Protein AF-T2MHY8-F1 (afdb_monomer_lite)

Secondary structure (DSSP, 8-state):
-----PPP-GGG-EE-----SSS-------EETTEEPEE-SEEEETTEEEETT---HHHHHHHHHHHHHHHHHHHHHHT---HHHHHHHIIIIIS----SSS------SHHHHHHHHHHHHTPPP-------------------------------S----THHHHHHHHHHHHHHPEEE--TTSS-EEE-S--EEEEETTT-----SSS---HHHHHHHHHHHHTT--BHHHHHHTT--TTHHHHSHHHHHHTT-TTSPTTB--S-HHHHHHHBT-----SSS--TT-SB-HHHHHHHHHHH-TT-TT-EEE---TTTGGGSSS--SEEEEEEEEETTEEEEEEEESS--TTTTHHHHHHHHHHHHHHHHHHTTPEEEEEEEE----

InterPro domains:
  IPR000398 Thymidylate synthase [PR00108] (204-225)
  IPR000398 Thymidylate synthase [PR00108] (297-316)
  IPR000398 Thymidylate synthase [PR00108] (323-338)
  IPR000398 Thymidylate synthase [PR00108] (341-367)
  IPR000398 Thymidylate synthase [TIGR03284] (165-378)
  IPR020940 Thymidylate synthase, active site [PS00091] (308-336)
  IPR023451 Thymidylate synthase/dCMP hydroxymethylase domain [PF00303] (165-380)
  IPR023451 Thymidylate synthase/dCMP hydroxymethylase domain [cd00351] (165-378)
  IPR036926 Thymidylate synthase/dCMP hydroxymethylase superfamily [G3DSA:3.30.572.10] (147-384)
  IPR036926 Thymidylate synthase/dCMP hydroxymethylase superfamily [SSF55831] (158-381)
  IPR045097 Thymidylate synthase/dCMP hydroxymethylase [PTHR11548] (97-378)

Structure (mmCIF, N/CA/C/O backbone):
data_AF-T2MHY8-F1
#
_entry.id   AF-T2MHY8-F1
#
loop_
_atom_site.group_PDB
_atom_site.id
_atom_site.type_symbol
_atom_site.label_atom_id
_atom_site.label_alt_id
_atom_site.label_comp_id
_atom_site.label_asym_id
_atom_site.label_entity_id
_atom_site.label_seq_id
_atom_site.pdbx_PDB_ins_code
_atom_site.Cartn_x
_atom_site.Cartn_y
_atom_site.Cartn_z
_atom_site.occupancy
_atom_site.B_iso_or_equiv
_atom_site.auth_seq_id
_atom_site.auth_comp_id
_atom_site.auth_asym_id
_atom_site.auth_atom_id
_atom_site.pdbx_PDB_model_num
ATOM 1 N N . MET A 1 1 ? 37.129 6.942 -10.228 1.00 38.03 1 MET A N 1
ATOM 2 C CA . MET A 1 1 ? 36.489 8.026 -9.447 1.00 38.03 1 MET A CA 1
ATOM 3 C C . MET A 1 1 ? 34.991 7.929 -9.674 1.00 38.03 1 MET A C 1
ATOM 5 O O . MET A 1 1 ? 34.604 7.666 -10.803 1.00 38.03 1 MET A O 1
ATOM 9 N N . CYS A 1 2 ? 34.170 8.056 -8.632 1.00 37.41 2 CYS A N 1
ATOM 10 C CA . CYS A 1 2 ? 32.734 7.773 -8.708 1.00 37.41 2 CYS A CA 1
ATOM 11 C C . CYS A 1 2 ? 31.939 9.079 -8.877 1.00 37.41 2 CYS A C 1
ATOM 13 O O . CYS A 1 2 ? 31.750 9.815 -7.913 1.00 37.41 2 CYS A O 1
ATOM 15 N N . THR A 1 3 ? 31.491 9.388 -10.095 1.00 47.94 3 THR A N 1
ATOM 16 C CA . THR A 1 3 ? 30.726 10.608 -10.411 1.00 47.94 3 THR A CA 1
ATOM 17 C C . THR A 1 3 ? 29.237 10.439 -10.092 1.00 47.94 3 THR A C 1
ATOM 19 O O . THR A 1 3 ? 28.401 10.388 -10.989 1.00 47.94 3 THR A O 1
ATOM 22 N N . TRP A 1 4 ? 28.897 10.375 -8.802 1.00 42.31 4 TRP A N 1
ATOM 23 C CA . TRP A 1 4 ? 27.511 10.361 -8.297 1.00 42.31 4 TRP A CA 1
ATOM 24 C C . TRP A 1 4 ? 26.883 11.769 -8.224 1.00 42.31 4 TRP A C 1
ATOM 26 O O . TRP A 1 4 ? 26.187 12.105 -7.268 1.00 42.31 4 TRP A O 1
ATOM 36 N N . GLN A 1 5 ? 27.124 12.618 -9.225 1.00 52.88 5 GLN A N 1
ATOM 37 C CA . GLN A 1 5 ? 26.426 13.899 -9.349 1.00 52.88 5 GLN A CA 1
ATOM 38 C C . GLN A 1 5 ? 25.318 13.786 -10.394 1.00 52.88 5 GLN A C 1
ATOM 40 O O . GLN A 1 5 ? 25.579 13.675 -11.591 1.00 52.88 5 GLN A O 1
ATOM 45 N N . LEU A 1 6 ? 24.070 13.856 -9.922 1.00 57.38 6 LEU A N 1
ATOM 46 C CA . LEU A 1 6 ? 22.927 14.208 -10.761 1.00 57.38 6 LEU A CA 1
ATOM 47 C C . LEU A 1 6 ? 23.246 15.525 -11.476 1.00 57.38 6 LEU A C 1
ATOM 49 O O . LEU A 1 6 ? 23.595 16.511 -10.824 1.00 57.38 6 LEU A O 1
ATOM 53 N N . GLN A 1 7 ? 23.138 15.540 -12.806 1.00 65.06 7 GLN A N 1
ATOM 54 C CA . GLN A 1 7 ? 23.324 16.772 -13.565 1.00 65.06 7 GLN A CA 1
ATOM 55 C C . 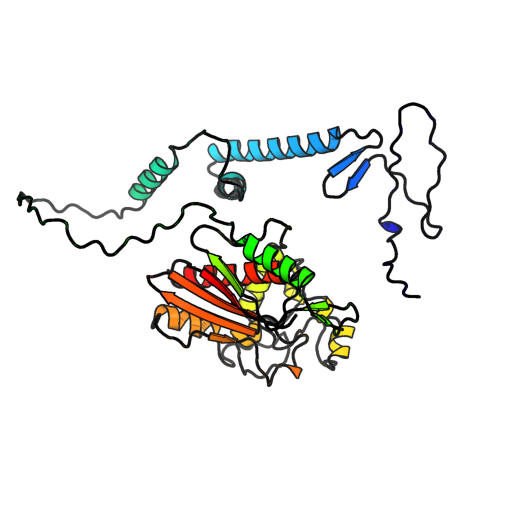GLN A 1 7 ? 22.279 17.801 -13.125 1.00 65.06 7 GLN A C 1
ATOM 57 O O . GLN A 1 7 ? 21.080 17.518 -13.088 1.00 65.06 7 GLN A O 1
ATOM 62 N N . ILE A 1 8 ? 22.752 18.998 -12.777 1.00 73.81 8 ILE A N 1
ATOM 63 C CA . ILE A 1 8 ? 21.885 20.120 -12.430 1.00 73.81 8 ILE A CA 1
ATOM 64 C C . ILE A 1 8 ? 21.088 20.494 -13.681 1.00 73.81 8 ILE A C 1
ATOM 66 O O . ILE A 1 8 ? 21.672 20.817 -14.714 1.00 73.81 8 ILE A O 1
ATOM 70 N N . ALA A 1 9 ? 19.762 20.464 -13.563 1.00 80.75 9 ALA A N 1
ATOM 71 C CA . ALA A 1 9 ? 18.835 20.945 -14.579 1.00 80.75 9 ALA A CA 1
ATOM 72 C C . ALA A 1 9 ? 19.018 22.462 -14.767 1.00 80.75 9 ALA A C 1
ATOM 74 O O . ALA A 1 9 ? 18.498 23.270 -13.985 1.00 80.75 9 ALA A O 1
ATOM 75 N N . THR A 1 10 ? 19.808 22.853 -15.768 1.00 79.25 10 THR A N 1
ATOM 76 C CA . THR A 1 10 ? 20.125 24.258 -16.065 1.00 79.25 10 THR A CA 1
ATOM 77 C C . THR A 1 10 ? 18.861 25.040 -16.408 1.00 79.25 10 THR A C 1
ATOM 79 O O . THR A 1 10 ? 18.702 26.171 -15.961 1.00 79.25 10 THR A O 1
ATOM 82 N N . GLU A 1 11 ? 17.898 24.399 -17.073 1.00 78.25 11 GLU A N 1
ATOM 83 C CA . GLU A 1 11 ? 16.603 24.959 -17.462 1.00 78.25 11 GLU A CA 1
ATOM 84 C C . GLU A 1 11 ? 15.636 25.199 -16.287 1.00 78.25 11 GLU A C 1
ATOM 86 O O . GLU A 1 11 ? 14.609 25.858 -16.448 1.00 78.25 11 GLU A O 1
ATOM 91 N N . LYS A 1 12 ? 15.957 24.675 -15.097 1.00 78.50 12 LYS A N 1
ATOM 92 C CA . LYS A 1 12 ? 15.195 24.867 -13.845 1.00 78.50 12 LYS A CA 1
ATOM 93 C C . LYS A 1 12 ? 15.953 25.706 -12.815 1.00 78.50 12 LYS A C 1
ATOM 95 O O . LYS A 1 12 ? 15.463 25.893 -11.702 1.00 78.50 12 LYS A O 1
ATOM 100 N N . SER A 1 13 ? 17.143 26.184 -13.174 1.00 82.94 13 SER A N 1
ATOM 101 C CA . SER A 1 13 ? 18.033 26.943 -12.302 1.00 82.94 13 SER A CA 1
ATOM 102 C C . SER A 1 13 ? 17.900 28.440 -12.588 1.00 82.94 13 SER A C 1
ATOM 104 O O . SER A 1 13 ? 17.941 28.871 -13.736 1.00 82.94 13 SER A O 1
ATOM 106 N N . PHE A 1 14 ? 17.754 29.244 -11.536 1.00 84.25 14 PHE A N 1
ATOM 107 C CA . PHE A 1 14 ? 17.559 30.695 -11.623 1.00 84.25 14 PHE A CA 1
ATOM 108 C C . PHE A 1 14 ? 18.486 31.407 -10.643 1.00 84.25 14 PHE A C 1
ATOM 110 O O . PHE A 1 14 ? 18.805 30.858 -9.587 1.00 84.25 14 PHE A O 1
ATOM 117 N N . VAL A 1 15 ? 18.871 32.647 -10.948 1.00 83.56 15 VAL A N 1
ATOM 118 C CA . VAL A 1 15 ? 19.685 33.467 -10.039 1.00 83.56 15 VAL A CA 1
ATOM 119 C C . VAL A 1 15 ? 18.867 34.621 -9.482 1.00 83.56 15 VAL A C 1
ATOM 121 O O . VAL A 1 15 ? 18.395 35.483 -10.218 1.00 83.56 15 VAL A O 1
ATOM 124 N N . CYS A 1 16 ? 18.753 34.658 -8.156 1.00 82.00 16 CYS A N 1
ATOM 125 C CA . CYS A 1 16 ? 18.256 35.804 -7.405 1.00 82.00 16 CYS A CA 1
ATOM 126 C C . CYS A 1 16 ? 19.449 36.482 -6.719 1.00 82.00 16 CYS A C 1
ATOM 128 O O . CYS A 1 16 ? 20.033 35.931 -5.784 1.00 82.00 16 CYS A O 1
ATOM 130 N N . THR A 1 17 ? 19.850 37.665 -7.189 1.00 76.00 17 THR A N 1
ATOM 131 C CA . THR A 1 17 ? 20.932 38.428 -6.548 1.00 76.00 17 THR A CA 1
ATOM 132 C C . THR A 1 17 ? 20.399 39.140 -5.312 1.00 76.00 17 THR A C 1
ATOM 134 O O . THR A 1 17 ? 19.674 40.124 -5.433 1.00 76.00 17 THR A O 1
ATOM 137 N N . ILE A 1 18 ? 20.792 38.676 -4.126 1.00 73.69 18 ILE A N 1
ATOM 138 C CA . ILE A 1 18 ? 20.538 39.390 -2.872 1.00 73.69 18 ILE A CA 1
ATOM 139 C C . ILE A 1 18 ? 21.502 40.578 -2.803 1.00 73.69 18 ILE A C 1
ATOM 141 O O . ILE A 1 18 ? 22.713 40.389 -2.680 1.00 73.69 18 ILE A O 1
ATOM 145 N N . ALA A 1 19 ? 20.976 41.796 -2.913 1.00 65.69 19 ALA A N 1
ATOM 146 C CA . ALA A 1 19 ? 21.776 43.017 -2.902 1.00 65.69 19 ALA A CA 1
ATOM 147 C C . ALA A 1 19 ? 21.599 43.778 -1.583 1.00 65.69 19 ALA A C 1
ATOM 149 O O . ALA A 1 19 ? 20.479 44.073 -1.168 1.00 65.69 19 ALA A O 1
ATOM 150 N N . ASN A 1 20 ? 22.715 44.159 -0.959 1.00 55.16 20 ASN A N 1
ATOM 151 C CA . ASN A 1 20 ? 22.710 45.246 0.018 1.00 55.16 20 ASN A CA 1
ATOM 152 C C . ASN A 1 20 ? 22.664 46.587 -0.747 1.00 55.16 20 ASN A C 1
ATOM 154 O O . ASN A 1 20 ? 23.122 46.645 -1.887 1.00 55.16 20 ASN A O 1
ATOM 158 N N . GLN A 1 21 ? 22.099 47.652 -0.168 1.00 53.06 21 GLN A N 1
ATOM 159 C CA . GLN A 1 21 ? 21.617 48.843 -0.909 1.00 53.06 21 GLN A CA 1
ATOM 160 C C . GLN A 1 21 ? 22.680 49.721 -1.619 1.00 53.06 21 GLN A C 1
ATOM 162 O O . GLN A 1 21 ? 22.350 50.799 -2.111 1.00 53.06 21 GLN A O 1
ATOM 167 N N . SER A 1 22 ? 23.936 49.288 -1.716 1.00 52.84 22 SER A N 1
ATOM 168 C CA . SER A 1 22 ? 25.058 50.076 -2.233 1.00 52.84 22 SER A CA 1
ATOM 169 C C . SER A 1 22 ? 25.969 49.292 -3.190 1.00 52.84 22 SER A C 1
ATOM 171 O O . SER A 1 22 ? 27.110 48.999 -2.849 1.00 52.84 22 SER A O 1
ATOM 173 N N . GLN A 1 23 ? 25.489 48.996 -4.408 1.00 53.47 23 GLN A N 1
ATOM 174 C CA . GLN A 1 23 ? 26.285 48.937 -5.657 1.00 53.47 23 GLN A CA 1
ATOM 175 C C . GLN A 1 23 ? 25.408 48.556 -6.868 1.00 53.47 23 GLN A C 1
ATOM 177 O O . GLN A 1 23 ? 24.467 47.773 -6.747 1.00 53.47 23 GLN A O 1
ATOM 182 N N . ASN A 1 24 ? 25.740 49.074 -8.058 1.00 55.41 24 ASN A N 1
ATOM 183 C CA . ASN A 1 24 ? 25.097 48.691 -9.323 1.00 55.41 24 ASN A CA 1
ATOM 184 C C . ASN A 1 24 ? 25.554 47.285 -9.761 1.00 55.41 24 ASN A C 1
ATOM 186 O O . ASN A 1 24 ? 26.471 47.138 -10.565 1.00 55.41 24 ASN A O 1
ATOM 190 N N . ILE A 1 25 ? 24.909 46.238 -9.240 1.00 56.16 25 ILE A N 1
ATOM 191 C CA . ILE A 1 25 ? 25.162 44.836 -9.623 1.00 56.16 25 ILE A CA 1
ATOM 192 C C . ILE A 1 25 ? 24.278 44.458 -10.829 1.00 56.16 25 ILE A C 1
ATOM 194 O O . ILE A 1 25 ? 23.460 43.546 -10.763 1.00 56.16 25 ILE A O 1
ATOM 198 N N . THR A 1 26 ? 24.414 45.183 -11.941 1.00 53.66 26 THR A N 1
ATOM 199 C CA . THR A 1 26 ? 23.661 44.944 -13.193 1.00 53.66 26 THR A CA 1
ATOM 200 C C . THR A 1 26 ? 24.439 44.139 -14.241 1.00 53.66 26 THR A C 1
ATOM 202 O O . THR A 1 26 ? 23.938 43.940 -15.342 1.00 53.66 26 THR A O 1
ATOM 205 N N . GLN A 1 27 ? 25.654 43.673 -13.923 1.00 56.50 27 GLN A N 1
ATOM 206 C CA . GLN A 1 27 ? 26.608 43.142 -14.914 1.00 56.50 27 GLN A CA 1
ATOM 207 C C . GLN A 1 27 ? 27.228 41.770 -14.587 1.00 56.50 27 GLN A C 1
ATOM 209 O O . GLN A 1 27 ? 28.164 41.346 -15.260 1.00 56.50 27 GLN A O 1
ATOM 214 N N . ARG A 1 28 ? 26.736 41.050 -13.568 1.00 68.88 28 ARG A N 1
ATOM 215 C CA . ARG A 1 28 ? 27.206 39.682 -13.283 1.00 68.88 28 ARG A CA 1
ATOM 216 C C . ARG A 1 28 ? 26.353 38.654 -14.020 1.00 68.88 28 ARG A C 1
ATOM 218 O O . ARG A 1 28 ? 25.247 38.350 -13.586 1.00 68.88 28 ARG A O 1
ATOM 225 N N . VAL A 1 29 ? 26.908 38.117 -15.102 1.00 77.88 29 VAL A N 1
ATOM 226 C CA . VAL A 1 29 ? 26.401 36.925 -15.793 1.00 77.88 29 VAL A CA 1
ATOM 227 C C . VAL A 1 29 ? 26.787 35.687 -14.979 1.00 77.88 29 VAL A C 1
ATOM 229 O O . VAL A 1 29 ? 27.934 35.557 -14.549 1.00 77.88 29 VAL A O 1
ATOM 232 N N . TYR A 1 30 ? 25.833 34.784 -14.759 1.00 82.56 30 TYR A N 1
ATOM 233 C CA . TYR A 1 30 ? 26.031 33.535 -14.023 1.00 82.56 30 TYR A CA 1
ATOM 234 C C . TYR A 1 30 ? 25.727 32.356 -14.944 1.00 82.56 30 TYR A C 1
ATOM 236 O O . TYR A 1 30 ? 24.675 32.335 -15.580 1.00 82.56 30 TYR A O 1
ATOM 244 N N . THR A 1 31 ? 26.621 31.368 -15.003 1.00 85.00 31 THR A N 1
ATOM 245 C CA . THR A 1 31 ? 26.482 30.207 -15.890 1.00 85.00 31 THR A CA 1
ATOM 246 C C . THR A 1 31 ? 26.617 28.880 -15.143 1.00 85.00 31 THR A C 1
ATOM 248 O O . THR A 1 31 ? 27.369 28.763 -14.177 1.00 85.00 31 THR A O 1
ATOM 251 N N . ILE A 1 32 ? 25.903 27.855 -15.616 1.00 84.81 32 ILE A N 1
ATOM 252 C CA . ILE A 1 32 ? 26.116 26.443 -15.260 1.00 84.81 32 ILE A CA 1
ATOM 253 C C . ILE A 1 32 ? 26.248 25.667 -16.571 1.00 84.81 32 ILE A C 1
ATOM 255 O O . ILE A 1 32 ? 25.403 25.802 -17.451 1.00 84.81 32 ILE A O 1
ATOM 259 N N . ASN A 1 33 ? 27.304 24.862 -16.721 1.00 82.44 33 ASN A N 1
ATOM 260 C CA . ASN A 1 33 ? 27.590 24.098 -17.946 1.00 82.44 33 ASN A CA 1
ATOM 261 C C . ASN A 1 33 ? 27.556 24.965 -19.228 1.00 82.44 33 ASN A C 1
ATOM 263 O O . ASN A 1 33 ? 27.009 24.553 -20.244 1.00 82.44 33 ASN A O 1
ATOM 267 N N . ASN A 1 34 ? 28.101 26.187 -19.163 1.00 82.62 34 ASN A N 1
ATOM 268 C CA . ASN A 1 34 ? 28.052 27.220 -20.213 1.00 82.62 34 ASN A CA 1
ATOM 269 C C . ASN A 1 34 ? 26.647 27.735 -20.604 1.00 82.62 34 ASN A C 1
ATOM 271 O O . ASN A 1 34 ? 26.547 28.571 -21.498 1.00 82.62 34 ASN A O 1
ATOM 275 N N . HIS A 1 35 ? 25.577 27.327 -19.916 1.00 84.50 35 HIS A N 1
ATOM 276 C CA . HIS A 1 35 ? 24.256 27.946 -20.041 1.00 84.50 35 HIS A CA 1
ATOM 277 C C . HIS A 1 35 ? 24.124 29.122 -19.071 1.00 84.50 35 HIS A C 1
ATOM 279 O O . HIS A 1 35 ? 24.366 28.964 -17.874 1.00 84.50 35 HIS A O 1
ATOM 285 N N . GLU A 1 36 ? 23.725 30.289 -19.578 1.00 85.94 36 GLU A N 1
ATOM 286 C CA . GLU A 1 36 ? 23.400 31.463 -18.764 1.00 85.94 36 GLU A CA 1
ATOM 287 C C . GLU A 1 36 ? 22.100 31.245 -17.980 1.00 85.94 36 GLU A C 1
ATOM 289 O O . GLU A 1 36 ? 21.091 30.794 -18.524 1.00 85.94 36 GLU A O 1
ATOM 294 N N . LEU A 1 37 ? 22.135 31.551 -16.683 1.00 85.69 37 LEU A N 1
ATOM 295 C CA . LEU A 1 37 ? 20.987 31.426 -15.793 1.00 85.69 37 LEU A CA 1
ATOM 296 C C . LEU A 1 37 ? 20.138 32.695 -15.828 1.00 85.69 37 LEU A C 1
ATOM 298 O O . LEU A 1 37 ? 20.642 33.800 -15.624 1.00 85.69 37 LEU A O 1
ATOM 302 N N . ALA A 1 38 ? 18.827 32.531 -16.000 1.00 83.75 38 ALA A N 1
ATOM 303 C CA . ALA A 1 38 ? 17.901 33.655 -16.000 1.00 83.75 38 ALA A CA 1
ATOM 304 C C . ALA A 1 38 ? 17.877 34.371 -14.634 1.00 83.75 38 ALA A C 1
ATOM 306 O O . ALA A 1 38 ? 17.765 33.743 -13.572 1.00 83.75 38 ALA A O 1
ATOM 307 N N . HIS A 1 39 ? 17.951 35.704 -14.674 1.00 82.62 39 HIS A N 1
ATOM 308 C CA . HIS A 1 39 ? 17.861 36.555 -13.488 1.00 82.62 39 HIS A CA 1
ATOM 309 C C . HIS A 1 39 ? 16.408 36.708 -13.033 1.00 82.62 39 HIS A C 1
ATOM 311 O O . HIS A 1 39 ? 15.522 36.989 -13.843 1.00 82.62 39 HIS A O 1
ATOM 317 N N . VAL A 1 40 ? 16.154 36.544 -11.734 1.00 85.12 40 VAL A N 1
ATOM 318 C CA . VAL A 1 40 ? 14.817 36.671 -11.144 1.00 85.12 40 VAL A CA 1
ATOM 319 C C . VAL A 1 40 ? 14.819 37.631 -9.955 1.00 85.12 40 VAL A C 1
ATOM 321 O O . VAL A 1 40 ? 15.674 37.577 -9.075 1.00 85.12 40 VAL A O 1
ATOM 324 N N . ASN A 1 41 ? 13.809 38.504 -9.894 1.00 79.75 41 ASN A N 1
ATOM 325 C CA . ASN A 1 41 ? 13.633 39.444 -8.776 1.00 79.75 41 ASN A CA 1
ATOM 326 C C . ASN A 1 41 ? 13.038 38.786 -7.516 1.00 79.75 41 ASN A C 1
ATOM 328 O O . ASN A 1 41 ? 13.128 39.355 -6.425 1.00 79.75 41 ASN A O 1
ATOM 332 N N . CYS A 1 42 ? 12.426 37.609 -7.666 1.00 83.44 42 CYS A N 1
ATOM 333 C CA . CYS A 1 42 ? 12.007 36.751 -6.566 1.00 83.44 42 CYS A CA 1
ATOM 334 C C . CYS A 1 42 ? 12.176 35.278 -6.950 1.00 83.44 42 CYS A C 1
ATOM 336 O O . CYS A 1 42 ? 12.018 34.918 -8.116 1.00 83.44 42 CYS A O 1
ATOM 338 N N . ILE A 1 43 ? 12.459 34.433 -5.965 1.00 85.38 43 ILE A N 1
ATOM 339 C CA . ILE A 1 43 ? 12.510 32.978 -6.116 1.00 85.38 43 ILE A CA 1
ATOM 340 C C . ILE A 1 43 ? 11.596 32.328 -5.077 1.00 85.38 43 ILE A C 1
ATOM 342 O O . ILE A 1 43 ? 11.336 32.898 -4.012 1.00 85.38 43 ILE A O 1
ATOM 346 N N . ARG A 1 44 ? 11.073 31.140 -5.389 1.00 82.62 44 ARG A N 1
ATOM 347 C CA . ARG A 1 44 ? 10.346 30.318 -4.423 1.00 82.62 44 ARG A CA 1
ATOM 348 C C . ARG A 1 44 ? 11.142 29.056 -4.134 1.00 82.62 44 ARG A C 1
ATOM 350 O O . ARG A 1 44 ? 11.270 28.221 -5.020 1.00 82.62 44 ARG A O 1
ATOM 357 N N . ASP A 1 45 ? 11.590 28.908 -2.895 1.00 74.56 45 ASP A N 1
ATOM 358 C CA . ASP A 1 45 ? 12.338 27.741 -2.432 1.00 74.56 45 ASP A CA 1
ATOM 359 C C . ASP A 1 45 ? 11.759 27.208 -1.114 1.00 74.56 45 ASP A C 1
ATOM 361 O O . ASP A 1 45 ? 11.229 27.971 -0.305 1.00 74.56 45 ASP A O 1
ATOM 365 N N . LEU A 1 46 ? 11.747 25.881 -0.957 1.00 76.56 46 LEU A N 1
ATOM 366 C CA . LEU A 1 46 ? 11.148 25.127 0.161 1.00 76.56 46 LEU A CA 1
ATOM 367 C C . LEU A 1 46 ? 9.739 25.599 0.600 1.00 76.56 46 LEU A C 1
ATOM 369 O O . LEU A 1 46 ? 9.288 25.364 1.718 1.00 76.56 46 LEU A O 1
ATOM 373 N N . GLY A 1 47 ? 8.999 26.238 -0.312 1.00 76.88 47 GLY A N 1
ATOM 374 C CA . GLY A 1 47 ? 7.661 26.788 -0.088 1.00 76.88 47 GLY A CA 1
ATOM 375 C C . GLY A 1 47 ? 7.606 28.291 0.212 1.00 76.88 47 GLY A C 1
ATOM 376 O O . GLY A 1 47 ? 6.539 28.876 -0.014 1.00 76.88 47 GLY A O 1
ATOM 377 N N . VAL A 1 48 ? 8.721 28.909 0.615 1.00 79.75 48 VAL A N 1
ATOM 378 C CA . VAL A 1 48 ? 8.880 30.341 0.929 1.00 79.75 48 VAL A CA 1
ATOM 379 C C . VAL A 1 48 ? 9.156 31.143 -0.344 1.00 79.75 48 VAL A C 1
ATOM 381 O O . VAL A 1 48 ? 9.843 30.664 -1.240 1.00 79.75 48 VAL A O 1
ATOM 384 N N . THR A 1 49 ? 8.614 32.359 -0.450 1.00 84.06 49 THR A N 1
ATOM 385 C CA . THR A 1 49 ? 8.941 33.297 -1.541 1.00 84.06 49 THR A CA 1
ATOM 386 C C . THR A 1 49 ? 9.873 34.376 -1.007 1.00 84.06 49 THR A C 1
ATOM 388 O O . THR A 1 49 ? 9.530 35.048 -0.035 1.00 84.06 49 THR A O 1
ATOM 391 N N . ILE A 1 50 ? 11.032 34.533 -1.642 1.00 82.50 50 ILE A N 1
ATOM 392 C CA . ILE A 1 50 ? 12.112 35.433 -1.229 1.00 82.50 50 ILE A CA 1
ATOM 393 C C . ILE A 1 50 ? 12.356 36.430 -2.364 1.00 82.50 50 ILE A C 1
ATOM 395 O O . ILE A 1 50 ? 12.559 36.012 -3.506 1.00 82.50 50 ILE A O 1
ATOM 399 N N . ASP A 1 51 ? 12.324 37.732 -2.070 1.00 84.94 51 ASP A N 1
ATOM 400 C CA . ASP A 1 51 ? 12.712 38.781 -3.023 1.00 84.94 51 ASP A CA 1
ATOM 401 C C . ASP A 1 51 ? 14.209 39.134 -2.910 1.00 84.94 51 ASP A C 1
ATOM 403 O O . ASP A 1 51 ? 14.884 38.798 -1.934 1.00 84.94 51 ASP A O 1
ATOM 407 N N . ARG A 1 52 ? 14.732 39.852 -3.909 1.00 81.12 52 ARG A N 1
ATOM 408 C CA . ARG A 1 52 ? 16.133 40.315 -3.964 1.00 81.12 52 ARG A CA 1
ATOM 409 C C . ARG A 1 52 ? 16.598 41.196 -2.787 1.00 81.12 52 ARG A C 1
ATOM 411 O O . ARG A 1 52 ? 17.790 41.454 -2.656 1.00 81.12 52 ARG A O 1
ATOM 418 N N . ASN A 1 53 ? 15.670 41.693 -1.966 1.00 81.06 53 ASN A N 1
ATOM 419 C CA . ASN A 1 53 ? 15.923 42.539 -0.798 1.00 81.06 53 ASN A CA 1
ATOM 420 C C . ASN A 1 53 ? 15.719 41.773 0.528 1.00 81.06 53 ASN A C 1
ATOM 422 O O . ASN A 1 53 ? 15.664 42.407 1.581 1.00 81.06 53 ASN A O 1
ATOM 426 N N . LEU A 1 54 ? 15.523 40.446 0.479 1.00 78.94 54 LEU A N 1
ATOM 427 C CA . LEU A 1 54 ? 15.109 39.599 1.608 1.00 78.94 54 LEU A CA 1
ATOM 428 C C . LEU A 1 54 ? 13.798 40.048 2.286 1.00 78.94 54 LEU A C 1
ATOM 430 O O . LEU A 1 54 ? 13.561 39.772 3.462 1.00 78.94 54 LEU A O 1
ATOM 434 N N . LYS A 1 55 ? 12.907 40.722 1.549 1.00 80.19 55 LYS A N 1
ATOM 435 C CA . LYS A 1 55 ? 11.577 41.098 2.037 1.00 80.19 55 LYS A CA 1
ATOM 436 C C . LYS A 1 55 ? 10.588 39.974 1.763 1.00 80.19 55 LYS A C 1
ATOM 438 O O . LYS A 1 55 ? 10.345 39.578 0.626 1.00 80.19 55 LYS A O 1
ATOM 443 N N . PHE A 1 56 ? 9.921 39.530 2.822 1.00 82.50 56 PHE A N 1
ATOM 444 C CA . PHE A 1 56 ? 8.905 38.478 2.758 1.00 82.50 56 PHE A CA 1
ATOM 445 C C . PHE A 1 56 ? 7.497 39.008 2.453 1.00 82.50 56 PHE A C 1
ATOM 447 O O . PHE A 1 56 ? 6.543 38.239 2.470 1.00 82.50 56 PHE A O 1
ATOM 454 N N . ASN A 1 57 ? 7.340 40.301 2.143 1.00 81.69 57 ASN A N 1
ATOM 455 C CA . ASN A 1 57 ? 6.039 40.960 1.963 1.00 81.69 57 ASN A CA 1
ATOM 456 C C . ASN A 1 57 ? 5.124 40.226 0.970 1.00 81.69 57 ASN A C 1
ATOM 458 O O . ASN A 1 57 ? 3.949 40.031 1.253 1.00 81.69 57 ASN A O 1
ATOM 462 N N . GLN A 1 58 ? 5.653 39.754 -0.164 1.00 79.62 58 GLN A N 1
ATOM 463 C CA . GLN A 1 58 ? 4.869 38.982 -1.136 1.00 79.62 58 GLN A CA 1
ATOM 464 C C . GLN A 1 58 ? 4.422 37.623 -0.569 1.00 79.62 58 GLN A C 1
ATOM 466 O O . GLN A 1 58 ? 3.282 37.210 -0.778 1.00 79.62 58 GLN A O 1
ATOM 471 N N . HIS A 1 59 ? 5.292 36.941 0.180 1.00 84.50 59 HIS A N 1
ATOM 472 C CA . HIS A 1 59 ? 4.982 35.671 0.835 1.00 84.50 59 HIS A CA 1
ATOM 473 C C . HIS A 1 59 ? 3.925 35.843 1.936 1.00 84.50 59 HIS A C 1
ATOM 475 O O . HIS A 1 59 ? 2.927 35.125 1.959 1.00 84.50 59 HIS A O 1
ATOM 481 N N . ILE A 1 60 ? 4.111 36.849 2.794 1.00 82.50 60 ILE A N 1
ATOM 482 C CA . ILE A 1 60 ? 3.197 37.229 3.875 1.00 82.50 60 ILE A CA 1
ATOM 483 C C . ILE A 1 60 ? 1.836 37.626 3.295 1.00 82.50 60 ILE A C 1
ATOM 485 O O . ILE A 1 60 ? 0.824 37.072 3.713 1.00 82.50 60 ILE A O 1
ATOM 489 N N . ASN A 1 61 ? 1.792 38.477 2.266 1.00 83.06 61 ASN A N 1
ATOM 490 C CA . ASN A 1 61 ? 0.547 38.857 1.594 1.00 83.06 61 ASN A CA 1
ATOM 491 C C . ASN A 1 61 ? -0.169 37.646 0.976 1.00 83.06 61 ASN A C 1
ATOM 493 O O . ASN A 1 61 ? -1.388 37.549 1.074 1.00 83.06 61 ASN A O 1
ATOM 497 N N . LEU A 1 62 ? 0.558 36.683 0.396 1.00 80.25 62 LEU A N 1
ATOM 498 C CA . LEU A 1 62 ? -0.030 35.435 -0.108 1.00 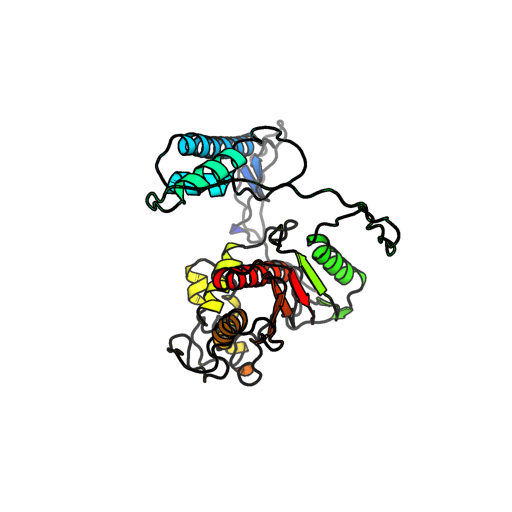80.25 62 LEU A CA 1
ATOM 499 C C . LEU A 1 62 ? -0.585 34.541 1.013 1.00 80.25 62 LEU A C 1
ATOM 501 O O . LEU A 1 62 ? -1.609 33.885 0.805 1.00 80.25 62 LEU A O 1
ATOM 505 N N . ILE A 1 63 ? 0.061 34.495 2.182 1.00 76.56 63 ILE A N 1
ATOM 506 C CA . ILE A 1 63 ? -0.447 33.784 3.367 1.00 76.56 63 ILE A CA 1
ATOM 507 C C . ILE A 1 63 ? -1.702 34.480 3.900 1.00 76.56 63 ILE A C 1
ATOM 509 O O . ILE A 1 63 ? -2.736 33.827 4.030 1.00 76.56 63 ILE A O 1
ATOM 513 N N . ILE A 1 64 ? -1.642 35.794 4.136 1.00 76.25 64 ILE A N 1
ATOM 514 C CA . ILE A 1 64 ? -2.757 36.607 4.639 1.00 76.25 64 ILE A CA 1
ATOM 515 C C . ILE A 1 64 ? -3.948 36.520 3.683 1.00 76.25 64 ILE A C 1
ATOM 517 O O . ILE A 1 64 ? -5.046 36.191 4.118 1.00 76.25 64 ILE A O 1
ATOM 521 N N . HIS A 1 65 ? -3.747 36.698 2.375 1.00 77.88 65 HIS A N 1
ATOM 522 C CA . HIS A 1 65 ? -4.822 36.592 1.388 1.00 77.88 65 HIS A CA 1
ATOM 523 C C . HIS A 1 65 ? -5.475 35.203 1.397 1.00 77.88 65 HIS A C 1
ATOM 525 O O . HIS A 1 65 ? -6.700 35.092 1.329 1.00 77.88 65 HIS A O 1
ATOM 531 N N . LYS A 1 66 ? -4.689 34.121 1.515 1.00 74.19 66 LYS A N 1
ATOM 532 C CA . LYS A 1 66 ? -5.230 32.757 1.656 1.00 74.19 66 LYS A CA 1
ATOM 533 C C . LYS A 1 66 ? -5.993 32.581 2.967 1.00 74.19 66 LYS A C 1
ATOM 535 O O . LYS A 1 66 ? -7.060 31.974 2.946 1.00 74.19 66 LYS A O 1
ATOM 540 N N . ALA A 1 67 ? -5.485 33.111 4.078 1.00 65.50 67 ALA A N 1
ATOM 541 C CA . ALA A 1 67 ? -6.156 33.069 5.373 1.00 65.50 67 ALA A CA 1
ATOM 542 C C . ALA A 1 67 ? -7.491 33.831 5.334 1.00 65.50 67 ALA A C 1
ATOM 544 O O . ALA A 1 67 ? -8.517 33.253 5.674 1.00 65.50 67 ALA A O 1
ATOM 545 N N . MET A 1 68 ? -7.507 35.065 4.817 1.00 65.19 68 MET A N 1
ATOM 546 C CA . MET A 1 68 ? -8.715 35.879 4.637 1.00 65.19 68 MET A CA 1
ATOM 547 C C . MET A 1 68 ? -9.721 35.219 3.689 1.00 65.19 68 MET A C 1
ATOM 549 O O . MET A 1 68 ? -10.900 35.140 4.017 1.00 65.19 68 MET A O 1
ATOM 553 N N . SER A 1 69 ? -9.268 34.681 2.550 1.00 71.00 69 SER A N 1
ATOM 554 C CA . SER A 1 69 ? -10.140 33.976 1.595 1.00 71.00 69 SER A CA 1
ATOM 555 C C . SER A 1 69 ? -10.819 32.766 2.236 1.00 71.00 69 SER A C 1
ATOM 557 O O . SER A 1 69 ? -12.011 32.539 2.040 1.00 71.00 69 SER A O 1
ATOM 559 N N . ARG A 1 70 ? -10.071 31.983 3.024 1.00 68.19 70 ARG A N 1
ATOM 560 C CA . ARG A 1 70 ? -10.624 30.831 3.738 1.00 68.19 70 ARG A CA 1
ATOM 561 C C . ARG A 1 70 ? -11.539 31.269 4.889 1.00 68.19 70 ARG A C 1
ATOM 563 O O . ARG A 1 70 ? -12.629 30.724 4.997 1.00 68.19 70 ARG A O 1
ATOM 570 N N . ALA A 1 71 ? -11.169 32.289 5.669 1.00 62.59 71 ALA A N 1
ATOM 571 C CA . ALA A 1 71 ? -11.992 32.842 6.749 1.00 62.59 71 ALA A CA 1
ATOM 572 C C . ALA A 1 71 ? -13.335 33.387 6.233 1.00 62.59 71 ALA A C 1
ATOM 574 O O . ALA A 1 71 ? -14.387 33.104 6.804 1.00 62.59 71 ALA A O 1
ATOM 575 N N . PHE A 1 72 ? -13.320 34.084 5.093 1.00 71.31 72 PHE A N 1
ATOM 576 C CA . PHE A 1 72 ? -14.525 34.516 4.389 1.00 71.31 72 PHE A CA 1
ATOM 577 C C . PHE A 1 72 ? -15.406 33.329 3.966 1.00 71.31 72 PHE A C 1
ATOM 579 O O . PHE A 1 72 ? -16.625 33.386 4.121 1.00 71.31 72 PHE A O 1
ATOM 586 N N . LEU A 1 73 ? -14.811 32.225 3.494 1.00 61.62 73 LEU A N 1
ATOM 587 C CA . LEU A 1 73 ? -15.552 30.995 3.195 1.00 61.62 73 LEU A CA 1
ATOM 588 C C . LEU A 1 73 ? -16.168 30.352 4.453 1.00 61.62 73 LEU A C 1
ATOM 590 O O . LEU A 1 73 ? -17.289 29.857 4.346 1.00 61.62 73 LEU A O 1
ATOM 594 N N . ILE A 1 74 ? -15.524 30.417 5.633 1.00 64.12 74 ILE A N 1
ATOM 595 C CA . ILE A 1 74 ? -16.164 30.013 6.906 1.00 64.12 74 ILE A CA 1
ATOM 596 C C . ILE A 1 74 ? -17.407 30.864 7.155 1.00 64.12 74 ILE A C 1
ATOM 598 O O . ILE A 1 74 ? -18.504 30.333 7.310 1.00 64.12 74 ILE A O 1
ATOM 602 N N . LEU A 1 75 ? -17.236 32.188 7.194 1.00 62.12 75 LEU A N 1
ATOM 603 C CA . LEU A 1 75 ? -18.294 33.119 7.582 1.00 62.12 75 LEU A CA 1
ATOM 604 C C . LEU A 1 75 ? -19.482 33.011 6.622 1.00 62.12 75 LEU A C 1
ATOM 606 O O . LEU A 1 75 ? -20.630 32.952 7.054 1.00 62.12 75 LEU A O 1
ATOM 610 N N . LYS A 1 76 ? -19.205 32.856 5.322 1.00 60.97 76 LYS A N 1
ATOM 611 C CA . LYS A 1 76 ? -20.228 32.581 4.312 1.00 60.97 76 LYS A CA 1
ATOM 612 C C . LYS A 1 76 ? -20.908 31.223 4.522 1.00 60.97 76 LYS A C 1
ATOM 614 O O . LYS A 1 76 ? -22.098 31.118 4.251 1.00 60.97 76 LYS A O 1
ATOM 619 N N . SER A 1 77 ? -20.204 30.198 5.007 1.00 65.50 77 SER A N 1
ATOM 620 C CA . SER A 1 77 ? -20.803 28.882 5.276 1.00 65.50 77 SER A CA 1
ATOM 621 C C . SER A 1 77 ? -21.798 28.885 6.441 1.00 65.50 77 SER A C 1
ATOM 623 O O . SER A 1 77 ? -22.827 28.228 6.328 1.00 65.50 77 SER A O 1
ATOM 625 N N . PHE A 1 78 ? -21.566 29.673 7.500 1.00 62.16 78 PHE A N 1
ATOM 626 C CA . PHE A 1 78 ? -22.499 29.776 8.634 1.00 62.16 78 PHE A CA 1
ATOM 627 C C . PHE A 1 78 ? -23.840 30.433 8.269 1.00 62.16 78 PHE A C 1
ATOM 629 O O . PHE A 1 78 ? -24.853 30.148 8.902 1.00 62.16 78 PHE A O 1
ATOM 636 N N . SER A 1 79 ? -23.859 31.263 7.224 1.00 66.12 79 SER A N 1
ATOM 637 C CA . SER A 1 79 ? -25.069 31.914 6.701 1.00 66.12 79 SER A CA 1
ATOM 638 C C . SER A 1 79 ? -25.656 31.221 5.462 1.00 66.12 79 SER A C 1
ATOM 640 O O . SER A 1 79 ? -26.675 31.668 4.935 1.00 66.12 79 SER A O 1
ATOM 642 N N . SER A 1 80 ? -25.022 30.159 4.954 1.00 63.97 80 SER A N 1
ATOM 643 C CA . SER A 1 80 ? -25.405 29.513 3.695 1.00 63.97 80 SER A CA 1
ATOM 644 C C . SER A 1 80 ? -26.219 28.241 3.915 1.00 63.97 80 SER A C 1
ATOM 646 O O . SER A 1 80 ? -25.890 27.409 4.752 1.00 63.97 80 SER A O 1
ATOM 648 N N . ARG A 1 81 ? -27.250 28.046 3.083 1.00 68.38 81 ARG A N 1
ATOM 649 C CA . ARG A 1 81 ? -27.986 26.772 2.966 1.00 68.38 81 ARG A CA 1
ATOM 650 C C . ARG A 1 81 ? -27.372 25.818 1.927 1.00 68.38 81 ARG A C 1
ATOM 652 O O . ARG A 1 81 ? -27.889 24.723 1.721 1.00 68.38 81 ARG A O 1
ATOM 659 N N . ASP A 1 82 ? -26.288 26.221 1.261 1.00 71.25 82 ASP A N 1
ATOM 660 C CA . ASP A 1 82 ? -25.564 25.394 0.291 1.00 71.25 82 ASP A CA 1
ATOM 661 C C . ASP A 1 82 ? -24.760 24.293 1.004 1.00 71.25 82 ASP A C 1
ATOM 663 O O . ASP A 1 82 ? -23.722 24.548 1.626 1.00 71.25 82 ASP A O 1
ATOM 667 N N . ARG A 1 83 ? -25.227 23.046 0.857 1.00 62.34 83 ARG A N 1
ATOM 668 C CA . ARG A 1 83 ? -24.568 21.840 1.381 1.00 62.34 83 ARG A CA 1
ATOM 669 C C . ARG A 1 83 ? -23.111 21.710 0.930 1.00 62.34 83 ARG A C 1
ATOM 671 O O . ARG A 1 83 ? -22.289 21.265 1.724 1.00 62.34 83 ARG A O 1
ATOM 678 N N . LEU A 1 84 ? -22.762 22.095 -0.299 1.00 60.22 84 LEU A N 1
ATOM 679 C CA . LEU A 1 84 ? -21.393 21.966 -0.805 1.00 60.22 84 LEU A CA 1
ATOM 680 C C . LEU A 1 84 ? -20.456 22.984 -0.142 1.00 60.22 84 LEU A C 1
ATOM 682 O O . LEU A 1 84 ? -19.299 22.667 0.141 1.00 60.22 84 LEU A O 1
ATOM 686 N N . LEU A 1 85 ? -20.956 24.190 0.144 1.00 61.31 85 LEU A N 1
ATOM 687 C CA . LEU A 1 85 ? -20.215 25.206 0.890 1.00 61.31 85 LEU A CA 1
ATOM 688 C C . LEU A 1 85 ? -20.032 24.795 2.360 1.00 61.31 85 LEU A C 1
ATOM 690 O O . LEU A 1 85 ? -18.932 24.931 2.892 1.00 61.31 85 LEU A O 1
ATOM 694 N N . MET A 1 86 ? -21.072 24.229 2.986 1.00 59.09 86 MET A N 1
ATOM 695 C CA . MET A 1 86 ? -20.997 23.680 4.346 1.00 59.09 86 MET A CA 1
ATOM 696 C C . MET A 1 86 ? -20.005 22.514 4.456 1.00 59.09 86 MET A C 1
ATOM 698 O O . MET A 1 86 ? -19.181 22.510 5.365 1.00 59.09 86 MET A O 1
ATOM 702 N N . VAL A 1 87 ? -20.025 21.556 3.520 1.00 60.47 87 VAL A N 1
ATOM 703 C CA . VAL A 1 87 ? -19.067 20.433 3.498 1.00 60.47 87 VAL A CA 1
ATOM 704 C C . VAL A 1 87 ? -17.636 20.940 3.307 1.00 60.47 87 VAL A C 1
ATOM 706 O O . VAL A 1 87 ? -16.738 20.524 4.034 1.00 60.47 87 VAL A O 1
ATOM 709 N N . LYS A 1 88 ? -17.410 21.898 2.396 1.00 56.75 88 LYS A N 1
ATOM 710 C CA . LYS A 1 88 ? -16.084 22.516 2.221 1.00 56.75 88 LYS A CA 1
ATOM 711 C C . LYS A 1 88 ? -15.610 23.239 3.482 1.00 56.75 88 LYS A C 1
ATOM 713 O O . LYS A 1 88 ? -14.433 23.129 3.814 1.00 56.75 88 LYS A O 1
ATOM 718 N N . ALA A 1 89 ? -16.490 23.939 4.196 1.00 57.50 89 ALA A N 1
ATOM 719 C CA . ALA A 1 89 ? -16.139 24.575 5.463 1.00 57.50 89 ALA A CA 1
ATOM 720 C C . ALA A 1 89 ? -15.825 23.545 6.559 1.00 57.50 89 ALA A C 1
ATOM 722 O O . ALA A 1 89 ? -14.776 23.647 7.193 1.00 57.50 89 ALA A O 1
ATOM 723 N N . TYR A 1 90 ? -16.656 22.508 6.710 1.00 56.78 90 TYR A N 1
ATOM 724 C CA . TYR A 1 90 ? -16.421 21.397 7.637 1.00 56.78 90 TYR A CA 1
ATOM 725 C C . TYR A 1 90 ? -15.044 20.758 7.398 1.00 56.78 90 TYR A C 1
ATOM 727 O O . TYR A 1 90 ? -14.214 20.741 8.304 1.00 56.78 90 TYR A O 1
ATOM 735 N N . CYS A 1 91 ? -14.740 20.358 6.159 1.00 51.59 91 CYS A N 1
ATOM 736 C CA . CYS A 1 91 ? -13.455 19.757 5.786 1.00 51.59 91 CYS A CA 1
ATOM 737 C C . CYS A 1 91 ? -12.246 20.712 5.844 1.00 51.59 91 CYS A C 1
ATOM 739 O O . CYS A 1 91 ? -11.118 20.239 5.768 1.00 51.59 91 CYS A O 1
ATOM 741 N N . THR A 1 92 ? -12.446 22.033 5.927 1.00 51.84 92 THR A N 1
ATOM 742 C CA . THR A 1 92 ? -11.338 23.011 5.995 1.00 51.84 92 THR A CA 1
ATOM 743 C C . THR A 1 92 ? -11.074 23.507 7.421 1.00 51.84 92 THR A C 1
ATOM 745 O O . THR A 1 92 ? -9.974 23.989 7.683 1.00 51.84 92 THR A O 1
ATOM 748 N N . TYR A 1 93 ? -12.061 23.418 8.324 1.00 50.97 93 TYR A N 1
ATOM 749 C CA . TYR A 1 93 ? -12.029 24.104 9.625 1.00 50.97 93 TYR A CA 1
ATOM 750 C C . TYR A 1 93 ? -12.539 23.317 10.829 1.00 50.97 93 TYR A C 1
ATOM 752 O O . TYR A 1 93 ? -12.103 23.597 11.937 1.00 50.97 93 TYR A O 1
ATOM 760 N N . ILE A 1 94 ? -13.456 22.367 10.641 1.00 52.41 94 ILE A N 1
ATOM 761 C CA . ILE A 1 94 ? -13.875 21.456 11.720 1.00 52.41 94 ILE A CA 1
ATOM 762 C C . ILE A 1 94 ? -13.013 20.189 11.671 1.00 52.41 94 ILE A C 1
ATOM 764 O O . ILE A 1 94 ? -12.655 19.637 12.705 1.00 52.41 94 ILE A O 1
ATOM 768 N N . TYR A 1 95 ? -12.608 19.781 10.467 1.00 40.78 95 TYR A N 1
ATOM 769 C CA . TYR A 1 95 ? -11.633 18.727 10.224 1.00 40.78 95 TYR A CA 1
ATOM 770 C C . TYR A 1 95 ? -10.245 19.316 9.921 1.00 40.78 95 TYR A C 1
ATOM 772 O O . TYR A 1 95 ? -9.719 19.190 8.816 1.00 40.78 95 TYR A O 1
ATOM 780 N N . THR A 1 96 ? -9.647 20.002 10.897 1.00 40.59 96 THR A N 1
ATOM 781 C CA . THR A 1 96 ? -8.215 20.331 10.850 1.00 40.59 96 THR A CA 1
ATOM 782 C C . THR A 1 96 ? -7.416 19.297 11.628 1.00 40.59 96 THR A C 1
ATOM 784 O O . THR A 1 96 ? -7.421 19.302 12.857 1.00 40.59 96 THR A O 1
ATOM 787 N N . GLU A 1 97 ? -6.647 18.472 10.917 1.00 50.62 97 GLU A N 1
ATOM 788 C CA . GLU A 1 97 ? -5.431 17.886 11.482 1.00 50.62 97 GLU A CA 1
ATOM 789 C C . GLU A 1 97 ? -4.518 19.027 11.969 1.00 50.62 97 GLU A C 1
ATOM 791 O O . GLU A 1 97 ? -3.888 19.695 11.142 1.00 50.62 97 GLU A O 1
ATOM 796 N N . LYS A 1 98 ? -4.490 19.275 13.289 1.00 40.12 98 LYS A N 1
ATOM 797 C CA . LYS A 1 98 ? -3.325 19.702 14.097 1.00 40.12 98 LYS A CA 1
ATOM 798 C C . LYS A 1 98 ? -3.720 20.042 15.544 1.00 40.12 98 LYS A C 1
ATOM 800 O O . LYS A 1 98 ? -4.535 20.929 15.752 1.00 40.12 98 LYS A O 1
ATOM 805 N N . ASN A 1 99 ? -3.036 19.386 16.486 1.00 36.00 99 ASN A N 1
ATOM 806 C CA . ASN A 1 99 ? -2.860 19.711 17.911 1.00 36.00 99 ASN A CA 1
ATOM 807 C C . ASN A 1 99 ? -4.116 19.946 18.787 1.00 36.00 99 ASN A C 1
ATOM 809 O O . ASN A 1 99 ? -4.695 21.030 18.779 1.00 36.00 99 ASN A O 1
ATOM 813 N N . PRO A 1 100 ? -4.397 19.037 19.734 1.00 37.94 100 PRO A N 1
ATOM 814 C CA . PRO A 1 100 ? -4.126 19.301 21.146 1.00 37.94 100 PRO A CA 1
ATOM 815 C C . PRO A 1 100 ? -2.602 19.159 21.368 1.00 37.94 100 PRO A C 1
ATOM 817 O O . PRO A 1 100 ? -2.024 18.141 21.015 1.00 37.94 100 PRO A O 1
ATOM 820 N N . GLU A 1 101 ? -1.841 20.139 21.837 1.00 41.19 101 GLU A N 1
ATOM 821 C CA . GLU A 1 101 ? -2.133 21.108 22.891 1.00 41.19 101 GLU A CA 1
ATOM 822 C C . GLU A 1 101 ? -1.741 22.550 22.493 1.00 41.19 101 GLU A C 1
ATOM 824 O O . GLU A 1 101 ? -1.159 22.784 21.434 1.00 41.19 101 GLU A O 1
ATOM 829 N N . GLU A 1 102 ? -2.083 23.497 23.375 1.00 43.00 102 GLU A N 1
ATOM 830 C CA . GLU A 1 102 ? -1.899 24.959 23.289 1.00 43.00 102 GLU A CA 1
ATOM 831 C C . GLU A 1 102 ? -2.840 25.754 22.348 1.00 43.00 102 GLU A C 1
ATOM 833 O O . GLU A 1 102 ? -2.579 25.981 21.170 1.00 43.00 102 GLU A O 1
ATOM 838 N N . GLY A 1 103 ? -3.879 26.357 22.950 1.00 38.38 103 GLY A N 1
ATOM 839 C CA . GLY A 1 103 ? -4.122 27.785 22.691 1.00 38.38 103 GLY A CA 1
ATOM 840 C C . GLY A 1 103 ? -5.303 28.237 21.820 1.00 38.38 103 GLY A C 1
ATOM 841 O O . GLY A 1 103 ? -5.135 29.191 21.064 1.00 38.38 103 GLY A O 1
ATOM 842 N N . CYS A 1 104 ? -6.521 27.694 21.974 1.00 30.59 104 CYS A N 1
ATOM 843 C CA . CYS A 1 104 ? -7.732 28.482 21.659 1.00 30.59 104 CYS A CA 1
ATOM 844 C C . CYS A 1 104 ? -8.973 28.086 22.478 1.00 30.59 104 CYS A C 1
ATOM 846 O O . CYS A 1 104 ? -9.780 27.245 22.089 1.00 30.59 104 CYS A O 1
ATOM 848 N N . SER A 1 105 ? -9.160 28.758 23.612 1.00 37.84 105 SER A N 1
ATOM 849 C CA . SER A 1 105 ? -10.325 28.651 24.495 1.00 37.84 105 SER A CA 1
ATOM 850 C C . SER A 1 105 ? -11.531 29.462 23.989 1.00 37.84 105 SER A C 1
ATOM 852 O O . SER A 1 105 ? -12.029 30.350 24.678 1.00 37.84 105 SER A O 1
ATOM 854 N N . VAL A 1 106 ? -12.040 29.153 22.789 1.00 34.56 106 VAL A N 1
ATOM 855 C CA . VAL A 1 106 ? -13.280 29.763 22.270 1.00 34.56 106 VAL A CA 1
ATOM 856 C C . VAL A 1 106 ? -14.199 28.693 21.664 1.00 34.56 106 VAL A C 1
ATOM 858 O O . VAL A 1 106 ? -13.792 27.924 20.802 1.00 34.56 106 VAL A O 1
ATOM 861 N N . ILE A 1 107 ? -15.469 28.690 22.091 1.00 35.66 107 ILE A N 1
ATOM 862 C CA . ILE A 1 107 ? -16.577 27.822 21.623 1.00 35.66 107 ILE A CA 1
ATOM 863 C C . ILE A 1 107 ? -16.536 26.334 22.063 1.00 35.66 107 ILE A C 1
ATOM 865 O O . ILE A 1 107 ? -16.851 25.429 21.293 1.00 35.66 107 ILE A O 1
ATOM 869 N N . ASN A 1 108 ? -16.293 26.061 23.351 1.00 40.09 108 ASN A N 1
ATOM 870 C CA . ASN A 1 108 ? -16.561 24.739 23.949 1.00 40.09 108 ASN A CA 1
ATOM 871 C C . ASN A 1 108 ? -17.990 24.631 24.537 1.00 40.09 108 ASN A C 1
ATOM 873 O O . ASN A 1 108 ? -18.154 24.516 25.746 1.00 40.09 108 ASN A O 1
ATOM 877 N N . ASN A 1 109 ? -19.033 24.744 23.700 1.00 33.66 109 ASN A N 1
ATOM 878 C CA . ASN A 1 109 ? -20.427 24.477 24.128 1.00 33.66 109 ASN A CA 1
ATOM 879 C C . ASN A 1 109 ? -21.405 24.083 22.997 1.00 33.66 109 ASN A C 1
ATOM 881 O O . ASN A 1 109 ? -22.486 23.560 23.263 1.00 33.66 109 ASN A O 1
ATOM 885 N N . THR A 1 110 ? -21.062 24.284 21.720 1.00 37.66 110 THR A N 1
ATOM 886 C CA . THR A 1 110 ? -22.000 24.029 20.606 1.00 37.66 110 THR A CA 1
ATOM 887 C C . THR A 1 110 ? -22.168 22.539 20.275 1.00 37.66 110 THR A C 1
ATOM 889 O O . THR A 1 110 ? -23.226 22.136 19.796 1.00 37.66 110 THR A O 1
ATOM 892 N N . VAL A 1 111 ? -21.166 21.699 20.566 1.00 36.72 111 VAL A N 1
ATOM 893 C CA . VAL A 1 111 ? -21.186 20.254 20.251 1.00 36.72 111 VAL A CA 1
ATOM 894 C C . VAL A 1 111 ? -22.307 19.522 21.003 1.00 36.72 111 VAL A C 1
ATOM 896 O O . VAL A 1 111 ? -23.035 18.735 20.400 1.00 36.72 111 VAL A O 1
ATOM 899 N N . VAL A 1 112 ? -22.522 19.842 22.284 1.00 37.41 112 VAL A N 1
ATOM 900 C CA . VAL A 1 112 ? -23.593 19.243 23.105 1.00 37.41 112 VAL A CA 1
ATOM 901 C C . VAL A 1 112 ? -24.984 19.631 22.578 1.00 37.41 112 VAL A C 1
ATOM 903 O O . VAL A 1 112 ? -25.875 18.787 22.481 1.00 37.41 112 VAL A O 1
ATOM 906 N N . VAL A 1 113 ? -25.158 20.887 22.149 1.00 37.28 113 VAL A N 1
ATOM 907 C CA . VAL A 1 113 ? -26.429 21.397 21.599 1.00 37.28 113 VAL A CA 1
ATOM 908 C C . VAL A 1 113 ? -26.752 20.781 20.231 1.00 37.28 113 VAL A C 1
ATOM 910 O O . VAL A 1 113 ? -27.918 20.505 19.942 1.00 37.28 113 VAL A O 1
ATOM 913 N N . ILE A 1 114 ? -25.743 20.529 19.391 1.00 36.91 114 ILE A N 1
ATOM 914 C CA . ILE A 1 114 ? -25.934 19.873 18.087 1.00 36.91 114 ILE A CA 1
ATOM 915 C C . ILE A 1 114 ? -26.311 18.399 18.269 1.00 36.91 114 ILE A C 1
ATOM 917 O O . ILE A 1 114 ? -27.268 17.952 17.640 1.00 36.91 114 ILE A O 1
ATOM 921 N N . ILE A 1 115 ? -25.637 17.658 19.156 1.00 38.50 115 ILE A N 1
ATOM 922 C CA . ILE A 1 115 ? -25.960 16.244 19.418 1.00 38.50 115 ILE A CA 1
ATOM 923 C C . ILE A 1 115 ? -27.381 16.109 19.991 1.00 38.50 115 ILE A C 1
ATOM 925 O O . ILE A 1 115 ? -28.152 15.271 19.519 1.00 38.50 115 ILE A O 1
ATOM 929 N N . SER A 1 116 ? -27.776 16.989 20.920 1.00 40.56 116 SER A N 1
ATOM 930 C CA . SER A 1 116 ? -29.156 17.072 21.424 1.00 40.56 116 SER A CA 1
ATOM 931 C C . SER A 1 116 ? -30.168 17.293 20.289 1.00 40.56 116 SER A C 1
ATOM 933 O O . SER A 1 116 ? -31.069 16.476 20.107 1.00 40.56 116 SER A O 1
ATOM 935 N N . ARG A 1 117 ? -29.980 18.322 19.451 1.00 37.47 117 ARG A N 1
ATOM 936 C CA . ARG A 1 117 ? -30.921 18.632 18.359 1.00 37.47 117 ARG A CA 1
ATOM 937 C C . ARG A 1 117 ? -30.968 17.573 17.257 1.00 37.47 117 ARG A C 1
ATOM 939 O O . ARG A 1 117 ? -32.034 17.346 16.695 1.00 37.47 117 ARG A O 1
ATOM 946 N N . MET A 1 118 ? -29.858 16.901 16.946 1.00 35.53 118 MET A N 1
ATOM 947 C CA . MET A 1 118 ? -29.866 15.790 15.984 1.00 35.53 118 MET A CA 1
ATOM 948 C C . MET A 1 118 ? -30.584 14.554 16.541 1.00 35.53 118 MET A C 1
ATOM 950 O O . MET A 1 118 ? -31.232 13.840 15.779 1.00 35.53 118 MET A O 1
ATOM 954 N N . SER A 1 119 ? -30.551 14.344 17.860 1.00 41.12 119 SER A N 1
ATOM 955 C CA . SER A 1 119 ? -31.265 13.243 18.522 1.00 41.12 119 SER A CA 1
ATOM 956 C C . SER A 1 119 ? -32.787 13.422 18.485 1.00 41.12 119 SER A C 1
ATOM 958 O O . SER A 1 119 ? -33.516 12.439 18.383 1.00 41.12 119 SER A O 1
ATOM 960 N N . ASP A 1 120 ? -33.282 14.663 18.502 1.00 41.34 120 ASP A N 1
ATOM 961 C CA . ASP A 1 120 ? -34.716 14.954 18.363 1.00 41.34 120 ASP A CA 1
ATOM 962 C C . ASP A 1 120 ? -35.213 14.907 16.908 1.00 41.34 120 ASP A C 1
ATOM 964 O O . ASP A 1 120 ? -36.371 14.574 16.667 1.00 41.34 120 ASP A O 1
ATOM 968 N N . ILE A 1 121 ? -34.339 15.162 15.927 1.00 40.03 121 ILE A N 1
ATOM 969 C CA . ILE A 1 121 ? -34.663 15.064 14.489 1.00 40.03 121 ILE A CA 1
ATOM 970 C C . ILE A 1 121 ? -34.754 13.601 14.011 1.00 40.03 121 ILE A C 1
ATOM 972 O O . ILE A 1 121 ? -35.424 13.320 13.019 1.00 40.03 121 ILE A O 1
ATOM 976 N N . LEU A 1 122 ? -34.096 12.664 14.705 1.00 35.44 122 LEU A N 1
ATOM 977 C CA . LEU A 1 122 ? -33.976 11.257 14.296 1.00 35.44 122 LEU A CA 1
ATOM 978 C C . LEU A 1 122 ? -34.941 10.294 15.016 1.00 35.44 122 LEU A C 1
ATOM 980 O O . LEU A 1 122 ? -34.890 9.088 14.772 1.00 35.44 122 LEU A O 1
ATOM 984 N N . LYS A 1 123 ? -35.845 10.791 15.870 1.00 36.09 123 LYS A N 1
ATOM 985 C CA . LYS A 1 123 ? -36.903 9.962 16.473 1.00 36.09 123 LYS A CA 1
ATOM 986 C C . LYS A 1 123 ? -38.001 9.665 15.437 1.00 36.09 123 LYS A C 1
ATOM 988 O O . LYS A 1 123 ? -38.589 10.608 14.902 1.00 36.09 123 LYS A O 1
ATOM 993 N N . PRO A 1 124 ? -38.339 8.391 15.160 1.00 36.38 124 PRO A N 1
ATOM 994 C CA . PRO A 1 124 ? -39.499 8.074 14.336 1.00 36.38 124 PRO A CA 1
ATOM 995 C C . PRO A 1 124 ? -40.785 8.490 15.060 1.00 36.38 124 PRO A C 1
ATOM 997 O O . PRO A 1 124 ? -40.949 8.222 16.251 1.00 36.38 124 PRO A O 1
ATOM 1000 N N . LYS A 1 125 ? -41.731 9.104 14.338 1.00 40.91 125 LYS A N 1
ATOM 1001 C CA . LYS A 1 125 ? -43.093 9.296 14.852 1.00 40.91 125 LYS A CA 1
ATOM 1002 C C . LYS A 1 125 ? -43.751 7.928 15.049 1.00 40.91 125 LYS A C 1
ATOM 1004 O O . LYS A 1 125 ? -43.936 7.201 14.074 1.00 40.91 125 LYS A O 1
ATOM 1009 N N . LYS A 1 126 ? -44.158 7.622 16.280 1.00 38.00 126 LYS A N 1
ATOM 1010 C CA . LYS A 1 126 ? -45.207 6.641 16.575 1.00 38.00 126 LYS A CA 1
ATOM 1011 C C . LYS A 1 126 ? -46.188 7.209 17.593 1.00 38.00 126 LYS A C 1
ATOM 1013 O O . LYS A 1 126 ? -45.854 8.119 18.346 1.00 38.00 126 LYS A O 1
ATOM 1018 N N . GLU A 1 127 ? -47.410 6.712 17.486 1.00 33.09 127 GLU A N 1
ATOM 1019 C CA . GLU A 1 127 ? -48.625 7.285 18.057 1.00 33.09 127 GLU A CA 1
ATOM 1020 C C . GLU A 1 127 ? -48.846 6.899 19.525 1.00 33.09 127 GLU A C 1
ATOM 1022 O O . GLU A 1 127 ? -48.148 6.052 20.086 1.00 33.09 127 GLU A O 1
ATOM 1027 N N . ASN A 1 128 ? -49.833 7.557 20.131 1.00 32.25 128 ASN A N 1
ATOM 1028 C CA . ASN A 1 128 ? -50.221 7.417 21.530 1.00 32.25 128 ASN A CA 1
ATOM 1029 C C . ASN A 1 128 ? -50.617 5.977 21.895 1.00 32.25 128 ASN A C 1
ATOM 1031 O O . ASN A 1 128 ? -51.503 5.405 21.263 1.00 32.25 128 ASN A O 1
ATOM 1035 N N . ILE A 1 129 ? -50.076 5.473 23.006 1.00 32.31 129 ILE A N 1
ATOM 1036 C CA . ILE A 1 129 ? -50.773 4.543 23.906 1.00 32.31 129 ILE A CA 1
ATOM 1037 C C . ILE A 1 129 ? -50.539 5.062 25.333 1.00 32.31 129 ILE A C 1
ATOM 1039 O O . ILE A 1 129 ? -49.412 5.404 25.690 1.00 32.31 129 ILE A O 1
ATOM 1043 N N . GLU A 1 130 ? -51.614 5.199 26.107 1.00 29.72 130 GLU A N 1
ATOM 1044 C CA . GLU A 1 130 ? -51.630 5.819 27.440 1.00 29.72 130 GLU A CA 1
ATOM 1045 C C . GLU A 1 130 ? -51.416 4.809 28.586 1.00 29.72 130 GLU A C 1
ATOM 1047 O O . GLU A 1 130 ? -51.771 3.643 28.428 1.00 29.72 130 GLU A O 1
ATOM 1052 N N . ASN A 1 131 ? -51.015 5.323 29.768 1.00 28.69 131 ASN A N 1
ATOM 1053 C CA . ASN A 1 131 ? -51.190 4.729 31.117 1.00 28.69 131 ASN A CA 1
ATOM 1054 C C . ASN A 1 131 ? -50.418 3.397 31.385 1.00 28.69 131 ASN A C 1
ATOM 1056 O O . ASN A 1 131 ? -50.105 2.665 30.460 1.00 28.69 131 ASN A O 1
ATOM 1060 N N . ASN A 1 132 ? -50.080 2.914 32.593 1.00 27.67 132 ASN A N 1
ATOM 1061 C CA . ASN A 1 132 ? -49.899 3.406 33.980 1.00 27.67 132 ASN A CA 1
ATOM 1062 C C . ASN A 1 132 ? -49.219 2.245 34.779 1.00 27.67 132 ASN A C 1
ATOM 1064 O O . ASN A 1 132 ? -49.292 1.107 34.323 1.00 27.67 132 ASN A O 1
ATOM 1068 N N . SER A 1 133 ? -48.595 2.371 35.961 1.00 26.52 133 SER A N 1
ATOM 1069 C CA . SER A 1 133 ? -48.110 3.498 36.791 1.00 26.52 133 SER A CA 1
ATOM 1070 C C . SER A 1 133 ? -47.313 2.935 38.001 1.00 26.52 133 SER A C 1
ATOM 1072 O O . SER A 1 133 ? -47.533 1.781 38.353 1.00 26.52 133 SER A O 1
ATOM 1074 N N . ASN A 1 134 ? -46.530 3.780 38.691 1.00 27.16 134 ASN A N 1
ATOM 1075 C CA . ASN A 1 134 ? -45.988 3.615 40.063 1.00 27.16 134 ASN A CA 1
ATOM 1076 C C . ASN A 1 134 ? -44.831 2.617 40.346 1.00 27.16 134 ASN A C 1
ATOM 1078 O O . ASN A 1 134 ? -44.876 1.446 39.991 1.00 27.16 134 ASN A O 1
ATOM 1082 N N . ASP A 1 135 ? -43.830 3.168 41.049 1.00 28.00 135 ASP A N 1
ATOM 1083 C CA . ASP A 1 135 ? -43.155 2.697 42.276 1.00 28.00 135 ASP A CA 1
ATOM 1084 C C . ASP A 1 135 ? -42.580 1.266 42.381 1.00 28.00 135 ASP A C 1
ATOM 1086 O O . ASP A 1 135 ? -43.296 0.275 42.316 1.00 28.00 135 ASP A O 1
ATOM 1090 N N . ASP A 1 136 ? -41.280 1.163 42.709 1.00 29.47 136 ASP A N 1
ATOM 1091 C CA . ASP A 1 136 ? -40.903 0.988 44.127 1.00 29.47 136 ASP A CA 1
ATOM 1092 C C . ASP A 1 136 ? -39.397 1.200 44.418 1.00 29.47 136 ASP A C 1
ATOM 1094 O O . ASP A 1 136 ? -38.521 0.990 43.573 1.00 29.47 136 ASP A O 1
ATOM 1098 N N . GLU A 1 137 ? -39.082 1.611 45.651 1.00 28.00 137 GLU A N 1
ATOM 1099 C CA . GLU A 1 137 ? -37.712 1.657 46.187 1.00 28.00 137 GLU A CA 1
ATOM 1100 C C . GLU A 1 137 ? -37.169 0.247 46.487 1.00 28.00 137 GLU A C 1
ATOM 1102 O O . GLU A 1 137 ? -37.909 -0.588 46.993 1.00 28.00 137 GLU A O 1
ATOM 1107 N N . ILE A 1 138 ? -35.845 0.016 46.402 1.00 30.73 138 ILE A N 1
ATOM 1108 C CA . ILE A 1 138 ? -35.156 -0.901 47.341 1.00 30.73 138 ILE A CA 1
ATOM 1109 C C . ILE A 1 138 ? -33.678 -0.514 47.584 1.00 30.73 138 ILE A C 1
ATOM 1111 O O . ILE A 1 138 ? -32.776 -0.694 46.773 1.00 30.73 138 ILE A O 1
ATOM 1115 N N . LYS A 1 139 ? -33.476 0.046 48.781 1.00 29.08 139 LYS A N 1
ATOM 1116 C CA . LYS A 1 139 ? -32.402 -0.174 49.774 1.00 29.08 139 LYS A CA 1
ATOM 1117 C C . LYS A 1 139 ? -30.954 -0.443 49.316 1.00 29.08 139 LYS A C 1
ATOM 1119 O O . LYS A 1 139 ? -30.591 -1.494 48.803 1.00 29.08 139 LYS A O 1
ATOM 1124 N N . LYS A 1 140 ? -30.086 0.465 49.781 1.00 28.45 140 LYS A N 1
ATOM 1125 C CA . LYS A 1 140 ? -28.635 0.293 49.980 1.00 28.45 140 LYS A CA 1
ATOM 1126 C C . LYS A 1 140 ? -28.302 -0.992 50.756 1.00 28.45 140 LYS A C 1
ATOM 1128 O O . LYS A 1 140 ? -28.797 -1.168 51.869 1.00 28.45 140 LYS A O 1
ATOM 1133 N N . THR A 1 141 ? -27.310 -1.747 50.285 1.00 26.53 141 THR A N 1
ATOM 1134 C CA . THR A 1 141 ? -26.600 -2.759 51.088 1.00 26.53 141 THR A CA 1
ATOM 1135 C C . THR A 1 141 ? -25.101 -2.473 51.063 1.00 26.53 141 THR A C 1
ATOM 1137 O O . THR A 1 141 ? -24.510 -2.311 49.997 1.00 26.53 141 THR A O 1
ATOM 1140 N N . LYS A 1 142 ? -24.472 -2.392 52.240 1.00 27.11 142 LYS A N 1
ATOM 1141 C CA . LYS A 1 142 ? -23.009 -2.302 52.363 1.00 27.11 142 LYS A CA 1
ATOM 1142 C C . LYS A 1 142 ? -22.407 -3.686 52.112 1.00 27.11 142 LYS A C 1
ATOM 1144 O O . LYS A 1 142 ? -22.816 -4.636 52.771 1.00 27.11 142 LYS A O 1
ATOM 1149 N N . ILE A 1 143 ? -21.398 -3.781 51.250 1.00 28.67 143 ILE A N 1
ATOM 1150 C CA . ILE A 1 143 ? -20.480 -4.927 51.201 1.00 28.67 143 ILE A CA 1
ATOM 1151 C C . ILE A 1 143 ? -19.062 -4.376 51.351 1.00 28.67 143 ILE A C 1
ATOM 1153 O O . ILE A 1 143 ? -18.708 -3.382 50.719 1.00 28.67 143 ILE A O 1
ATOM 1157 N N . ASN A 1 144 ? -18.292 -4.981 52.256 1.00 26.34 144 ASN A N 1
ATOM 1158 C CA . ASN A 1 144 ? -16.986 -4.479 52.671 1.00 26.34 144 ASN A CA 1
ATOM 1159 C C . ASN A 1 144 ? -15.931 -4.609 51.568 1.00 26.34 144 ASN A C 1
ATOM 1161 O O . ASN A 1 144 ? -15.827 -5.634 50.893 1.00 26.34 144 ASN A O 1
ATOM 1165 N N . GLU A 1 145 ? -15.083 -3.590 51.463 1.00 34.78 145 GLU A N 1
ATOM 1166 C CA . GLU A 1 145 ? -13.835 -3.665 50.714 1.00 34.78 145 GLU A CA 1
ATOM 1167 C C . GLU A 1 145 ? -12.854 -4.604 51.433 1.00 34.78 145 GLU A C 1
ATOM 1169 O O . GLU A 1 145 ? -12.504 -4.352 52.581 1.00 34.78 145 GLU A O 1
ATOM 1174 N N . ASN A 1 146 ? -12.389 -5.662 50.759 1.00 30.88 146 ASN A N 1
ATOM 1175 C CA . ASN A 1 146 ? -11.038 -6.221 50.922 1.00 30.88 146 ASN A CA 1
ATOM 1176 C C . ASN A 1 146 ? -10.783 -7.295 49.854 1.00 30.88 146 ASN A C 1
ATOM 1178 O O . ASN A 1 146 ? -11.133 -8.460 50.009 1.00 30.88 146 ASN A O 1
ATOM 1182 N N . GLY A 1 147 ? -10.194 -6.875 48.732 1.00 31.77 147 GLY A N 1
ATOM 1183 C CA . GLY A 1 147 ? -9.980 -7.747 47.572 1.00 31.77 147 GLY A CA 1
ATOM 1184 C C . GLY A 1 147 ? -9.372 -7.046 46.357 1.00 31.77 147 GLY A C 1
ATOM 1185 O O . GLY A 1 147 ? -9.642 -7.435 45.224 1.00 31.77 147 GLY A O 1
ATOM 1186 N N . ARG A 1 148 ? -8.577 -5.983 46.552 1.00 29.95 148 ARG A N 1
ATOM 1187 C CA . ARG A 1 148 ? -7.843 -5.356 45.444 1.00 29.95 148 ARG A CA 1
ATOM 1188 C C . ARG A 1 148 ? -6.528 -6.092 45.209 1.00 29.95 148 ARG A C 1
ATOM 1190 O O . ARG A 1 148 ? -5.529 -5.819 45.868 1.00 29.95 148 ARG A O 1
ATOM 1197 N N . SER A 1 149 ? -6.532 -6.955 44.194 1.00 29.83 149 SER A N 1
ATOM 1198 C CA . SER A 1 149 ? -5.330 -7.305 43.431 1.00 29.83 149 SER A CA 1
ATOM 1199 C C . SER A 1 149 ? -4.509 -6.039 43.138 1.00 29.83 149 SER A C 1
ATOM 1201 O O . SER A 1 149 ? -5.116 -5.002 42.833 1.00 29.83 149 SER A O 1
ATOM 1203 N N . PRO A 1 150 ? -3.167 -6.081 43.212 1.00 29.00 150 PRO A N 1
ATOM 1204 C CA . PRO A 1 150 ? -2.348 -4.880 43.138 1.00 29.00 150 PRO A CA 1
ATOM 1205 C C . PRO A 1 150 ? -2.597 -4.151 41.819 1.00 29.00 150 PRO A C 1
ATOM 1207 O O . PRO A 1 150 ? -2.262 -4.646 40.742 1.00 29.00 150 PRO A O 1
ATOM 1210 N N . LYS A 1 151 ? -3.181 -2.948 41.908 1.00 32.19 151 LYS A N 1
ATOM 1211 C CA . LYS A 1 151 ? -3.220 -2.021 40.779 1.00 32.19 151 LYS A CA 1
ATOM 1212 C C . LYS A 1 151 ? -1.769 -1.772 40.378 1.00 32.19 151 LYS A C 1
ATOM 1214 O O . LYS A 1 151 ? -1.045 -1.112 41.123 1.00 32.19 151 LYS A O 1
ATOM 1219 N N . ARG A 1 152 ? -1.349 -2.271 39.209 1.00 30.50 152 ARG A N 1
ATOM 1220 C CA . ARG A 1 152 ? -0.151 -1.742 38.550 1.00 30.50 152 ARG A CA 1
ATOM 1221 C C . ARG A 1 152 ? -0.334 -0.230 38.493 1.00 30.50 152 ARG A C 1
ATOM 1223 O O . ARG A 1 152 ? -1.300 0.240 37.892 1.00 30.50 152 ARG A O 1
ATOM 1230 N N . LYS A 1 153 ? 0.570 0.514 39.134 1.00 27.97 153 LYS A N 1
ATOM 1231 C CA . LYS A 1 153 ? 0.771 1.916 38.786 1.00 27.97 153 LYS A CA 1
ATOM 1232 C C . LYS A 1 153 ? 1.162 1.906 37.312 1.00 27.97 153 LYS A C 1
ATOM 1234 O O . LYS A 1 153 ? 2.233 1.420 36.967 1.00 27.97 153 LYS A O 1
ATOM 1239 N N . VAL A 1 154 ? 0.244 2.334 36.456 1.00 31.69 154 VAL A N 1
ATOM 1240 C CA . VAL A 1 154 ? 0.618 2.812 35.132 1.00 31.69 154 VAL A CA 1
ATOM 1241 C C . VAL A 1 154 ? 1.262 4.159 35.413 1.00 31.69 154 VAL A C 1
ATOM 1243 O O . VAL A 1 154 ? 0.571 5.064 35.882 1.00 31.69 154 VAL A O 1
ATOM 1246 N N . ASP A 1 155 ? 2.578 4.254 35.238 1.00 29.03 155 ASP A N 1
ATOM 1247 C CA . ASP A 1 155 ? 3.230 5.558 35.225 1.00 29.03 155 ASP A CA 1
ATOM 1248 C C . ASP A 1 155 ? 2.607 6.368 34.089 1.00 29.03 155 ASP A C 1
ATOM 1250 O O . ASP A 1 155 ? 2.576 5.933 32.939 1.00 29.03 155 ASP A O 1
ATOM 1254 N N . LEU A 1 156 ? 2.054 7.530 34.436 1.00 34.31 156 LEU A N 1
ATOM 1255 C CA . LEU A 1 156 ? 1.448 8.475 33.494 1.00 34.31 156 LEU A CA 1
ATOM 1256 C C . LEU A 1 156 ? 2.488 9.466 32.943 1.00 34.31 156 LEU A C 1
ATOM 1258 O O . LEU A 1 156 ? 2.143 10.553 32.491 1.00 34.31 156 LEU A O 1
ATOM 1262 N N . THR A 1 157 ? 3.763 9.089 32.997 1.00 36.84 157 THR A N 1
ATOM 1263 C CA . THR A 1 157 ? 4.877 9.797 32.368 1.00 36.84 157 THR A CA 1
ATOM 1264 C C . THR A 1 157 ? 5.194 9.124 31.036 1.00 36.84 157 THR A C 1
ATOM 1266 O O . THR A 1 157 ? 5.428 7.918 31.000 1.00 36.84 157 THR A O 1
ATOM 1269 N N . ASP A 1 158 ? 5.223 9.920 29.970 1.00 40.00 158 ASP A N 1
ATOM 1270 C CA . ASP A 1 158 ? 5.559 9.551 28.591 1.00 40.00 158 ASP A CA 1
ATOM 1271 C C . ASP A 1 158 ? 4.549 8.676 27.816 1.00 40.00 158 ASP A C 1
ATOM 1273 O O . ASP A 1 158 ? 4.814 7.533 27.431 1.00 40.00 158 ASP A O 1
ATOM 1277 N N . SER A 1 159 ? 3.426 9.283 27.417 1.00 51.69 159 SER A N 1
ATOM 1278 C CA . SER A 1 159 ? 2.720 8.849 26.201 1.00 51.69 159 SER A CA 1
ATOM 1279 C C . SER A 1 159 ? 3.513 9.295 24.959 1.00 51.69 159 SER A C 1
ATOM 1281 O O . SER A 1 159 ? 3.224 10.321 24.346 1.00 51.69 159 SER A O 1
ATOM 1283 N N . TYR A 1 160 ? 4.566 8.550 24.601 1.00 73.00 160 TYR A N 1
ATOM 1284 C CA . TYR A 1 160 ? 5.305 8.795 23.358 1.00 73.00 160 TYR A CA 1
ATOM 1285 C C . TYR A 1 160 ? 4.371 8.657 22.146 1.00 73.00 160 TYR A C 1
ATOM 1287 O O . TYR A 1 160 ? 3.802 7.593 21.912 1.00 73.00 160 TYR A O 1
ATOM 1295 N N . HIS A 1 161 ? 4.263 9.722 21.348 1.00 86.94 161 HIS A N 1
ATOM 1296 C CA . HIS A 1 161 ? 3.496 9.747 20.100 1.00 86.94 161 HIS A CA 1
ATOM 1297 C C . HIS A 1 161 ? 3.904 8.596 19.156 1.00 86.94 161 HIS A C 1
ATOM 1299 O O . HIS A 1 161 ? 5.094 8.389 18.915 1.00 86.94 161 HIS A O 1
ATOM 1305 N N . ASP A 1 162 ? 2.937 7.877 18.572 1.00 88.12 162 ASP A N 1
ATOM 1306 C CA . ASP A 1 162 ? 3.183 6.627 17.827 1.00 88.12 162 ASP A CA 1
ATOM 1307 C C . ASP A 1 162 ? 4.207 6.757 16.675 1.00 88.12 162 ASP A C 1
ATOM 1309 O O . ASP A 1 162 ? 4.916 5.801 16.357 1.00 88.12 162 ASP A O 1
ATOM 1313 N N . GLU A 1 163 ? 4.362 7.945 16.077 1.00 90.00 163 GLU A N 1
ATOM 1314 C CA . GLU A 1 163 ? 5.388 8.212 15.051 1.00 90.00 163 GLU A CA 1
ATOM 1315 C C . GLU A 1 163 ? 6.832 7.983 15.545 1.00 90.00 163 GLU A C 1
ATOM 1317 O O . GLU A 1 163 ? 7.703 7.633 14.743 1.00 90.00 163 GLU A O 1
ATOM 1322 N N . TYR A 1 164 ? 7.100 8.059 16.856 1.00 92.25 164 TYR A N 1
ATOM 1323 C CA . TYR A 1 164 ? 8.402 7.678 17.415 1.00 92.25 164 TYR A CA 1
ATOM 1324 C C . TYR A 1 164 ? 8.771 6.221 17.117 1.00 92.25 164 TYR A C 1
ATOM 1326 O O . TYR A 1 164 ? 9.956 5.912 17.027 1.00 92.25 164 TYR A O 1
ATOM 1334 N N . GLN A 1 165 ? 7.807 5.323 16.892 1.00 92.19 165 GLN A N 1
ATOM 1335 C CA . GLN A 1 165 ? 8.099 3.942 16.497 1.00 92.19 165 GLN A CA 1
ATOM 1336 C C . GLN A 1 165 ? 8.779 3.874 15.120 1.00 92.19 165 GLN A C 1
ATOM 1338 O O . GLN A 1 165 ? 9.718 3.100 14.933 1.00 92.19 165 GLN A O 1
ATOM 1343 N N . TYR A 1 166 ? 8.365 4.731 14.180 1.00 92.00 166 TYR A N 1
ATOM 1344 C CA . TYR A 1 166 ? 9.018 4.885 12.880 1.00 92.00 166 TYR A CA 1
ATOM 1345 C C . TYR A 1 166 ? 10.396 5.545 13.026 1.00 92.00 166 TYR A C 1
ATOM 1347 O O . TYR A 1 166 ? 11.388 5.005 12.533 1.00 92.00 166 TYR A O 1
ATOM 1355 N N . LEU A 1 167 ? 10.484 6.662 13.757 1.00 93.88 167 LEU A N 1
ATOM 1356 C CA . LEU A 1 167 ? 11.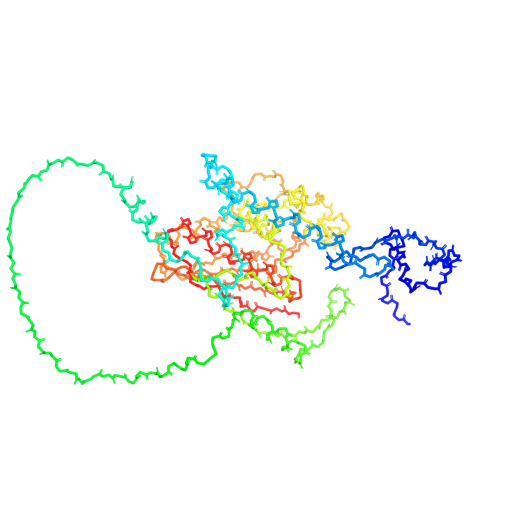737 7.409 13.931 1.00 93.88 167 LEU A CA 1
ATOM 1357 C C . LEU A 1 167 ? 12.816 6.579 14.642 1.00 93.88 167 LEU A C 1
ATOM 1359 O O . LEU A 1 167 ? 13.961 6.544 14.196 1.00 93.88 167 LEU A O 1
ATOM 1363 N N . ASN A 1 168 ? 12.449 5.848 15.697 1.00 93.81 168 ASN A N 1
ATOM 1364 C CA . ASN A 1 168 ? 13.360 4.967 16.427 1.00 93.81 168 ASN A CA 1
ATOM 1365 C C . ASN A 1 168 ? 13.806 3.768 15.578 1.00 93.81 168 ASN A C 1
ATOM 1367 O O . ASN A 1 168 ? 14.947 3.323 15.701 1.00 93.81 168 ASN A O 1
ATOM 1371 N N . LEU A 1 169 ? 12.948 3.257 14.685 1.00 91.88 169 LEU A N 1
ATOM 1372 C CA . LEU A 1 169 ? 13.324 2.186 13.761 1.00 91.88 169 LEU A CA 1
ATOM 1373 C C . LEU A 1 169 ? 14.302 2.683 12.684 1.00 91.88 169 LEU A C 1
ATOM 1375 O O . LEU A 1 169 ? 15.291 2.003 12.417 1.00 91.88 169 LEU A O 1
ATOM 1379 N N . VAL A 1 170 ? 14.082 3.883 12.129 1.00 92.94 170 VAL A N 1
ATOM 1380 C CA . VAL A 1 170 ? 15.028 4.553 11.215 1.00 92.94 170 VAL A CA 1
ATOM 1381 C C . VAL A 1 170 ? 16.366 4.814 11.910 1.00 92.94 170 VAL A C 1
ATOM 1383 O O . VAL A 1 170 ? 17.409 4.441 11.379 1.00 92.94 170 VAL A O 1
ATOM 1386 N N . LYS A 1 171 ? 16.347 5.377 13.125 1.00 93.81 171 LYS A N 1
ATOM 1387 C CA . LYS A 1 171 ? 17.549 5.615 13.935 1.00 93.81 171 LYS A CA 1
ATOM 1388 C C . LYS A 1 171 ? 18.345 4.323 14.151 1.00 93.81 171 LYS A C 1
ATOM 1390 O O . LYS A 1 171 ? 19.528 4.274 13.834 1.00 93.81 171 LYS A O 1
ATOM 1395 N N . ARG A 1 172 ? 17.680 3.246 14.583 1.00 93.44 172 ARG A N 1
ATOM 1396 C CA . ARG A 1 172 ? 18.298 1.925 14.778 1.00 93.44 172 ARG A CA 1
ATOM 1397 C C . ARG A 1 172 ? 18.899 1.348 13.488 1.00 93.44 172 ARG A C 1
ATOM 1399 O O . ARG A 1 172 ? 19.946 0.715 13.548 1.00 93.44 172 ARG A O 1
ATOM 1406 N N . ILE A 1 173 ? 18.275 1.553 12.326 1.00 91.31 173 ILE A N 1
ATOM 1407 C CA . ILE A 1 173 ? 18.852 1.144 11.030 1.00 91.31 173 ILE A CA 1
ATOM 1408 C C . ILE A 1 173 ? 20.156 1.891 10.741 1.00 91.31 173 ILE A C 1
ATOM 1410 O O . ILE A 1 173 ? 21.111 1.278 10.275 1.00 91.31 173 ILE A O 1
ATOM 1414 N N . ILE A 1 174 ? 20.206 3.191 11.028 1.00 93.25 174 ILE A N 1
ATOM 1415 C CA . ILE A 1 174 ? 21.398 4.017 10.803 1.00 93.25 174 ILE A CA 1
ATOM 1416 C C . ILE A 1 174 ? 22.521 3.637 11.782 1.00 93.25 174 ILE A C 1
ATOM 1418 O O . ILE A 1 174 ? 23.671 3.524 11.373 1.00 93.25 174 ILE A O 1
ATOM 1422 N N . GLU A 1 175 ? 22.193 3.411 13.056 1.00 94.69 175 GLU A N 1
ATOM 1423 C CA . GLU A 1 175 ? 23.173 3.133 14.118 1.00 94.69 175 GLU A CA 1
ATOM 1424 C C . GLU A 1 175 ? 23.688 1.685 14.130 1.00 94.69 175 GLU A C 1
ATOM 1426 O O . GLU A 1 175 ? 24.845 1.453 14.474 1.00 94.69 175 GLU A O 1
ATOM 1431 N N . THR A 1 176 ? 22.845 0.700 13.792 1.00 93.62 176 THR A N 1
ATOM 1432 C CA . THR A 1 176 ? 23.168 -0.734 13.949 1.00 93.62 176 THR A CA 1
ATOM 1433 C C . THR A 1 176 ? 22.901 -1.575 12.698 1.00 93.62 176 THR A C 1
ATOM 1435 O O . THR A 1 176 ? 22.893 -2.804 12.778 1.00 93.62 176 THR A O 1
ATOM 1438 N N . GLY A 1 177 ? 22.587 -0.955 11.559 1.00 92.44 177 GLY A N 1
ATOM 1439 C CA . GLY A 1 177 ? 22.272 -1.666 10.323 1.00 92.44 177 GLY A CA 1
ATOM 1440 C C . GLY A 1 177 ? 23.504 -2.249 9.634 1.00 92.44 177 GLY A C 1
ATOM 1441 O O . GLY A 1 177 ? 24.554 -1.619 9.542 1.00 92.44 177 GLY A O 1
ATOM 1442 N N . TYR A 1 178 ? 23.357 -3.449 9.081 1.00 90.50 178 TYR A N 1
ATOM 1443 C CA . TYR A 1 178 ? 24.352 -4.057 8.209 1.00 90.50 178 TYR A CA 1
ATOM 1444 C C . TYR A 1 178 ? 24.332 -3.367 6.845 1.00 90.50 178 TYR A C 1
ATOM 1446 O O . TYR A 1 178 ? 23.290 -3.334 6.182 1.00 90.50 178 TYR A O 1
ATOM 1454 N N . SER A 1 179 ? 25.487 -2.860 6.415 1.00 91.44 179 SER A N 1
ATOM 1455 C CA . SER A 1 179 ? 25.691 -2.385 5.045 1.00 91.44 179 SER A CA 1
ATOM 1456 C C . SER A 1 179 ? 25.688 -3.561 4.070 1.00 91.44 179 SER A C 1
ATOM 1458 O O . SER A 1 179 ? 26.381 -4.558 4.287 1.00 91.44 179 SER A O 1
ATOM 1460 N N . LYS A 1 180 ? 24.885 -3.460 3.009 1.00 84.69 180 LYS A N 1
ATOM 1461 C CA . LYS A 1 180 ? 24.732 -4.486 1.973 1.00 84.69 180 LYS A CA 1
ATOM 1462 C C . LYS A 1 180 ? 24.653 -3.835 0.597 1.00 84.69 180 LYS A C 1
ATOM 1464 O O . LYS A 1 180 ? 24.082 -2.758 0.442 1.00 84.69 180 LYS A O 1
ATOM 1469 N N . ALA A 1 181 ? 25.184 -4.520 -0.412 1.00 81.62 181 ALA A N 1
ATOM 1470 C CA . ALA A 1 181 ? 24.866 -4.208 -1.800 1.00 81.62 181 ALA A CA 1
ATOM 1471 C C . ALA A 1 181 ? 23.410 -4.602 -2.104 1.00 81.62 181 ALA A C 1
ATOM 1473 O O . ALA A 1 181 ? 22.906 -5.598 -1.579 1.00 81.62 181 ALA A O 1
ATOM 1474 N N . ASP A 1 182 ? 22.754 -3.837 -2.972 1.00 73.62 182 ASP A N 1
ATOM 1475 C CA . ASP A 1 182 ? 21.373 -4.055 -3.403 1.00 73.62 182 ASP A CA 1
ATOM 1476 C C . ASP A 1 182 ? 21.264 -4.173 -4.931 1.00 73.62 182 ASP A C 1
ATOM 1478 O O . ASP A 1 182 ? 22.211 -3.925 -5.678 1.00 73.62 182 ASP A O 1
ATOM 1482 N N . ARG A 1 183 ? 20.070 -4.540 -5.411 1.00 71.44 183 ARG A N 1
ATOM 1483 C CA . ARG A 1 183 ? 19.761 -4.682 -6.847 1.00 71.44 183 ARG A CA 1
ATOM 1484 C C . ARG A 1 183 ? 19.790 -3.367 -7.643 1.00 71.44 183 ARG A C 1
ATOM 1486 O O . ARG A 1 183 ? 19.601 -3.401 -8.857 1.00 71.44 183 ARG A O 1
ATOM 1493 N N . THR A 1 184 ? 19.903 -2.223 -6.970 1.00 69.94 184 THR A N 1
ATOM 1494 C CA . THR A 1 184 ? 19.924 -0.882 -7.575 1.00 69.94 184 THR A CA 1
ATOM 1495 C C . THR A 1 184 ? 21.337 -0.311 -7.689 1.00 69.94 184 THR A C 1
ATOM 1497 O O . THR A 1 184 ? 21.534 0.649 -8.426 1.00 69.94 184 THR A O 1
ATOM 1500 N N . GLY A 1 185 ? 22.323 -0.918 -7.019 1.00 73.56 185 GLY A N 1
ATOM 1501 C CA . GLY A 1 185 ? 23.708 -0.446 -6.988 1.00 73.56 185 GLY A CA 1
ATOM 1502 C C . GLY A 1 185 ? 23.930 0.767 -6.079 1.00 73.56 185 GLY A C 1
ATOM 1503 O O . GLY A 1 185 ? 24.995 1.374 -6.138 1.00 73.56 185 GLY A O 1
ATOM 1504 N N . THR A 1 186 ? 22.942 1.132 -5.256 1.00 80.75 186 THR A N 1
ATOM 1505 C CA . THR A 1 186 ? 23.008 2.293 -4.353 1.00 80.75 186 THR A CA 1
ATOM 1506 C C . THR A 1 186 ? 23.681 1.934 -3.029 1.00 80.75 186 THR A C 1
ATOM 1508 O O . THR A 1 186 ? 24.449 2.728 -2.492 1.00 80.75 186 THR A O 1
ATOM 1511 N N . GLY A 1 187 ? 23.446 0.715 -2.542 1.00 82.56 187 GLY A N 1
ATOM 1512 C CA . GLY A 1 187 ? 23.860 0.283 -1.215 1.00 82.56 187 GLY A CA 1
ATOM 1513 C C . GLY A 1 187 ? 22.795 0.623 -0.175 1.00 82.56 187 GLY A C 1
ATOM 1514 O O . GLY A 1 187 ? 22.158 1.674 -0.219 1.00 82.56 187 GLY A O 1
ATOM 1515 N N . THR A 1 188 ? 22.604 -0.286 0.777 1.00 87.00 188 THR A N 1
ATOM 1516 C CA . THR A 1 188 ? 21.503 -0.241 1.741 1.00 87.00 188 THR A CA 1
ATOM 1517 C C . THR A 1 188 ? 22.012 -0.560 3.149 1.00 87.00 188 THR A C 1
ATOM 1519 O O . THR A 1 188 ? 22.758 -1.521 3.343 1.00 87.00 188 THR A O 1
ATOM 1522 N N . LEU A 1 189 ? 21.584 0.223 4.149 1.00 89.94 189 LEU A N 1
ATOM 1523 C CA . LEU A 1 189 ? 21.703 -0.136 5.567 1.00 89.94 189 LEU A CA 1
ATOM 1524 C C . LEU A 1 189 ? 20.469 -0.935 5.982 1.00 89.94 189 LEU A C 1
ATOM 1526 O O . LEU A 1 189 ? 19.339 -0.488 5.792 1.00 89.94 189 LEU A O 1
ATOM 1530 N N . SER A 1 190 ? 20.687 -2.120 6.546 1.00 89.69 190 SER A N 1
ATOM 1531 C CA . SER A 1 190 ? 19.635 -3.120 6.729 1.00 89.69 190 SER A CA 1
ATOM 1532 C C . SER A 1 190 ? 19.624 -3.747 8.120 1.00 89.69 190 SER A C 1
ATOM 1534 O O . SER A 1 190 ? 20.655 -3.973 8.746 1.00 89.69 190 SER A O 1
ATOM 1536 N N . ILE A 1 191 ? 18.436 -4.113 8.588 1.00 91.50 191 ILE A N 1
ATOM 1537 C CA . ILE A 1 191 ? 18.248 -5.041 9.709 1.00 91.50 191 ILE A CA 1
ATOM 1538 C C . ILE A 1 191 ? 17.220 -6.096 9.302 1.00 91.50 191 ILE A C 1
ATOM 1540 O O . ILE A 1 191 ? 16.452 -5.905 8.361 1.00 91.50 191 ILE A O 1
ATOM 1544 N N . PHE A 1 192 ? 17.168 -7.201 10.043 1.00 90.31 192 PHE A N 1
ATOM 1545 C CA . PHE A 1 192 ? 16.167 -8.250 9.872 1.00 90.31 192 PHE A CA 1
ATOM 1546 C C . PHE A 1 192 ? 15.396 -8.433 11.185 1.00 90.31 192 PHE A C 1
ATOM 1548 O O . PHE A 1 192 ? 15.886 -9.044 12.130 1.00 90.31 192 PHE A O 1
ATOM 1555 N N . GLY A 1 193 ? 14.191 -7.864 11.278 1.00 84.88 193 GLY A N 1
ATOM 1556 C CA . GLY A 1 193 ? 13.375 -7.895 12.496 1.00 84.88 193 GLY A CA 1
ATOM 1557 C C . GLY A 1 193 ? 13.048 -6.534 13.100 1.00 84.88 193 GLY A C 1
ATOM 1558 O O . GLY A 1 193 ? 13.856 -5.928 13.800 1.00 84.88 193 GLY A O 1
ATOM 1559 N N . GLY A 1 194 ? 11.811 -6.102 12.885 1.00 87.69 194 GLY A N 1
ATOM 1560 C CA . GLY A 1 194 ? 11.284 -4.793 13.242 1.00 87.69 194 GLY A CA 1
ATOM 1561 C C . GLY A 1 194 ? 9.764 -4.820 13.121 1.00 87.69 194 GLY A C 1
ATOM 1562 O O . GLY A 1 194 ? 9.199 -5.589 12.335 1.00 87.69 194 GLY A O 1
ATOM 1563 N N . GLN A 1 195 ? 9.120 -4.047 13.986 1.00 90.00 195 GLN A N 1
ATOM 1564 C CA . GLN A 1 195 ? 7.680 -4.036 14.186 1.00 90.00 195 GLN A CA 1
ATOM 1565 C C . GLN A 1 195 ? 7.264 -2.635 14.632 1.00 90.00 195 GLN A C 1
ATOM 1567 O O . GLN A 1 195 ? 7.977 -2.009 15.412 1.00 90.00 195 GLN A O 1
ATOM 1572 N N . MET A 1 196 ? 6.105 -2.181 14.163 1.00 91.75 196 MET A N 1
ATOM 1573 C CA . MET A 1 196 ? 5.434 -0.961 14.621 1.00 91.75 196 MET A CA 1
ATOM 1574 C C . MET A 1 196 ? 3.951 -1.275 14.856 1.00 91.75 196 MET A C 1
ATOM 1576 O O . MET A 1 196 ? 3.399 -2.175 14.215 1.00 91.75 196 MET A O 1
ATOM 1580 N N . ARG A 1 197 ? 3.312 -0.572 15.790 1.00 93.12 197 ARG A N 1
ATOM 1581 C CA . ARG A 1 197 ? 1.909 -0.754 16.185 1.00 93.12 197 ARG A CA 1
ATOM 1582 C C . ARG A 1 197 ? 1.255 0.607 16.355 1.00 93.12 197 ARG A C 1
ATOM 1584 O O . ARG A 1 197 ? 1.568 1.285 17.320 1.00 93.12 197 ARG A O 1
ATOM 1591 N N . PHE A 1 198 ? 0.352 0.983 15.461 1.00 89.44 198 PHE A N 1
ATOM 1592 C CA . PHE A 1 198 ? -0.326 2.277 15.530 1.00 89.44 198 PHE A CA 1
ATOM 1593 C C . PHE A 1 198 ? -1.749 2.091 16.066 1.00 89.44 198 PHE A C 1
ATOM 1595 O O . PHE A 1 198 ? -2.483 1.218 15.585 1.00 89.44 198 PHE A O 1
ATOM 1602 N N . ASN A 1 199 ? -2.132 2.882 17.068 1.00 88.62 199 ASN A N 1
ATOM 1603 C CA . ASN A 1 199 ? -3.486 2.892 17.620 1.00 88.62 199 ASN A CA 1
ATOM 1604 C C . ASN A 1 199 ? -4.419 3.670 16.682 1.00 88.62 199 ASN A C 1
ATOM 1606 O O . ASN A 1 199 ? -4.207 4.851 16.438 1.00 88.62 199 ASN A O 1
ATOM 1610 N N . LEU A 1 200 ? -5.463 3.015 16.169 1.00 87.44 200 LEU A N 1
ATOM 1611 C CA . LEU A 1 200 ? -6.400 3.616 15.211 1.00 87.44 200 LEU A CA 1
ATOM 1612 C C . LEU A 1 200 ? -7.660 4.201 15.876 1.00 87.44 200 LEU A C 1
ATOM 1614 O O . LEU A 1 200 ? -8.506 4.782 15.195 1.00 87.44 200 LEU A O 1
ATOM 1618 N N . ARG A 1 201 ? -7.830 4.034 17.196 1.00 84.50 201 ARG A N 1
ATOM 1619 C CA . ARG A 1 201 ? -9.048 4.477 17.904 1.00 84.50 201 ARG A CA 1
ATOM 1620 C C . ARG A 1 201 ? -9.209 5.993 17.959 1.00 84.50 201 ARG A C 1
ATOM 1622 O O . ARG A 1 201 ? -10.333 6.482 17.931 1.00 84.50 201 ARG A O 1
ATOM 1629 N N . GLU A 1 202 ? -8.095 6.709 18.077 1.00 79.25 202 GLU A N 1
ATOM 1630 C CA . GLU A 1 202 ? -8.061 8.143 18.405 1.00 79.25 202 GLU A CA 1
ATOM 1631 C C . GLU A 1 202 ? -7.432 8.994 17.295 1.00 79.25 202 GLU A C 1
ATOM 1633 O O . GLU A 1 202 ? -7.715 10.187 17.197 1.00 79.25 202 GLU A O 1
ATOM 1638 N N . SER A 1 203 ? -6.605 8.397 16.433 1.00 82.69 203 SER A N 1
ATOM 1639 C CA . SER A 1 203 ? -5.903 9.090 15.355 1.00 82.69 203 SER A CA 1
ATOM 1640 C C . SER A 1 203 ? -5.677 8.179 14.146 1.00 82.69 203 SER A C 1
ATOM 1642 O O . SER A 1 203 ? -5.841 6.960 14.214 1.00 82.69 203 SER A O 1
ATOM 1644 N N . PHE A 1 204 ? -5.298 8.787 13.022 1.00 89.25 204 PHE A N 1
ATOM 1645 C CA . PHE A 1 204 ? -4.869 8.086 11.817 1.00 89.25 204 PHE A CA 1
ATOM 1646 C C . PHE A 1 204 ? -3.344 8.254 11.665 1.00 89.25 204 PHE A C 1
ATOM 1648 O O . PHE A 1 204 ? -2.872 9.392 11.701 1.00 89.25 204 PHE A O 1
ATOM 1655 N N . PRO A 1 205 ? -2.550 7.184 11.459 1.00 89.12 205 PRO A N 1
ATOM 1656 C CA . PRO A 1 205 ? -1.086 7.255 11.442 1.00 89.12 205 PRO A CA 1
ATOM 1657 C C . PRO A 1 205 ? -0.529 7.751 10.094 1.00 89.12 205 PRO A C 1
ATOM 1659 O O . PRO A 1 205 ? 0.226 7.063 9.403 1.00 89.12 205 PRO A O 1
ATOM 1662 N N . LEU A 1 206 ? -0.903 8.972 9.709 1.00 91.25 206 LEU A N 1
ATOM 1663 C CA . LEU A 1 206 ? -0.270 9.711 8.623 1.00 91.25 206 LEU A CA 1
ATOM 1664 C C . LEU A 1 206 ? 0.949 10.438 9.201 1.00 91.25 206 LEU A C 1
ATOM 1666 O O . LEU A 1 206 ? 0.796 11.374 9.979 1.00 91.25 206 LEU A O 1
ATOM 1670 N N . LEU A 1 207 ? 2.157 9.990 8.846 1.00 85.81 207 LEU A N 1
ATOM 1671 C CA . LEU A 1 207 ? 3.383 10.552 9.423 1.00 85.81 207 LEU A CA 1
ATOM 1672 C C . LEU A 1 207 ? 3.483 12.066 9.175 1.00 85.81 207 LEU A C 1
ATOM 1674 O O . LEU A 1 207 ? 3.177 12.551 8.083 1.00 85.81 207 LEU A O 1
ATOM 1678 N N . THR A 1 208 ? 3.936 12.794 10.193 1.00 88.38 208 THR A N 1
ATOM 1679 C CA . THR A 1 208 ? 3.947 14.261 10.241 1.00 88.38 208 THR A CA 1
ATOM 1680 C C . THR A 1 208 ? 5.335 14.858 10.008 1.00 88.38 208 THR A C 1
ATOM 1682 O O . THR A 1 208 ? 5.443 15.964 9.474 1.00 88.38 208 THR A O 1
ATOM 1685 N N . THR A 1 209 ? 6.405 14.114 10.318 1.00 86.69 209 THR A N 1
ATOM 1686 C CA . THR A 1 209 ? 7.807 14.541 10.126 1.00 86.69 209 THR A CA 1
ATOM 1687 C C . THR A 1 209 ? 8.210 14.702 8.659 1.00 86.69 209 THR A C 1
ATOM 1689 O O . THR A 1 209 ? 9.143 15.443 8.350 1.00 86.69 209 THR A O 1
ATOM 1692 N N . LYS A 1 210 ? 7.473 14.082 7.728 1.00 84.12 210 LYS A N 1
ATOM 1693 C CA . LYS A 1 210 ? 7.472 14.446 6.304 1.00 84.12 210 LYS A CA 1
ATOM 1694 C C . LYS A 1 210 ? 6.051 14.392 5.756 1.00 84.12 210 LYS A C 1
ATOM 1696 O O . LYS A 1 210 ? 5.254 13.555 6.164 1.00 84.12 210 LYS A O 1
ATOM 1701 N N . ARG A 1 211 ? 5.754 15.186 4.727 1.00 88.31 211 ARG A N 1
ATOM 1702 C CA . ARG A 1 211 ? 4.468 15.090 4.023 1.00 88.31 211 ARG A CA 1
ATOM 1703 C C . ARG A 1 211 ? 4.358 13.771 3.242 1.00 88.31 211 ARG A C 1
ATOM 1705 O O . ARG A 1 211 ? 5.124 13.539 2.308 1.00 88.31 211 ARG A O 1
ATOM 1712 N N . VAL A 1 212 ? 3.360 12.951 3.565 1.00 86.50 212 VAL A N 1
ATOM 1713 C CA . VAL A 1 212 ? 2.994 11.741 2.803 1.00 86.50 212 VAL A CA 1
ATOM 1714 C C . VAL A 1 212 ? 2.081 12.100 1.616 1.00 86.50 212 VAL A C 1
ATOM 1716 O O . VAL A 1 212 ? 1.256 13.015 1.694 1.00 86.50 212 VAL A O 1
ATOM 1719 N N . PHE A 1 213 ? 2.215 11.394 0.487 1.00 92.69 213 PHE A N 1
ATOM 1720 C CA . PHE A 1 213 ? 1.411 11.628 -0.722 1.00 92.69 213 PHE A CA 1
ATOM 1721 C C . PHE A 1 213 ? 0.018 10.978 -0.623 1.00 92.69 213 PHE A C 1
ATOM 1723 O O . PHE A 1 213 ? -0.282 10.000 -1.302 1.00 92.69 213 PHE A O 1
ATOM 1730 N N . TRP A 1 214 ? -0.847 11.549 0.221 1.00 93.62 214 TRP A N 1
ATOM 1731 C CA . TRP A 1 214 ? -2.174 11.003 0.546 1.00 93.62 214 TRP A CA 1
ATOM 1732 C C . TRP A 1 214 ? -3.055 10.665 -0.669 1.00 93.62 214 TRP A C 1
ATOM 1734 O O . TRP A 1 214 ? -3.679 9.609 -0.695 1.00 93.62 214 TRP A O 1
ATOM 1744 N N . LYS A 1 215 ? -3.064 11.505 -1.717 1.00 92.88 215 LYS A N 1
ATOM 1745 C CA . LYS A 1 215 ? -3.815 11.199 -2.949 1.00 92.88 215 LYS A CA 1
ATOM 1746 C C . LYS A 1 215 ? -3.351 9.883 -3.587 1.00 92.88 215 LYS A C 1
ATOM 1748 O O . LYS A 1 215 ? -4.189 9.112 -4.033 1.00 92.88 215 LYS A O 1
ATOM 1753 N N . GLY A 1 216 ? -2.043 9.623 -3.609 1.00 93.06 216 GLY A N 1
ATOM 1754 C CA . GLY A 1 216 ? -1.509 8.352 -4.093 1.00 93.06 216 GLY A CA 1
ATOM 1755 C C . GLY A 1 216 ? -1.991 7.174 -3.251 1.00 93.06 216 GLY A C 1
ATOM 1756 O O . GLY A 1 216 ? -2.443 6.191 -3.821 1.00 93.06 216 GLY A O 1
ATOM 1757 N N . VAL A 1 217 ? -1.960 7.307 -1.918 1.00 91.81 217 VAL A N 1
ATOM 1758 C CA . VAL A 1 217 ? -2.403 6.262 -0.972 1.00 91.81 217 VAL A CA 1
ATOM 1759 C C . VAL A 1 217 ? -3.850 5.845 -1.241 1.00 91.81 217 VAL A C 1
ATOM 1761 O O . VAL A 1 217 ? -4.139 4.658 -1.356 1.00 91.81 217 VAL A O 1
ATOM 1764 N N . VAL A 1 218 ? -4.756 6.820 -1.363 1.00 93.88 218 VAL A N 1
ATOM 1765 C CA . VAL A 1 218 ? -6.186 6.557 -1.578 1.00 93.88 218 VAL A CA 1
ATOM 1766 C C . VAL A 1 218 ? -6.439 5.939 -2.954 1.00 93.88 218 VAL A C 1
ATOM 1768 O O . VAL A 1 218 ? -7.133 4.931 -3.052 1.00 93.88 218 VAL A O 1
ATOM 1771 N N . GLU A 1 219 ? -5.884 6.520 -4.019 1.00 97.06 219 GLU A N 1
ATOM 1772 C CA . GLU A 1 219 ? -6.154 6.065 -5.390 1.00 97.06 219 GLU A CA 1
ATOM 1773 C C . GLU A 1 219 ? -5.545 4.686 -5.678 1.00 97.06 219 GLU A C 1
ATOM 1775 O O . GLU A 1 219 ? -6.193 3.871 -6.333 1.00 97.06 219 GLU A O 1
ATOM 1780 N N . GLU A 1 220 ? -4.344 4.397 -5.162 1.00 98.31 220 GLU A N 1
ATOM 1781 C CA . GLU A 1 220 ? -3.728 3.070 -5.277 1.00 98.31 220 GLU A CA 1
ATOM 1782 C C . GLU A 1 220 ? -4.536 2.017 -4.513 1.00 98.31 220 GLU A C 1
ATOM 1784 O O . GLU A 1 220 ? -4.829 0.958 -5.062 1.00 98.31 220 GLU A O 1
ATOM 1789 N N . LEU A 1 221 ? -4.961 2.309 -3.277 1.00 97.94 221 LEU A N 1
ATOM 1790 C CA . LEU A 1 221 ? -5.740 1.351 -2.497 1.00 97.94 221 LEU A CA 1
ATOM 1791 C C . LEU A 1 221 ? -7.086 1.031 -3.163 1.00 97.94 221 LEU A C 1
ATOM 1793 O O . LEU A 1 221 ? -7.490 -0.129 -3.196 1.00 97.94 221 LEU A O 1
ATOM 1797 N N . LEU A 1 222 ? -7.771 2.034 -3.720 1.00 97.31 222 LEU A N 1
ATOM 1798 C CA . LEU A 1 222 ? -9.018 1.819 -4.460 1.00 97.31 222 LEU A CA 1
ATOM 1799 C C . LEU A 1 222 ? -8.799 0.994 -5.739 1.00 97.31 222 LEU A C 1
ATOM 1801 O O . LEU A 1 222 ? -9.641 0.164 -6.074 1.00 97.31 222 LEU A O 1
ATOM 1805 N N . TRP A 1 223 ? -7.666 1.178 -6.418 1.00 98.44 223 TRP A N 1
ATOM 1806 C CA . TRP A 1 223 ? -7.262 0.404 -7.597 1.00 98.44 223 TRP A CA 1
ATOM 1807 C C . TRP A 1 223 ? -6.876 -1.050 -7.254 1.00 98.44 223 TRP A C 1
ATOM 1809 O O . TRP A 1 223 ? -7.268 -1.973 -7.969 1.00 98.44 223 TRP A O 1
ATOM 1819 N N . PHE A 1 224 ? -6.230 -1.292 -6.104 1.00 98.56 224 PHE A N 1
ATOM 1820 C CA . PHE A 1 224 ? -6.055 -2.647 -5.566 1.00 98.56 224 PHE A CA 1
ATOM 1821 C C . PHE A 1 224 ? -7.400 -3.297 -5.212 1.00 98.56 224 PHE A C 1
ATOM 1823 O O . PHE A 1 224 ? -7.652 -4.439 -5.591 1.00 98.56 224 PHE A O 1
ATOM 1830 N N . ILE A 1 225 ? -8.292 -2.576 -4.522 1.00 98.12 225 ILE A N 1
ATOM 1831 C CA . ILE A 1 225 ? -9.631 -3.077 -4.171 1.00 98.12 225 ILE A CA 1
ATOM 1832 C C . ILE A 1 225 ? -10.434 -3.422 -5.433 1.00 98.12 225 ILE A C 1
ATOM 1834 O O . ILE A 1 225 ? -11.145 -4.427 -5.435 1.00 98.12 225 ILE A O 1
ATOM 1838 N N . SER A 1 226 ? -10.304 -2.652 -6.519 1.00 97.88 226 SER A N 1
ATOM 1839 C CA . SER A 1 226 ? -10.992 -2.931 -7.785 1.00 97.88 226 SER A CA 1
ATOM 1840 C C . SER A 1 226 ? -10.404 -4.100 -8.586 1.00 97.88 226 SER A C 1
ATOM 1842 O O . SER A 1 226 ? -10.921 -4.389 -9.658 1.00 97.88 226 SER A O 1
ATOM 1844 N N . GLY A 1 227 ? -9.330 -4.746 -8.119 1.00 98.06 227 GLY A N 1
ATOM 1845 C CA . GLY A 1 227 ? -8.693 -5.867 -8.818 1.00 98.06 227 GLY A CA 1
ATOM 1846 C C . GLY A 1 227 ? -7.862 -5.487 -10.049 1.00 98.06 227 GLY A C 1
ATOM 1847 O O . GLY A 1 227 ? -7.443 -6.373 -10.787 1.00 98.06 227 GLY A O 1
ATOM 1848 N N . SER A 1 228 ? -7.625 -4.193 -10.294 1.00 98.06 228 SER A N 1
ATOM 1849 C CA . SER A 1 228 ? -7.021 -3.728 -11.548 1.00 98.06 228 SER A CA 1
ATOM 1850 C C . SER A 1 228 ? -5.496 -3.883 -11.565 1.00 98.06 228 SER A C 1
ATOM 1852 O O . SER A 1 228 ? -4.830 -3.819 -10.531 1.00 98.06 228 SER A O 1
ATOM 1854 N N . THR A 1 229 ? -4.953 -4.070 -12.769 1.00 98.38 229 THR A N 1
ATOM 1855 C CA . THR A 1 229 ? -3.519 -4.239 -13.054 1.00 98.38 229 THR A CA 1
ATOM 1856 C C . THR A 1 229 ? -2.990 -3.239 -14.088 1.00 98.38 229 THR A C 1
ATOM 1858 O O . THR A 1 229 ? -1.804 -3.270 -14.421 1.00 98.38 229 THR A O 1
ATOM 1861 N N . ASP A 1 230 ? -3.839 -2.317 -14.562 1.00 98.25 230 ASP A N 1
ATOM 1862 C CA . ASP A 1 230 ? -3.445 -1.243 -15.476 1.00 98.25 230 ASP A CA 1
ATOM 1863 C C . ASP A 1 230 ? -2.914 -0.027 -14.708 1.00 98.25 230 ASP A C 1
ATOM 1865 O O . ASP A 1 230 ? -3.676 0.748 -14.119 1.00 98.25 230 ASP A O 1
ATOM 1869 N N . GLY A 1 231 ? -1.597 0.180 -14.753 1.00 97.12 231 GLY A N 1
ATOM 1870 C CA . GLY A 1 231 ? -0.950 1.354 -14.165 1.00 97.12 231 GLY A CA 1
ATOM 1871 C C . GLY A 1 231 ? -1.374 2.678 -14.816 1.00 97.12 231 GLY A C 1
ATOM 1872 O O . GLY A 1 231 ? -1.282 3.732 -14.178 1.00 97.12 231 GLY A O 1
ATOM 1873 N N . ASN A 1 232 ? -1.895 2.654 -16.051 1.00 96.94 232 ASN A N 1
ATOM 1874 C CA . ASN A 1 232 ? -2.315 3.870 -16.750 1.00 96.94 232 ASN A CA 1
ATOM 1875 C C . ASN A 1 232 ? -3.528 4.540 -16.079 1.00 96.94 232 ASN A C 1
ATOM 1877 O O . ASN A 1 232 ? -3.627 5.767 -16.103 1.00 96.94 232 ASN A O 1
ATOM 1881 N N . ILE A 1 233 ? -4.399 3.780 -15.404 1.00 97.50 233 ILE A N 1
ATOM 1882 C CA . ILE A 1 233 ? -5.543 4.318 -14.645 1.00 97.50 233 ILE A CA 1
ATOM 1883 C C . ILE A 1 233 ? -5.065 5.237 -13.508 1.00 97.50 233 ILE A C 1
ATOM 1885 O O . ILE A 1 233 ? -5.622 6.316 -13.289 1.00 97.50 233 ILE A O 1
ATOM 1889 N N . LEU A 1 234 ? -3.999 4.850 -12.801 1.00 95.75 234 LEU A N 1
ATOM 1890 C CA . LEU A 1 234 ? -3.374 5.693 -11.777 1.00 95.75 234 LEU A CA 1
ATOM 1891 C C . LEU A 1 234 ? -2.666 6.898 -12.411 1.00 95.75 234 LEU A C 1
ATOM 1893 O O . LEU A 1 234 ? -2.821 8.029 -11.934 1.00 95.75 234 LEU A O 1
ATOM 1897 N N . ALA A 1 235 ? -1.960 6.686 -13.526 1.00 94.56 235 ALA A N 1
ATOM 1898 C CA . ALA A 1 235 ? -1.256 7.752 -14.230 1.00 94.56 235 ALA A CA 1
ATOM 1899 C C . ALA A 1 235 ? -2.208 8.859 -14.728 1.00 94.56 235 ALA A C 1
ATOM 1901 O O . ALA A 1 235 ? -1.932 10.040 -14.503 1.00 94.56 235 ALA A O 1
ATOM 1902 N N . GLN A 1 236 ? -3.364 8.502 -15.301 1.00 95.94 236 GLN A N 1
ATOM 1903 C CA . GLN A 1 236 ? -4.419 9.437 -15.728 1.00 95.94 236 GLN A CA 1
ATOM 1904 C C . GLN A 1 236 ? -4.967 10.276 -14.563 1.00 95.94 236 GLN A C 1
ATOM 1906 O O . GLN A 1 236 ? -5.269 11.459 -14.722 1.00 95.94 236 GLN A O 1
ATOM 1911 N N . LYS A 1 237 ? -5.029 9.702 -13.356 1.00 94.00 237 LYS A N 1
ATOM 1912 C CA . LYS A 1 237 ? -5.401 10.422 -12.129 1.00 94.00 237 LYS A CA 1
ATOM 1913 C C . LYS A 1 237 ? -4.262 11.271 -11.549 1.00 94.00 237 LYS A C 1
ATOM 1915 O O . LYS A 1 237 ? -4.457 11.922 -10.520 1.00 94.00 237 LYS A O 1
ATOM 1920 N N . GLY A 1 238 ? -3.081 11.304 -12.168 1.00 95.25 238 GLY A N 1
ATOM 1921 C CA . GLY A 1 238 ? -1.906 12.025 -11.671 1.00 95.25 238 GLY A CA 1
ATOM 1922 C C . GLY A 1 238 ? -1.158 11.299 -10.547 1.00 95.25 238 GLY A C 1
ATOM 1923 O O . GLY A 1 238 ? -0.467 11.943 -9.760 1.00 95.25 238 GLY A O 1
ATOM 1924 N N . VAL A 1 239 ? -1.295 9.973 -10.448 1.00 94.94 239 VAL A N 1
ATOM 1925 C CA . VAL A 1 239 ? -0.591 9.115 -9.481 1.00 94.94 239 VAL A CA 1
ATOM 1926 C C . VAL A 1 239 ? 0.423 8.265 -10.245 1.00 94.94 239 VAL A C 1
ATOM 1928 O O . VAL A 1 239 ? 0.083 7.257 -10.845 1.00 94.94 239 VAL A O 1
ATOM 1931 N N . GLN A 1 240 ? 1.682 8.708 -10.258 1.00 95.12 240 GLN A N 1
ATOM 1932 C CA . GLN A 1 240 ? 2.728 8.179 -11.152 1.00 95.12 240 GLN A CA 1
ATOM 1933 C C . GLN A 1 240 ? 3.593 7.065 -10.519 1.00 95.12 240 GLN A C 1
ATOM 1935 O O . GLN A 1 240 ? 4.675 6.758 -11.015 1.00 95.12 240 GLN A O 1
ATOM 1940 N N . ILE A 1 241 ? 3.171 6.501 -9.380 1.00 93.00 241 ILE A N 1
ATOM 1941 C CA . ILE A 1 241 ? 4.017 5.644 -8.522 1.00 93.00 241 ILE A CA 1
ATOM 1942 C C . ILE A 1 241 ? 4.392 4.296 -9.163 1.00 93.00 241 ILE A C 1
ATOM 1944 O O . ILE A 1 241 ? 5.420 3.732 -8.808 1.00 93.00 241 ILE A O 1
ATOM 1948 N N . TRP A 1 242 ? 3.600 3.827 -10.134 1.00 95.81 242 TRP A N 1
ATOM 1949 C CA . TRP A 1 242 ? 3.827 2.581 -10.876 1.00 95.81 242 TRP A CA 1
ATOM 1950 C C . TRP A 1 242 ? 4.494 2.776 -12.247 1.00 95.81 242 TRP A C 1
ATOM 1952 O O . TRP A 1 242 ? 4.880 1.794 -12.879 1.00 95.81 242 TRP A O 1
ATOM 1962 N N . ASN A 1 243 ? 4.662 4.020 -12.719 1.00 93.69 243 ASN A N 1
ATOM 1963 C CA . ASN A 1 243 ? 5.097 4.300 -14.093 1.00 93.69 243 ASN A CA 1
ATOM 1964 C C . ASN A 1 243 ? 6.427 3.629 -14.449 1.00 93.69 243 ASN A C 1
ATOM 1966 O O . ASN A 1 243 ? 6.540 3.022 -15.508 1.00 93.69 243 ASN A O 1
ATOM 1970 N N . SER A 1 244 ? 7.423 3.716 -13.563 1.00 94.12 244 SER A N 1
ATOM 1971 C CA . SER A 1 244 ? 8.762 3.154 -13.784 1.00 94.12 244 SER A CA 1
ATOM 1972 C C . SER A 1 244 ? 8.779 1.626 -13.856 1.00 94.12 244 SER A C 1
ATOM 1974 O O . SER A 1 244 ? 9.727 1.065 -14.394 1.00 94.12 244 SER A O 1
ATOM 1976 N N . ASN A 1 245 ? 7.745 0.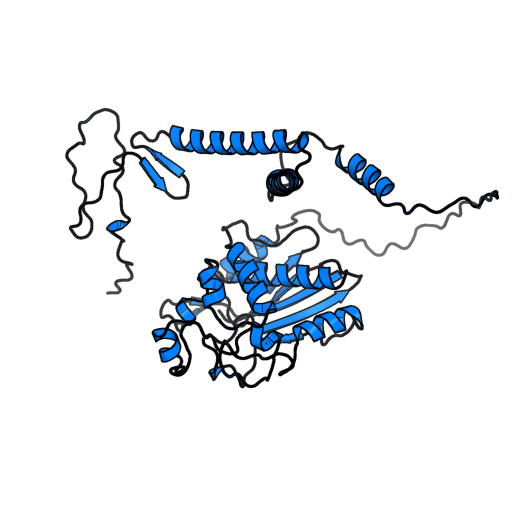954 -13.340 1.00 95.25 245 ASN A N 1
ATOM 1977 C CA . ASN A 1 245 ? 7.570 -0.494 -13.443 1.00 95.25 245 ASN A CA 1
ATOM 1978 C C . ASN A 1 245 ? 6.719 -0.911 -14.654 1.00 95.25 245 ASN A C 1
ATOM 1980 O O . ASN A 1 245 ? 6.734 -2.080 -15.024 1.00 95.25 245 ASN A O 1
ATOM 1984 N N . GLY A 1 246 ? 5.991 0.028 -15.264 1.00 95.31 246 GLY A N 1
ATOM 1985 C CA . GLY A 1 246 ? 5.140 -0.210 -16.430 1.00 95.31 246 GLY A CA 1
ATOM 1986 C C . GLY A 1 246 ? 5.764 0.169 -17.777 1.00 95.31 246 GLY A C 1
ATOM 1987 O O . GLY A 1 246 ? 5.098 -0.006 -18.796 1.00 95.31 246 GLY A O 1
ATOM 1988 N N . THR A 1 247 ? 6.988 0.713 -17.820 1.00 97.56 247 THR A N 1
ATOM 1989 C CA . THR A 1 247 ? 7.628 1.105 -19.092 1.00 97.56 247 THR A CA 1
ATOM 1990 C C . THR A 1 247 ? 8.062 -0.111 -19.912 1.00 97.56 247 THR A C 1
ATOM 1992 O O . THR A 1 247 ? 8.304 -1.191 -19.367 1.00 97.56 247 THR A O 1
ATOM 1995 N N . ARG A 1 248 ? 8.209 0.072 -21.231 1.00 98.00 248 ARG A N 1
ATOM 1996 C CA . ARG A 1 248 ? 8.671 -0.974 -22.157 1.00 98.00 248 ARG A CA 1
ATOM 1997 C C . ARG A 1 248 ? 10.017 -1.553 -21.712 1.00 98.00 248 ARG A C 1
ATOM 1999 O O . ARG A 1 248 ? 10.147 -2.764 -21.580 1.00 98.00 248 ARG A O 1
ATOM 2006 N N . GLU A 1 249 ? 10.968 -0.685 -21.376 1.00 97.44 249 GLU A N 1
ATOM 2007 C CA . GLU A 1 249 ? 12.327 -1.047 -20.960 1.00 97.44 249 GLU A CA 1
ATOM 2008 C C . GLU A 1 249 ? 12.333 -1.859 -19.659 1.00 97.44 249 GLU A C 1
ATOM 2010 O O . GLU A 1 249 ? 13.118 -2.797 -19.510 1.00 97.44 249 GLU A O 1
ATOM 2015 N N . PHE A 1 250 ? 11.459 -1.515 -18.706 1.00 96.31 250 PHE A N 1
ATOM 2016 C CA . PHE A 1 250 ? 11.355 -2.243 -17.445 1.00 96.31 250 PHE A CA 1
ATOM 2017 C C . PHE A 1 250 ? 10.699 -3.615 -17.639 1.00 96.31 250 PHE A C 1
ATOM 2019 O O . PHE A 1 250 ? 11.215 -4.616 -17.141 1.00 96.31 250 PHE A O 1
ATOM 2026 N N . LEU A 1 251 ? 9.605 -3.681 -18.404 1.00 97.69 251 LEU A N 1
ATOM 2027 C CA . LEU A 1 251 ? 8.933 -4.938 -18.735 1.00 97.69 251 LEU A CA 1
ATOM 2028 C C . LEU A 1 251 ? 9.864 -5.878 -19.517 1.00 97.69 251 LEU A C 1
ATOM 2030 O O . LEU A 1 251 ? 9.942 -7.063 -19.199 1.00 97.69 251 LEU A O 1
ATOM 2034 N N . ASP A 1 252 ? 10.643 -5.358 -20.468 1.00 96.81 252 ASP A N 1
ATOM 2035 C CA . ASP A 1 252 ? 11.637 -6.143 -21.210 1.00 96.81 252 ASP A CA 1
ATOM 2036 C C . ASP A 1 252 ? 12.762 -6.662 -20.315 1.00 96.81 252 ASP A C 1
ATOM 2038 O O . ASP A 1 252 ? 13.142 -7.826 -20.423 1.00 96.81 252 ASP A O 1
ATOM 2042 N N . LYS A 1 253 ? 13.237 -5.852 -19.363 1.00 96.00 253 LYS A N 1
ATOM 2043 C CA . LYS A 1 253 ? 14.207 -6.287 -18.346 1.00 96.00 253 LYS A CA 1
ATOM 2044 C C . LYS A 1 253 ? 13.669 -7.407 -17.441 1.00 96.00 253 LYS A C 1
ATOM 2046 O O . LYS A 1 253 ? 14.456 -8.179 -16.896 1.00 96.00 253 LYS A O 1
ATOM 2051 N N . CYS A 1 254 ? 12.350 -7.511 -17.291 1.00 95.06 254 CYS A N 1
ATOM 2052 C CA . CYS A 1 254 ? 11.668 -8.599 -16.589 1.00 95.06 254 CYS A CA 1
ATOM 2053 C C . CYS A 1 254 ? 11.309 -9.797 -17.496 1.00 95.06 254 CYS A C 1
ATOM 2055 O O . CYS A 1 254 ? 10.648 -10.719 -17.026 1.00 95.06 254 CYS A O 1
ATOM 2057 N N . ASN A 1 255 ? 11.747 -9.820 -18.764 1.00 97.06 255 ASN A N 1
ATOM 2058 C CA . ASN A 1 255 ? 11.371 -10.803 -19.796 1.00 97.06 255 ASN A CA 1
ATOM 2059 C C . ASN A 1 255 ? 9.863 -10.812 -20.149 1.00 97.06 255 ASN A C 1
ATOM 2061 O O . ASN A 1 255 ? 9.329 -11.796 -20.663 1.00 97.06 255 ASN A O 1
ATOM 2065 N N . LEU A 1 256 ? 9.161 -9.700 -19.910 1.00 97.25 256 LEU A N 1
ATOM 2066 C CA . LEU A 1 256 ? 7.724 -9.517 -20.155 1.00 97.25 256 LEU A CA 1
ATOM 2067 C C . LEU A 1 256 ? 7.465 -8.802 -21.497 1.00 97.25 256 LEU A C 1
ATOM 2069 O O . LEU A 1 256 ? 6.641 -7.891 -21.600 1.00 97.25 256 LEU A O 1
ATOM 2073 N N . HIS A 1 257 ? 8.171 -9.224 -22.550 1.00 96.88 257 HIS A N 1
ATOM 2074 C CA . HIS A 1 257 ? 8.120 -8.626 -23.898 1.00 96.88 257 HIS A CA 1
ATOM 2075 C C . HIS A 1 257 ? 6.710 -8.572 -24.505 1.00 96.88 257 HIS A C 1
ATOM 2077 O O . HIS A 1 257 ? 6.382 -7.654 -25.248 1.00 96.88 257 HIS A O 1
ATOM 2083 N N . HIS A 1 258 ? 5.867 -9.546 -24.156 1.00 96.75 258 HIS A N 1
ATOM 2084 C CA . HIS A 1 258 ? 4.492 -9.678 -24.636 1.00 96.75 258 HIS A CA 1
ATOM 2085 C C . HIS A 1 258 ? 3.486 -8.753 -23.925 1.00 96.75 258 HIS A C 1
ATOM 2087 O O . HIS A 1 258 ? 2.357 -8.631 -24.391 1.00 96.75 258 HIS A O 1
ATOM 2093 N N . ARG A 1 259 ? 3.851 -8.128 -22.793 1.00 97.31 259 ARG A N 1
ATOM 2094 C CA . ARG A 1 259 ? 2.952 -7.234 -22.043 1.00 97.31 259 ARG A CA 1
ATOM 2095 C C . ARG A 1 259 ? 2.827 -5.871 -22.710 1.00 97.31 259 ARG A C 1
ATOM 2097 O O . ARG A 1 259 ? 3.820 -5.323 -23.183 1.00 97.31 259 ARG A O 1
ATOM 2104 N N . GLU A 1 260 ? 1.632 -5.291 -22.684 1.00 98.12 260 GLU A N 1
ATOM 2105 C CA . GLU A 1 260 ? 1.416 -3.894 -23.072 1.00 98.12 260 GLU A CA 1
ATOM 2106 C C . GLU A 1 260 ? 2.049 -2.929 -22.047 1.00 98.12 260 GLU A C 1
ATOM 2108 O O . GLU A 1 260 ? 2.216 -3.265 -20.875 1.00 98.12 260 GLU A O 1
ATOM 2113 N N . VAL A 1 261 ? 2.370 -1.700 -22.457 1.00 97.94 261 VAL A N 1
ATOM 2114 C CA . VAL A 1 261 ? 2.867 -0.663 -21.537 1.00 97.94 261 VAL A CA 1
ATOM 2115 C C . VAL A 1 261 ? 1.818 -0.367 -20.454 1.00 97.94 261 VAL A C 1
ATOM 2117 O O . VAL A 1 261 ? 0.628 -0.167 -20.718 1.00 97.94 261 VAL A O 1
ATOM 2120 N N . GLY A 1 262 ? 2.267 -0.368 -19.201 1.00 96.81 262 GLY A N 1
ATOM 2121 C CA . GLY A 1 262 ? 1.420 -0.239 -18.016 1.00 96.81 262 GLY A CA 1
ATOM 2122 C C . GLY A 1 262 ? 0.609 -1.486 -17.636 1.00 96.81 262 GLY A C 1
ATOM 2123 O O . GLY A 1 262 ? -0.083 -1.424 -16.625 1.00 96.81 262 GLY A O 1
ATOM 2124 N N . ASP A 1 263 ? 0.706 -2.608 -18.364 1.00 98.44 263 ASP A N 1
ATOM 2125 C CA . ASP A 1 263 ? 0.271 -3.914 -17.847 1.00 98.44 263 ASP A CA 1
ATOM 2126 C C . ASP A 1 263 ? 1.307 -4.401 -16.824 1.00 98.44 263 ASP A C 1
ATOM 2128 O O . ASP A 1 263 ? 2.438 -4.752 -17.168 1.00 98.44 263 ASP A O 1
ATOM 2132 N N . LEU A 1 264 ? 0.929 -4.389 -15.547 1.00 98.31 264 LEU A N 1
ATOM 2133 C CA . LEU A 1 264 ? 1.821 -4.750 -14.442 1.00 98.31 264 LEU A CA 1
ATOM 2134 C C . LEU A 1 264 ? 1.779 -6.254 -14.106 1.00 98.31 264 LEU A C 1
ATOM 2136 O O . LEU A 1 264 ? 2.471 -6.706 -13.188 1.00 98.31 264 LEU A O 1
ATOM 2140 N N . GLY A 1 265 ? 1.001 -7.039 -14.855 1.00 98.50 265 GLY A N 1
ATOM 2141 C CA . GLY A 1 265 ? 0.732 -8.448 -14.595 1.00 98.50 265 GLY A CA 1
ATOM 2142 C C . GLY A 1 265 ? -0.165 -8.695 -13.374 1.00 98.50 265 GLY A C 1
ATOM 2143 O O . GLY A 1 265 ? -0.757 -7.759 -12.839 1.00 98.50 265 GLY A O 1
ATOM 2144 N N . PRO A 1 266 ? -0.265 -9.952 -12.906 1.00 98.56 266 PRO A N 1
ATOM 2145 C CA . PRO A 1 266 ? -1.161 -10.384 -11.824 1.00 98.56 266 PRO A CA 1
ATOM 2146 C C . PRO A 1 266 ? -0.701 -9.930 -10.423 1.00 98.56 266 PRO A C 1
ATOM 2148 O O . PRO A 1 266 ? -0.506 -10.742 -9.523 1.00 98.56 266 PRO A O 1
ATOM 2151 N N . ILE A 1 267 ? -0.485 -8.631 -10.221 1.00 98.31 267 ILE A N 1
ATOM 2152 C CA . ILE A 1 267 ? -0.036 -8.032 -8.954 1.00 98.31 267 ILE A CA 1
ATOM 2153 C C . ILE A 1 267 ? -1.192 -7.775 -7.973 1.00 98.31 267 ILE A C 1
ATOM 2155 O O . ILE A 1 267 ? -2.349 -7.721 -8.372 1.00 98.31 267 ILE A O 1
ATOM 2159 N N . TYR A 1 268 ? -0.857 -7.585 -6.689 1.00 98.56 268 TYR A N 1
ATOM 2160 C CA . TYR A 1 268 ? -1.715 -7.146 -5.568 1.00 98.56 268 TYR A CA 1
ATOM 2161 C C . TYR A 1 268 ? -3.234 -7.269 -5.760 1.00 98.56 268 TYR A C 1
ATOM 2163 O O . TYR A 1 268 ? -3.802 -8.260 -5.317 1.00 98.56 268 TYR A O 1
ATOM 2171 N N . GLY A 1 269 ? -3.887 -6.282 -6.391 1.00 97.94 269 GLY A N 1
ATOM 2172 C CA . GLY A 1 269 ? -5.339 -6.248 -6.563 1.00 97.94 269 GLY A CA 1
ATOM 2173 C C . GLY A 1 269 ? -5.885 -7.481 -7.278 1.00 97.94 269 GLY A C 1
ATOM 2174 O O . GLY A 1 269 ? -6.850 -8.079 -6.805 1.00 97.94 269 GLY A O 1
ATOM 2175 N N . PHE A 1 270 ? -5.219 -7.930 -8.344 1.00 98.88 270 PHE A N 1
ATOM 2176 C CA . PHE A 1 270 ? -5.560 -9.181 -9.019 1.00 98.88 270 PHE A CA 1
ATOM 2177 C C . PHE A 1 270 ? -5.518 -10.362 -8.048 1.00 98.88 270 PHE A C 1
ATOM 2179 O O . PHE A 1 270 ? -6.466 -11.128 -7.964 1.00 98.88 270 PHE A O 1
ATOM 2186 N N . GLN A 1 271 ? -4.468 -10.471 -7.232 1.00 98.81 271 GLN A N 1
ATOM 2187 C CA . GLN A 1 271 ? -4.374 -11.532 -6.225 1.00 98.81 271 GLN A CA 1
ATOM 2188 C C . GLN A 1 271 ? -5.438 -11.383 -5.126 1.00 98.81 271 GLN A C 1
ATOM 2190 O O . GLN A 1 271 ? -5.944 -12.380 -4.631 1.00 98.81 271 GLN A O 1
ATOM 2195 N N . TRP A 1 272 ? -5.829 -10.165 -4.742 1.00 98.69 272 TRP A N 1
ATOM 2196 C CA . TRP A 1 272 ? -6.861 -9.941 -3.719 1.00 98.69 272 TRP A CA 1
ATOM 2197 C C . TRP A 1 272 ? -8.265 -10.344 -4.181 1.00 98.69 272 TRP A C 1
ATOM 2199 O O . TRP A 1 272 ? -9.071 -10.756 -3.345 1.00 98.69 272 TRP A O 1
ATOM 2209 N N . ARG A 1 273 ? -8.566 -10.205 -5.478 1.00 98.75 273 ARG A N 1
ATOM 2210 C CA . ARG A 1 273 ? -9.908 -10.429 -6.049 1.00 98.75 273 ARG A CA 1
ATOM 2211 C C . ARG A 1 273 ? -10.031 -11.713 -6.885 1.00 98.75 273 ARG A C 1
ATOM 2213 O O . ARG A 1 273 ? -11.137 -12.220 -7.033 1.00 98.75 273 ARG A O 1
ATOM 2220 N N . HIS A 1 274 ? -8.915 -12.238 -7.393 1.00 98.75 274 HIS A N 1
ATOM 2221 C CA . HIS A 1 274 ? -8.835 -13.309 -8.395 1.00 98.75 274 HIS A CA 1
ATOM 2222 C C . HIS A 1 274 ? -7.668 -14.285 -8.129 1.00 98.75 274 HIS A C 1
ATOM 2224 O O . HIS A 1 274 ? -7.037 -14.775 -9.066 1.00 98.75 274 HIS A O 1
ATOM 2230 N N . PHE A 1 275 ? -7.335 -14.577 -6.863 1.00 98.75 275 PHE A N 1
ATOM 2231 C CA . PHE A 1 275 ? -6.171 -15.416 -6.525 1.00 98.75 275 PHE A CA 1
ATOM 2232 C C . PHE A 1 275 ? -6.218 -16.770 -7.251 1.00 98.75 275 PHE A C 1
ATOM 2234 O O . PHE A 1 275 ? -7.212 -17.494 -7.156 1.00 98.75 275 PHE A O 1
ATOM 2241 N N . GLY A 1 276 ? -5.143 -17.120 -7.959 1.00 98.38 276 GLY A N 1
ATOM 2242 C CA . GLY A 1 276 ? -5.043 -18.367 -8.724 1.00 98.38 276 GLY A CA 1
ATOM 2243 C C . GLY A 1 276 ? -5.828 -18.402 -10.045 1.00 98.38 276 GLY A C 1
ATOM 2244 O O . GLY A 1 276 ? -5.828 -19.440 -10.706 1.00 98.38 276 GLY A O 1
ATOM 2245 N N . ALA A 1 277 ? -6.479 -17.309 -10.461 1.00 98.56 277 ALA A N 1
ATOM 2246 C CA . ALA A 1 277 ? -6.992 -17.181 -11.823 1.00 98.56 277 ALA A CA 1
ATOM 2247 C C . ALA A 1 277 ? -5.832 -17.074 -12.827 1.00 98.56 277 ALA A C 1
ATOM 2249 O O . ALA A 1 277 ? -4.803 -16.456 -12.550 1.00 98.56 277 ALA A O 1
ATOM 2250 N N . LYS A 1 278 ? -5.999 -17.641 -14.027 1.00 98.38 278 LYS A N 1
ATOM 2251 C CA . LYS A 1 278 ? -4.992 -17.526 -15.086 1.00 98.38 278 LYS A CA 1
ATOM 2252 C C . LYS A 1 278 ? -5.007 -16.107 -15.657 1.00 98.38 278 LYS A C 1
ATOM 2254 O O . LYS A 1 278 ? -5.946 -15.739 -16.356 1.00 98.38 278 LYS A O 1
ATOM 2259 N N . TYR A 1 279 ? -3.945 -15.345 -15.414 1.00 98.62 279 TYR A N 1
ATOM 2260 C CA . TYR A 1 279 ? -3.785 -14.024 -16.019 1.00 98.62 279 TYR A CA 1
ATOM 2261 C C . TYR A 1 279 ? -3.676 -14.106 -17.550 1.00 98.62 279 TYR A C 1
ATOM 2263 O O . TYR A 1 279 ? -2.990 -14.979 -18.089 1.00 98.62 279 TYR A O 1
ATOM 2271 N N . VAL A 1 280 ? -4.325 -13.163 -18.231 1.00 98.06 280 VAL A N 1
ATOM 2272 C CA . VAL A 1 280 ? -4.275 -12.953 -19.682 1.00 98.06 280 VAL A CA 1
ATOM 2273 C C . VAL A 1 280 ? -3.591 -11.609 -19.949 1.00 98.06 280 VAL A C 1
ATOM 2275 O O . VAL A 1 280 ? -2.389 -11.573 -20.206 1.00 98.06 280 VAL A O 1
ATOM 2278 N N . ASP A 1 281 ? -4.325 -10.512 -19.778 1.00 98.00 281 ASP A N 1
ATOM 2279 C CA . ASP A 1 281 ? -3.871 -9.125 -19.910 1.00 98.00 281 ASP A CA 1
ATOM 2280 C C . ASP A 1 281 ? -4.646 -8.205 -18.941 1.00 98.00 281 ASP A C 1
ATOM 2282 O O . ASP A 1 281 ? -5.522 -8.654 -18.194 1.00 98.00 281 ASP A O 1
ATOM 2286 N N . LYS A 1 282 ? -4.304 -6.914 -18.924 1.00 97.62 282 LYS A N 1
ATOM 2287 C CA . LYS A 1 282 ? -4.942 -5.876 -18.095 1.00 97.62 282 LYS A CA 1
ATOM 2288 C C . LYS A 1 282 ? -6.375 -5.480 -18.504 1.00 97.62 282 LYS A C 1
ATOM 2290 O O . LYS A 1 282 ? -6.996 -4.707 -17.777 1.00 97.62 282 LYS A O 1
ATOM 2295 N N . HIS A 1 283 ? -6.878 -5.950 -19.648 1.00 98.06 283 HIS A N 1
ATOM 2296 C CA . HIS A 1 283 ? -8.196 -5.601 -20.204 1.00 98.06 283 HIS A CA 1
ATOM 2297 C C . HIS A 1 283 ? -9.241 -6.710 -20.024 1.00 98.06 283 HIS A C 1
ATOM 2299 O O . HIS A 1 283 ? -10.439 -6.433 -20.083 1.00 98.06 283 HIS A O 1
ATOM 2305 N N . ALA A 1 284 ? -8.804 -7.956 -19.833 1.00 97.69 284 ALA A N 1
ATOM 2306 C CA . ALA A 1 284 ? -9.678 -9.111 -19.656 1.00 97.69 284 ALA A CA 1
ATOM 2307 C C . ALA A 1 284 ? -10.583 -9.007 -18.409 1.00 97.69 284 ALA A C 1
ATOM 2309 O O . ALA A 1 284 ? -10.180 -8.511 -17.356 1.00 97.69 284 ALA A O 1
ATOM 2310 N N . ASP A 1 285 ? -11.807 -9.536 -18.516 1.00 97.75 285 ASP A N 1
ATOM 2311 C CA . ASP A 1 285 ? -12.732 -9.649 -17.386 1.00 97.75 285 ASP A CA 1
ATOM 2312 C C . ASP A 1 285 ? -12.449 -10.921 -16.570 1.00 97.75 285 ASP A C 1
ATOM 2314 O O . ASP A 1 285 ? -12.614 -12.048 -17.045 1.00 97.75 285 ASP A O 1
ATOM 2318 N N . TYR A 1 286 ? -12.043 -10.730 -15.315 1.00 98.25 286 TYR A N 1
ATOM 2319 C CA . TYR A 1 286 ? -11.763 -11.799 -14.356 1.00 98.25 286 TYR A CA 1
ATOM 2320 C C . TYR A 1 286 ? -12.924 -12.059 -13.379 1.00 98.25 286 TYR A C 1
ATOM 2322 O O . TYR A 1 286 ? -12.767 -12.808 -12.413 1.00 98.25 286 TYR A O 1
ATOM 2330 N N . THR A 1 287 ? -14.103 -11.470 -13.604 1.00 96.50 287 THR A N 1
ATOM 2331 C CA . THR A 1 287 ? -15.283 -11.642 -12.741 1.00 96.50 287 THR A CA 1
ATOM 2332 C C . THR A 1 287 ? -15.617 -13.122 -12.530 1.00 96.50 287 THR A C 1
ATOM 2334 O O . THR A 1 287 ? -15.789 -13.888 -13.475 1.00 96.50 287 THR A O 1
ATOM 2337 N N . GLY A 1 288 ? -15.697 -13.540 -11.261 1.00 96.56 288 GLY A N 1
ATOM 2338 C CA . GLY A 1 288 ? -15.963 -14.931 -10.875 1.00 96.56 288 GLY A CA 1
ATOM 2339 C C . GLY A 1 288 ? -14.789 -15.905 -11.056 1.00 96.56 288 GLY A C 1
ATOM 2340 O O . GLY A 1 288 ? -14.945 -17.084 -10.746 1.00 96.56 288 GLY A O 1
ATOM 2341 N N . GLN A 1 289 ? -13.624 -15.446 -11.525 1.00 98.44 289 GLN A N 1
ATOM 2342 C CA . GLN A 1 289 ? -12.421 -16.267 -11.664 1.00 98.44 289 GLN A CA 1
ATOM 2343 C C . GLN A 1 289 ? -11.535 -16.189 -10.412 1.00 98.44 289 GLN A C 1
ATOM 2345 O O . GLN A 1 289 ? -11.346 -15.115 -9.838 1.00 98.44 289 GLN A O 1
ATOM 2350 N N . GLY A 1 290 ? -10.933 -17.322 -10.036 1.00 98.38 290 GLY A N 1
ATOM 2351 C CA . GLY A 1 290 ? -10.031 -17.423 -8.885 1.00 98.38 290 GLY A CA 1
ATOM 2352 C C . GLY A 1 290 ? -10.748 -17.286 -7.538 1.00 98.38 290 GLY A C 1
ATOM 2353 O O . GLY A 1 290 ? -11.944 -17.548 -7.421 1.00 98.38 290 GLY A O 1
ATOM 2354 N N . ILE A 1 291 ? -9.999 -16.900 -6.503 1.00 98.69 291 ILE A N 1
ATOM 2355 C CA . ILE A 1 291 ? -10.525 -16.668 -5.153 1.00 98.69 291 ILE A CA 1
ATOM 2356 C C . ILE A 1 291 ? -10.545 -15.165 -4.851 1.00 98.69 291 ILE A C 1
ATOM 2358 O O . ILE A 1 291 ? -9.493 -14.526 -4.771 1.00 98.69 291 ILE A O 1
ATOM 2362 N N . ASP A 1 292 ? -11.739 -14.623 -4.601 1.00 98.75 292 ASP A N 1
ATOM 2363 C CA . ASP A 1 292 ? -11.924 -13.271 -4.064 1.00 98.75 292 ASP A CA 1
ATOM 2364 C C . ASP A 1 292 ? -11.674 -13.266 -2.551 1.00 98.75 292 ASP A C 1
ATOM 2366 O O . ASP A 1 292 ? -12.590 -13.376 -1.727 1.00 98.75 292 ASP A O 1
ATOM 2370 N N . GLN A 1 293 ? -10.394 -13.178 -2.187 1.00 98.75 293 GLN A N 1
ATOM 2371 C CA . GLN A 1 293 ? -9.951 -13.150 -0.796 1.00 98.75 293 GLN A CA 1
ATOM 2372 C C . GLN A 1 293 ? -10.579 -11.972 -0.043 1.00 98.75 293 GLN A C 1
ATOM 2374 O O . GLN A 1 293 ? -11.030 -12.145 1.086 1.00 98.75 293 GLN A O 1
ATOM 2379 N N . LEU A 1 294 ? -10.669 -10.785 -0.655 1.00 98.44 294 LEU A N 1
ATOM 2380 C CA . LEU A 1 294 ? -11.243 -9.607 0.003 1.00 98.44 294 LEU A CA 1
ATOM 2381 C C . LEU A 1 294 ? -12.726 -9.816 0.357 1.00 98.44 294 LEU A C 1
ATOM 2383 O O . LEU A 1 294 ? -13.140 -9.502 1.477 1.00 98.44 294 LEU A O 1
ATOM 2387 N N . ALA A 1 295 ? -13.517 -10.385 -0.557 1.00 98.38 295 ALA A N 1
ATOM 2388 C CA . ALA A 1 295 ? -14.913 -10.720 -0.280 1.00 98.38 295 ALA A CA 1
ATOM 2389 C C . ALA A 1 295 ? -15.046 -11.802 0.804 1.00 98.38 295 ALA A C 1
ATOM 2391 O O . ALA A 1 295 ? -15.891 -11.669 1.692 1.00 98.38 295 ALA A O 1
ATOM 2392 N N . GLN A 1 296 ? -14.189 -12.831 0.786 1.00 98.56 296 GLN A N 1
ATOM 2393 C CA . GLN A 1 296 ? -14.162 -13.865 1.827 1.00 98.56 296 GLN A CA 1
ATOM 2394 C C . GLN A 1 296 ? -13.826 -13.290 3.209 1.00 98.56 296 GLN A C 1
ATOM 2396 O O . GLN A 1 296 ? -14.490 -13.634 4.182 1.00 98.56 296 GLN A O 1
ATOM 2401 N N . ILE A 1 297 ? -12.860 -12.371 3.311 1.00 98.56 297 ILE A N 1
ATOM 2402 C CA . ILE A 1 297 ? -12.532 -11.677 4.565 1.00 98.56 297 ILE A CA 1
ATOM 2403 C C . ILE A 1 297 ? -13.735 -10.888 5.088 1.00 98.56 297 ILE A C 1
ATOM 2405 O O . ILE A 1 297 ? -14.121 -11.057 6.243 1.00 98.56 297 ILE A O 1
ATOM 2409 N N . ILE A 1 298 ? -14.364 -10.064 4.244 1.00 98.50 298 ILE A N 1
ATOM 2410 C CA . ILE A 1 298 ? -15.525 -9.248 4.637 1.00 98.50 298 ILE A CA 1
ATOM 2411 C C . ILE A 1 298 ? -16.713 -10.130 5.044 1.00 98.50 298 ILE A C 1
ATOM 2413 O O . ILE A 1 298 ? -17.434 -9.787 5.981 1.00 98.50 298 ILE A O 1
ATOM 2417 N N . HIS A 1 299 ? -16.923 -11.264 4.370 1.00 98.56 299 HIS A N 1
ATOM 2418 C CA . HIS A 1 299 ? -17.939 -12.239 4.758 1.00 98.56 299 HIS A CA 1
ATOM 2419 C C . HIS A 1 299 ? -17.627 -12.848 6.132 1.00 98.56 299 HIS A C 1
ATOM 2421 O O . HIS A 1 299 ? -18.465 -12.772 7.027 1.00 98.56 299 HIS A O 1
ATOM 2427 N N . THR A 1 300 ? -16.417 -13.380 6.327 1.00 98.56 300 THR A N 1
ATOM 2428 C CA . THR A 1 300 ? -16.000 -14.039 7.575 1.00 98.56 300 THR A CA 1
ATOM 2429 C C . THR A 1 300 ? -16.046 -13.089 8.770 1.00 98.56 300 THR A C 1
ATOM 2431 O O . THR A 1 300 ? -16.577 -13.464 9.807 1.00 98.56 300 THR A O 1
ATOM 2434 N N . ILE A 1 301 ? -15.616 -11.829 8.625 1.00 98.38 301 ILE A N 1
ATOM 2435 C CA . ILE A 1 301 ? -15.741 -10.809 9.685 1.00 98.38 301 ILE A CA 1
ATOM 2436 C C . ILE A 1 301 ? -17.205 -10.626 10.129 1.00 98.38 301 ILE A C 1
ATOM 2438 O O . ILE A 1 301 ? -17.468 -10.378 11.304 1.00 98.38 301 ILE A O 1
ATOM 2442 N N . LYS A 1 302 ? -18.167 -10.746 9.203 1.00 97.62 302 LYS A N 1
ATOM 2443 C CA . LYS A 1 302 ? -19.602 -10.562 9.475 1.00 97.62 302 LYS A CA 1
ATOM 2444 C C . LYS A 1 302 ? -20.295 -11.806 10.028 1.00 97.62 302 LYS A C 1
ATOM 2446 O O . LYS A 1 302 ? -21.293 -11.653 10.727 1.00 97.62 302 LYS A O 1
ATOM 2451 N N . THR A 1 303 ? -19.826 -13.008 9.690 1.00 98.31 303 THR A N 1
ATOM 2452 C CA . THR A 1 303 ? -20.512 -14.274 10.021 1.00 98.31 303 THR A CA 1
ATOM 2453 C C . THR A 1 303 ? -19.786 -15.129 11.060 1.00 98.31 303 THR A C 1
ATOM 2455 O O . THR A 1 303 ? -20.442 -15.874 11.782 1.00 98.31 303 THR A O 1
ATOM 2458 N N . ASN A 1 304 ? -18.461 -15.011 11.169 1.00 98.06 304 ASN A N 1
ATOM 2459 C CA . ASN A 1 304 ? -17.612 -15.740 12.111 1.00 98.06 304 ASN A CA 1
ATOM 2460 C C . ASN A 1 304 ? -16.388 -14.884 12.532 1.00 98.06 304 ASN A C 1
ATOM 2462 O O . ASN A 1 304 ? -15.257 -15.192 12.149 1.00 98.06 304 ASN A O 1
ATOM 2466 N N . PRO A 1 305 ? -16.581 -13.786 13.293 1.00 97.56 305 PRO A N 1
ATOM 2467 C CA . PRO A 1 305 ? -15.511 -12.835 13.630 1.00 97.56 305 PRO A CA 1
ATOM 2468 C C . PRO A 1 305 ? -14.355 -13.432 14.453 1.00 97.56 305 PRO A C 1
ATOM 2470 O O . PRO A 1 305 ? -13.252 -12.887 14.426 1.00 97.56 305 PRO A O 1
ATOM 2473 N N . ASP A 1 306 ? -14.579 -14.553 15.145 1.00 96.88 306 ASP A N 1
ATOM 2474 C CA . ASP A 1 306 ? -13.556 -15.275 15.915 1.00 96.88 306 ASP A CA 1
ATOM 2475 C C . ASP A 1 306 ? -12.661 -16.188 15.041 1.00 96.88 306 ASP A C 1
ATOM 2477 O O . ASP A 1 306 ? -11.766 -16.874 15.554 1.00 96.88 306 ASP A O 1
ATOM 2481 N N . ASP A 1 307 ? -12.874 -16.229 13.717 1.00 97.62 307 ASP A N 1
ATOM 2482 C CA . ASP A 1 307 ? -12.079 -17.061 12.815 1.00 97.62 307 ASP A CA 1
ATOM 2483 C C . ASP A 1 307 ? -10.612 -16.602 12.742 1.00 97.62 307 ASP A C 1
ATOM 2485 O O . ASP A 1 307 ? -10.275 -15.455 12.446 1.00 97.62 307 ASP A O 1
ATOM 2489 N N . ARG A 1 308 ? -9.689 -17.539 12.967 1.00 97.06 308 ARG A N 1
ATOM 2490 C CA . ARG A 1 308 ? -8.244 -17.263 13.008 1.00 97.06 308 ARG A CA 1
ATOM 2491 C C . ARG A 1 308 ? -7.559 -17.324 11.636 1.00 97.06 308 ARG A C 1
ATOM 2493 O O . ARG A 1 308 ? -6.346 -17.137 11.561 1.00 97.06 308 ARG A O 1
ATOM 2500 N N . ARG A 1 309 ? -8.311 -17.575 10.560 1.00 97.75 309 ARG A N 1
ATOM 2501 C CA . ARG A 1 309 ? -7.843 -17.759 9.173 1.00 97.75 309 ARG A CA 1
ATOM 2502 C C . ARG A 1 309 ? -8.155 -16.567 8.268 1.00 97.75 309 ARG A C 1
ATOM 2504 O O . ARG A 1 309 ? -7.992 -16.680 7.057 1.00 97.75 309 ARG A O 1
ATOM 2511 N N . MET A 1 310 ? -8.572 -15.431 8.831 1.00 98.19 310 MET A N 1
ATOM 2512 C CA . MET A 1 310 ? -8.823 -14.188 8.095 1.00 98.19 310 MET A CA 1
ATOM 2513 C C . MET A 1 310 ? -7.519 -13.572 7.547 1.00 98.19 310 MET A C 1
ATOM 2515 O O . MET A 1 310 ? -7.038 -12.560 8.051 1.00 98.19 310 MET A O 1
ATOM 2519 N N . ILE A 1 311 ? -6.930 -14.197 6.524 1.00 98.25 311 ILE A N 1
ATOM 2520 C CA . ILE A 1 311 ? -5.676 -13.811 5.866 1.00 98.25 311 ILE A CA 1
ATOM 2521 C C . ILE A 1 311 ? -5.939 -13.510 4.385 1.00 98.25 311 ILE A C 1
ATOM 2523 O O . ILE A 1 311 ? -6.618 -14.277 3.710 1.00 98.25 311 ILE A O 1
ATOM 2527 N N . MET A 1 312 ? -5.359 -12.423 3.874 1.00 98.19 312 MET A N 1
ATOM 2528 C CA . MET A 1 312 ? -5.359 -12.057 2.455 1.00 98.19 312 MET A CA 1
ATOM 2529 C C . MET A 1 312 ? -3.914 -11.935 1.958 1.00 98.19 312 MET A C 1
ATOM 2531 O O . MET A 1 312 ? -3.132 -11.153 2.502 1.00 98.19 312 MET A O 1
ATOM 2535 N N . SER A 1 313 ? -3.548 -12.702 0.929 1.00 98.25 313 SER A N 1
ATOM 2536 C CA . SER A 1 313 ? -2.190 -12.778 0.376 1.00 98.25 313 SER A CA 1
ATOM 2537 C C . SER A 1 313 ? -2.104 -12.197 -1.035 1.00 98.25 313 SER A C 1
ATOM 2539 O O . SER A 1 313 ? -2.889 -12.544 -1.911 1.00 98.25 313 SER A O 1
ATOM 2541 N N . ALA A 1 314 ? -1.096 -11.361 -1.281 1.00 98.31 314 ALA A N 1
ATOM 2542 C CA . ALA A 1 314 ? -0.645 -11.013 -2.629 1.00 98.31 314 ALA A CA 1
ATOM 2543 C C . ALA A 1 314 ? 0.470 -11.956 -3.130 1.00 98.31 314 ALA A C 1
ATOM 2545 O O . ALA A 1 314 ? 0.828 -11.932 -4.304 1.00 98.31 314 ALA A O 1
ATOM 2546 N N . TRP A 1 315 ? 1.058 -12.773 -2.252 1.00 98.19 315 TRP A N 1
ATOM 2547 C CA . TRP A 1 315 ? 2.203 -13.622 -2.577 1.00 98.19 315 TRP A CA 1
ATOM 2548 C C . TRP A 1 315 ? 1.759 -14.961 -3.180 1.00 98.19 315 TRP A C 1
ATOM 2550 O O . TRP A 1 315 ? 1.548 -15.934 -2.455 1.00 98.19 315 TRP A O 1
ATOM 2560 N N . ASN A 1 316 ? 1.635 -15.006 -4.509 1.00 98.38 316 ASN A N 1
ATOM 2561 C CA . ASN A 1 316 ? 1.423 -16.234 -5.279 1.00 98.38 316 ASN A CA 1
ATOM 2562 C C . ASN A 1 316 ? 2.733 -16.671 -5.980 1.00 98.38 316 ASN A C 1
ATOM 2564 O O . ASN A 1 316 ? 3.131 -16.033 -6.956 1.00 98.38 316 ASN A O 1
ATOM 2568 N N . PRO A 1 317 ? 3.407 -17.754 -5.534 1.00 98.25 317 PRO A N 1
ATOM 2569 C CA . PRO A 1 317 ? 4.641 -18.250 -6.152 1.00 98.25 317 PRO A CA 1
ATOM 2570 C C . PRO A 1 317 ? 4.530 -18.620 -7.635 1.00 98.25 317 PRO A C 1
ATOM 2572 O O . PRO A 1 317 ? 5.529 -18.522 -8.342 1.00 98.25 317 PRO A O 1
ATOM 2575 N N . VAL A 1 318 ? 3.343 -19.022 -8.106 1.00 98.31 318 VAL A N 1
ATOM 2576 C CA . VAL A 1 318 ? 3.107 -19.380 -9.517 1.00 98.31 318 VAL A CA 1
ATOM 2577 C C . VAL A 1 318 ? 3.107 -18.135 -10.405 1.00 98.31 318 VAL A C 1
ATOM 2579 O O . VAL A 1 318 ? 3.676 -18.152 -11.493 1.00 98.31 318 VAL A O 1
ATOM 2582 N N . ASP A 1 319 ? 2.529 -17.039 -9.910 1.00 98.25 319 ASP A N 1
ATOM 2583 C CA . ASP A 1 319 ? 2.342 -15.803 -10.674 1.00 98.25 319 ASP A CA 1
ATOM 2584 C C . ASP A 1 319 ? 3.496 -14.803 -10.520 1.00 98.25 319 ASP A C 1
ATOM 2586 O O . ASP A 1 319 ? 3.602 -13.870 -11.314 1.00 98.25 319 ASP A O 1
ATOM 2590 N N . ILE A 1 320 ? 4.383 -14.971 -9.532 1.00 97.88 320 ILE A N 1
ATOM 2591 C CA . ILE A 1 320 ? 5.539 -14.081 -9.313 1.00 97.88 320 ILE A CA 1
ATOM 2592 C C . ILE A 1 320 ? 6.385 -13.835 -10.579 1.00 97.88 320 ILE A C 1
ATOM 2594 O O . ILE A 1 320 ? 6.708 -12.672 -10.825 1.00 97.88 320 ILE A O 1
ATOM 2598 N N . PRO A 1 321 ? 6.716 -14.844 -11.413 1.00 97.56 321 PRO A N 1
ATOM 2599 C CA . PRO A 1 321 ? 7.435 -14.631 -12.674 1.00 97.56 321 PRO A CA 1
ATOM 2600 C C . PRO A 1 321 ? 6.652 -13.830 -13.729 1.00 97.56 321 PRO A C 1
ATOM 2602 O O . PRO A 1 321 ? 7.241 -13.362 -14.698 1.00 97.56 321 PRO A O 1
ATOM 2605 N N . LEU A 1 322 ? 5.333 -13.686 -13.565 1.00 97.94 322 LEU A N 1
ATOM 2606 C CA . LEU A 1 322 ? 4.452 -12.962 -14.483 1.00 97.94 322 LEU A CA 1
ATOM 2607 C C . LEU A 1 322 ? 4.272 -11.487 -14.092 1.00 97.94 322 LEU A C 1
ATOM 2609 O O . LEU A 1 322 ? 3.802 -10.700 -14.915 1.00 97.94 322 LEU A O 1
ATOM 2613 N N . MET A 1 323 ? 4.589 -11.116 -12.850 1.00 98.25 323 MET A N 1
ATOM 2614 C CA . MET A 1 323 ? 4.413 -9.768 -12.302 1.00 98.25 323 MET A CA 1
ATOM 2615 C C . MET A 1 323 ? 5.555 -8.838 -12.729 1.00 98.25 323 MET A C 1
ATOM 2617 O O . MET A 1 323 ? 6.720 -9.228 -12.682 1.00 98.25 323 MET A O 1
ATOM 2621 N N . ALA A 1 324 ? 5.252 -7.571 -13.029 1.00 96.38 324 ALA A N 1
ATOM 2622 C CA . ALA A 1 324 ? 6.287 -6.559 -13.254 1.00 96.38 324 ALA A CA 1
ATOM 2623 C C . ALA A 1 324 ? 7.178 -6.377 -12.008 1.00 96.38 324 ALA A C 1
ATOM 2625 O O . ALA A 1 324 ? 8.401 -6.309 -12.104 1.00 96.38 324 ALA A O 1
ATOM 2626 N N . LEU A 1 325 ? 6.583 -6.355 -10.809 1.00 94.12 325 LEU A N 1
ATOM 2627 C CA . LEU A 1 325 ? 7.323 -6.326 -9.548 1.00 94.12 325 LEU A CA 1
ATOM 2628 C C . LEU A 1 325 ? 6.660 -7.252 -8.510 1.00 94.12 325 LEU A C 1
ATOM 2630 O O . LEU A 1 325 ? 5.493 -7.035 -8.178 1.00 94.12 325 LEU A O 1
ATOM 2634 N N . PRO A 1 326 ? 7.379 -8.244 -7.942 1.00 95.50 326 PRO A N 1
ATOM 2635 C CA . PRO A 1 326 ? 6.827 -9.117 -6.907 1.00 95.50 326 PRO A CA 1
ATOM 2636 C C . PRO A 1 326 ? 6.396 -8.331 -5.656 1.00 95.50 326 PRO A C 1
ATOM 2638 O O . PRO A 1 326 ? 7.119 -7.421 -5.233 1.00 95.50 326 PRO A O 1
ATOM 2641 N N . PRO A 1 327 ? 5.284 -8.687 -4.992 1.00 96.12 327 PRO A N 1
ATOM 2642 C CA . PRO A 1 327 ? 4.654 -7.811 -4.013 1.00 96.12 327 PRO A CA 1
ATOM 2643 C C . PRO A 1 327 ? 5.491 -7.632 -2.743 1.00 96.12 327 PRO A C 1
ATOM 2645 O O . PRO A 1 327 ? 5.980 -8.601 -2.156 1.00 96.12 327 PRO A O 1
ATOM 2648 N N . CYS A 1 328 ? 5.678 -6.379 -2.321 1.00 94.00 328 CYS A N 1
ATOM 2649 C CA . CYS A 1 328 ? 6.443 -6.010 -1.130 1.00 94.00 328 CYS A CA 1
ATOM 2650 C C . CYS A 1 328 ? 5.636 -6.256 0.146 1.00 94.00 328 CYS A C 1
ATOM 2652 O O . CYS A 1 328 ? 6.131 -6.922 1.051 1.00 94.00 328 CYS A O 1
ATOM 2654 N N . HIS A 1 329 ? 4.398 -5.764 0.213 1.00 93.88 329 HIS A N 1
ATOM 2655 C CA . HIS A 1 329 ? 3.435 -6.126 1.255 1.00 93.88 329 HIS A CA 1
ATOM 2656 C C . HIS A 1 329 ? 2.746 -7.433 0.841 1.00 93.88 329 HIS A C 1
ATOM 2658 O O . HIS A 1 329 ? 1.878 -7.460 -0.030 1.00 93.88 329 HIS A O 1
ATOM 2664 N N . SER A 1 330 ? 3.242 -8.542 1.391 1.00 92.94 330 SER A N 1
ATOM 2665 C CA . SER A 1 330 ? 3.008 -9.892 0.870 1.00 92.94 330 SER A CA 1
ATOM 2666 C C . SER A 1 330 ? 1.679 -10.483 1.327 1.00 92.94 330 SER A C 1
ATOM 2668 O O . SER A 1 330 ? 1.033 -11.175 0.547 1.00 92.94 330 SER A O 1
ATOM 2670 N N . PHE A 1 331 ? 1.261 -10.208 2.565 1.00 95.56 331 PHE A N 1
ATOM 2671 C CA . PHE A 1 331 ? -0.047 -10.602 3.094 1.00 95.56 331 PHE A CA 1
ATOM 2672 C C . PHE A 1 331 ? -0.467 -9.712 4.270 1.00 95.56 331 PHE A C 1
ATOM 2674 O O . PHE A 1 331 ? 0.367 -9.061 4.905 1.00 95.56 331 PHE A O 1
ATOM 2681 N N . CYS A 1 332 ? -1.757 -9.716 4.592 1.00 97.25 332 CYS A N 1
ATOM 2682 C CA . CYS A 1 332 ? -2.278 -9.206 5.855 1.00 97.25 332 CYS A CA 1
ATOM 2683 C C . CYS A 1 332 ? -3.225 -10.210 6.524 1.00 97.25 332 CYS A C 1
ATOM 2685 O O . CYS A 1 332 ? -3.788 -11.083 5.869 1.00 97.25 332 CYS A O 1
ATOM 2687 N N . GLN A 1 333 ? -3.373 -10.085 7.840 1.00 97.94 333 GLN A N 1
ATOM 2688 C CA . GLN A 1 333 ? -4.283 -10.858 8.675 1.00 97.94 333 GLN A CA 1
ATOM 2689 C C . GLN A 1 333 ? -5.176 -9.907 9.471 1.00 97.94 333 GLN A C 1
ATOM 2691 O O . GLN A 1 333 ? -4.693 -8.917 10.024 1.00 97.94 333 GLN A O 1
ATOM 2696 N N . PHE A 1 334 ? -6.460 -10.229 9.562 1.00 98.06 334 PHE A N 1
ATOM 2697 C CA . PHE A 1 334 ? -7.444 -9.488 10.340 1.00 98.06 334 PHE A CA 1
ATOM 2698 C C . PHE A 1 334 ? -7.782 -10.219 11.639 1.00 98.06 334 PHE A C 1
ATOM 2700 O O . PHE A 1 334 ? -7.684 -11.443 11.734 1.00 98.06 334 PHE A O 1
ATOM 2707 N N . TYR A 1 335 ? -8.164 -9.447 12.650 1.00 98.00 335 TYR A N 1
ATOM 2708 C CA . TYR A 1 335 ? -8.566 -9.940 13.963 1.00 98.00 335 TYR A CA 1
ATOM 2709 C C . TYR A 1 335 ? -9.681 -9.053 14.510 1.00 98.00 335 TYR A C 1
ATOM 2711 O O . TYR A 1 335 ? -9.548 -7.828 14.486 1.00 98.00 335 TYR A O 1
ATOM 2719 N N . VAL A 1 336 ? -10.760 -9.658 15.005 1.00 97.88 336 VAL A N 1
ATOM 2720 C CA . VAL A 1 336 ? -11.879 -8.947 15.631 1.00 97.88 336 VAL A CA 1
ATOM 2721 C C . VAL A 1 336 ? -11.903 -9.271 17.121 1.00 97.88 336 VAL A C 1
ATOM 2723 O O . VAL A 1 336 ? -11.763 -10.425 17.512 1.00 97.88 336 VAL A O 1
ATOM 2726 N N . ALA A 1 337 ? -12.097 -8.254 17.958 1.00 95.44 337 ALA A N 1
ATOM 2727 C CA . ALA A 1 337 ? -12.397 -8.424 19.377 1.00 95.44 337 ALA A CA 1
ATOM 2728 C C . ALA A 1 337 ? -13.231 -7.243 19.880 1.00 95.44 337 ALA A C 1
ATOM 2730 O O . ALA A 1 337 ? -12.976 -6.104 19.504 1.00 95.44 337 ALA A O 1
ATOM 2731 N N . ASN A 1 338 ? -14.215 -7.494 20.750 1.00 94.38 338 ASN A N 1
ATOM 2732 C CA . ASN A 1 338 ? -15.029 -6.451 21.400 1.00 94.38 338 ASN A CA 1
ATOM 2733 C C . ASN A 1 338 ? -15.702 -5.445 20.432 1.00 94.38 338 ASN A C 1
ATOM 2735 O O . ASN A 1 338 ? -15.918 -4.287 20.786 1.00 94.38 338 ASN A O 1
ATOM 2739 N N . GLY A 1 339 ? -16.028 -5.871 19.206 1.00 94.25 339 GLY A N 1
ATOM 2740 C CA . GLY A 1 339 ? -16.580 -4.994 18.163 1.00 94.25 339 GLY A CA 1
ATOM 2741 C C . GLY A 1 339 ? -15.547 -4.092 17.470 1.00 94.25 339 GLY A C 1
ATOM 2742 O O . GLY A 1 339 ? -15.927 -3.156 16.765 1.00 94.25 339 GLY A O 1
ATOM 2743 N N . GLU A 1 340 ? -14.252 -4.355 17.655 1.00 95.50 340 GLU A N 1
ATOM 2744 C CA . GLU A 1 340 ? -13.145 -3.620 17.044 1.00 95.50 340 GLU A CA 1
ATOM 2745 C C . GLU A 1 340 ? -12.314 -4.522 16.116 1.00 95.50 340 GLU A C 1
ATOM 2747 O O . GLU A 1 340 ? -12.020 -5.674 16.441 1.00 95.50 340 GLU A O 1
ATOM 2752 N N . LEU A 1 341 ? -11.907 -3.985 14.964 1.00 97.12 341 LEU A N 1
ATOM 2753 C CA . LEU A 1 341 ? -11.068 -4.639 13.964 1.00 97.12 341 LEU A CA 1
ATOM 2754 C C . LEU A 1 341 ? -9.604 -4.205 14.110 1.00 97.12 341 LEU A C 1
ATOM 2756 O O . LEU A 1 341 ? -9.289 -3.012 14.134 1.00 97.12 341 LEU A O 1
ATOM 2760 N N . SER A 1 342 ? -8.700 -5.179 14.134 1.00 97.31 342 SER A N 1
ATOM 2761 C CA . SER A 1 342 ? -7.257 -4.989 13.981 1.00 97.31 342 SER A CA 1
ATOM 2762 C C . SER A 1 342 ? -6.759 -5.606 12.675 1.00 97.31 342 SER A C 1
ATOM 2764 O O . SER A 1 342 ? -7.316 -6.593 12.191 1.00 97.31 342 SER A O 1
ATOM 2766 N N . CYS A 1 343 ? -5.673 -5.057 12.133 1.00 97.06 343 CYS A N 1
ATOM 2767 C CA . CYS A 1 343 ? -4.990 -5.582 10.950 1.00 97.06 343 CYS A CA 1
ATOM 2768 C C . CYS A 1 343 ? -3.495 -5.747 11.233 1.00 97.06 343 CYS A C 1
ATOM 2770 O O . CYS A 1 343 ? -2.833 -4.815 11.684 1.00 97.06 343 CYS A O 1
ATOM 2772 N N . GLN A 1 344 ? -2.935 -6.909 10.914 1.00 95.81 344 GLN A N 1
ATOM 2773 C CA . GLN A 1 344 ? -1.496 -7.136 10.861 1.00 95.81 344 GLN A CA 1
ATOM 2774 C C . GLN A 1 344 ? -1.064 -7.264 9.402 1.00 95.81 344 GLN A C 1
ATOM 2776 O O . GLN A 1 344 ? -1.612 -8.085 8.678 1.00 95.81 344 GLN A O 1
ATOM 2781 N N . MET A 1 345 ? -0.065 -6.500 8.967 1.00 95.75 345 MET A N 1
ATOM 2782 C CA . MET A 1 345 ? 0.477 -6.565 7.606 1.00 95.75 345 MET A CA 1
ATOM 2783 C C . MET A 1 345 ? 1.941 -7.019 7.633 1.00 95.75 345 MET A C 1
ATOM 2785 O O . MET A 1 345 ? 2.729 -6.545 8.457 1.00 95.75 345 MET A O 1
ATOM 2789 N N . TYR A 1 346 ? 2.283 -7.955 6.741 1.00 94.81 346 TYR A N 1
ATOM 2790 C CA . TYR A 1 346 ? 3.635 -8.471 6.541 1.00 94.81 346 TYR A CA 1
ATOM 2791 C C . TYR A 1 346 ? 4.274 -7.868 5.286 1.00 94.81 346 TYR A C 1
ATOM 2793 O O . TYR A 1 346 ? 3.739 -8.013 4.181 1.00 94.81 346 TYR A O 1
ATOM 2801 N N . GLN A 1 347 ? 5.450 -7.250 5.437 1.00 94.44 347 GLN A N 1
ATOM 2802 C CA . GLN A 1 347 ? 6.170 -6.605 4.336 1.00 94.44 347 GLN A CA 1
ATOM 2803 C C . GLN A 1 347 ? 7.583 -7.178 4.171 1.00 94.44 347 GLN A C 1
ATOM 2805 O O . GLN A 1 347 ? 8.496 -6.887 4.944 1.00 94.44 347 GLN A O 1
ATOM 2810 N N . ARG A 1 348 ? 7.795 -7.964 3.107 1.00 93.06 348 ARG A N 1
ATOM 2811 C CA . ARG A 1 348 ? 9.084 -8.615 2.803 1.00 93.06 348 ARG A CA 1
ATOM 2812 C C . ARG A 1 348 ? 10.202 -7.650 2.394 1.00 93.06 348 ARG A C 1
ATOM 2814 O O . ARG A 1 348 ? 11.341 -8.084 2.290 1.00 93.06 348 ARG A O 1
ATOM 2821 N N . SER A 1 349 ? 9.889 -6.400 2.047 1.00 90.00 349 SER A N 1
ATOM 2822 C CA . SER A 1 349 ? 10.865 -5.412 1.567 1.00 90.00 349 SER A CA 1
ATOM 2823 C C . SER A 1 349 ? 10.403 -3.995 1.900 1.00 90.00 349 SER A C 1
ATOM 2825 O O . SER A 1 349 ? 9.327 -3.572 1.464 1.00 90.00 349 SER A O 1
ATOM 2827 N N . CYS A 1 350 ? 11.196 -3.290 2.709 1.00 90.88 350 CYS A N 1
ATOM 2828 C CA . CYS A 1 350 ? 10.781 -2.067 3.394 1.00 90.88 350 CYS A CA 1
ATOM 2829 C C . CYS A 1 350 ? 11.727 -0.893 3.101 1.00 90.88 350 CYS A C 1
ATOM 2831 O O . CYS A 1 350 ? 12.678 -0.664 3.846 1.00 90.88 350 CYS A O 1
ATOM 2833 N N . ASP A 1 351 ? 11.433 -0.100 2.067 1.00 90.56 351 ASP A N 1
ATOM 2834 C CA . ASP A 1 351 ? 12.040 1.229 1.930 1.00 90.56 351 ASP A CA 1
ATOM 2835 C C . ASP A 1 351 ? 11.493 2.132 3.045 1.00 90.56 351 ASP A C 1
ATOM 2837 O O . ASP A 1 351 ? 10.361 2.620 2.979 1.00 90.56 351 ASP A O 1
ATOM 2841 N N . MET A 1 352 ? 12.292 2.325 4.093 1.00 90.06 352 MET A N 1
ATOM 2842 C CA . MET A 1 352 ? 11.926 3.164 5.232 1.00 90.06 352 MET A CA 1
ATOM 2843 C C . MET A 1 352 ? 11.792 4.641 4.853 1.00 90.06 352 MET A C 1
ATOM 2845 O O . MET A 1 352 ? 10.922 5.324 5.382 1.00 90.06 352 MET A O 1
ATOM 2849 N N . GLY A 1 353 ? 12.636 5.138 3.945 1.00 87.25 353 GLY A N 1
ATOM 2850 C CA . GLY A 1 353 ? 12.702 6.555 3.602 1.00 87.25 353 GLY A CA 1
ATOM 2851 C C . GLY A 1 353 ? 11.516 7.012 2.758 1.00 87.25 353 GLY A C 1
ATOM 2852 O O . GLY A 1 353 ? 10.983 8.101 2.985 1.00 87.25 353 GLY A O 1
ATOM 2853 N N . LEU A 1 354 ? 11.067 6.190 1.806 1.00 87.38 354 LEU A N 1
ATOM 2854 C CA . LEU A 1 354 ? 9.993 6.517 0.865 1.00 87.38 354 LEU A CA 1
ATOM 2855 C C . LEU A 1 354 ? 8.715 5.712 1.114 1.00 87.38 354 LEU A C 1
ATOM 2857 O O . LEU A 1 354 ? 7.667 6.330 1.328 1.00 87.38 354 LEU A O 1
ATOM 2861 N N . GLY A 1 355 ? 8.808 4.379 1.094 1.00 90.00 355 GLY A N 1
ATOM 2862 C CA . GLY A 1 355 ? 7.667 3.460 1.014 1.00 90.00 355 GLY A CA 1
ATOM 2863 C C . GLY A 1 355 ? 6.897 3.280 2.320 1.00 90.00 355 GLY A C 1
ATOM 2864 O O . GLY A 1 355 ? 5.679 3.432 2.342 1.00 90.00 355 GLY A O 1
ATOM 2865 N N . ILE A 1 356 ? 7.580 3.021 3.434 1.00 92.81 356 ILE A N 1
ATOM 2866 C CA . ILE A 1 356 ? 6.934 2.684 4.713 1.00 92.81 356 ILE A CA 1
ATOM 2867 C C . ILE A 1 356 ? 5.927 3.738 5.214 1.00 92.81 356 ILE A C 1
ATOM 2869 O O . ILE A 1 356 ? 4.820 3.339 5.578 1.00 92.81 356 ILE A O 1
ATOM 2873 N N . PRO A 1 357 ? 6.202 5.058 5.163 1.00 92.44 357 PRO A N 1
ATOM 2874 C CA . PRO A 1 357 ? 5.208 6.085 5.498 1.00 92.44 357 PRO A CA 1
ATOM 2875 C C . PRO A 1 357 ? 3.920 6.000 4.660 1.00 92.44 357 PRO A C 1
ATOM 2877 O O . PRO A 1 357 ? 2.836 6.319 5.141 1.00 92.44 357 PRO A O 1
ATOM 2880 N N . PHE A 1 358 ? 4.031 5.550 3.408 1.00 93.88 358 PHE A N 1
ATOM 2881 C CA . PHE A 1 358 ? 2.907 5.329 2.500 1.00 93.88 358 PHE A CA 1
ATOM 2882 C C . PHE A 1 358 ? 2.195 3.999 2.812 1.00 93.88 358 PHE A C 1
ATOM 2884 O O . PHE A 1 358 ? 0.966 3.955 2.854 1.00 93.88 358 PHE A O 1
ATOM 2891 N N . ASN A 1 359 ? 2.942 2.923 3.094 1.00 94.62 359 ASN A N 1
ATOM 2892 C CA . ASN A 1 359 ? 2.378 1.607 3.414 1.00 94.62 359 ASN A CA 1
ATOM 2893 C C . ASN A 1 359 ? 1.616 1.595 4.755 1.00 94.62 359 ASN A C 1
ATOM 2895 O O . ASN A 1 359 ? 0.555 0.974 4.831 1.00 94.62 359 ASN A O 1
ATOM 2899 N N . ILE A 1 360 ? 2.104 2.317 5.778 1.00 94.25 360 ILE A N 1
ATOM 2900 C CA . ILE A 1 360 ? 1.396 2.518 7.058 1.00 94.25 360 ILE A CA 1
ATOM 2901 C C . ILE A 1 360 ? 0.028 3.157 6.797 1.00 94.25 360 ILE A C 1
ATOM 2903 O O . ILE A 1 360 ? -0.996 2.613 7.212 1.00 94.25 360 ILE A O 1
ATOM 2907 N N . ALA A 1 361 ? -0.003 4.268 6.055 1.00 93.75 361 ALA A N 1
ATOM 2908 C CA . ALA A 1 361 ? -1.238 4.966 5.714 1.00 93.75 361 ALA A CA 1
ATOM 2909 C C . ALA A 1 361 ? -2.191 4.087 4.877 1.00 93.75 361 ALA A C 1
ATOM 2911 O O . ALA A 1 361 ? -3.381 4.020 5.177 1.00 93.75 361 ALA A O 1
ATOM 2912 N N . SER A 1 362 ? -1.676 3.360 3.878 1.00 96.12 362 SER A N 1
ATOM 2913 C CA . SER A 1 362 ? -2.475 2.501 2.987 1.00 96.12 362 SER A CA 1
ATOM 2914 C C . SER A 1 362 ? -3.195 1.376 3.739 1.00 96.12 362 SER A C 1
ATOM 2916 O O . SER A 1 362 ? -4.421 1.268 3.675 1.00 96.12 362 SER A O 1
ATOM 2918 N N . TYR A 1 363 ? -2.478 0.585 4.544 1.00 97.31 363 TYR A N 1
ATOM 2919 C CA . TYR A 1 363 ? -3.117 -0.497 5.300 1.00 97.31 363 TYR A CA 1
ATOM 2920 C C . TYR A 1 363 ? -3.954 0.007 6.484 1.00 97.31 363 TYR A C 1
ATOM 2922 O O . TYR A 1 363 ? -4.931 -0.646 6.857 1.00 97.31 363 TYR A O 1
ATOM 2930 N N . SER A 1 364 ? -3.646 1.183 7.045 1.00 94.75 364 SER A N 1
ATOM 2931 C CA . SER A 1 364 ? -4.532 1.827 8.026 1.00 94.75 364 SER A CA 1
ATOM 2932 C C . SER A 1 364 ? -5.871 2.163 7.379 1.00 94.75 364 SER A C 1
ATOM 2934 O O . SER A 1 364 ? -6.913 1.751 7.882 1.00 94.75 364 SER A O 1
ATOM 2936 N N . LEU A 1 365 ? -5.851 2.817 6.211 1.00 96.19 365 LEU A N 1
ATOM 2937 C CA . LEU A 1 365 ? -7.049 3.141 5.437 1.00 96.19 365 LEU A CA 1
ATOM 2938 C C . LEU A 1 365 ? -7.845 1.884 5.049 1.00 96.19 365 LEU A C 1
ATOM 2940 O O . LEU A 1 365 ? -9.063 1.874 5.214 1.00 96.19 365 LEU A O 1
ATOM 2944 N N . LEU A 1 366 ? -7.179 0.802 4.627 1.00 97.00 366 LEU A N 1
ATOM 2945 C CA . LEU A 1 366 ? -7.832 -0.492 4.382 1.00 97.00 366 LEU A CA 1
ATOM 2946 C C . LEU A 1 366 ? -8.554 -1.016 5.634 1.00 97.00 366 LEU A C 1
ATOM 2948 O O . LEU A 1 366 ? -9.685 -1.490 5.541 1.00 97.00 366 LEU A O 1
ATOM 2952 N N . THR A 1 367 ? -7.929 -0.884 6.807 1.00 96.25 367 THR A N 1
ATOM 2953 C CA . THR A 1 367 ? -8.517 -1.297 8.091 1.00 96.25 367 THR A CA 1
ATOM 2954 C C . THR A 1 367 ? -9.763 -0.472 8.425 1.00 96.25 367 THR A C 1
ATOM 2956 O O . THR A 1 367 ? -10.781 -1.053 8.794 1.00 96.25 367 THR A O 1
ATOM 2959 N N . TYR A 1 368 ? -9.739 0.854 8.224 1.00 95.56 368 TYR A N 1
ATOM 2960 C CA . TYR A 1 368 ? -10.932 1.703 8.374 1.00 95.56 368 TYR A CA 1
ATOM 2961 C C . TYR A 1 368 ? -12.051 1.323 7.398 1.00 95.56 368 TYR A C 1
ATOM 2963 O O . TYR A 1 368 ? -13.207 1.240 7.811 1.00 95.56 368 TYR A O 1
ATOM 2971 N N . ILE A 1 369 ? -11.729 1.069 6.124 1.00 94.00 369 ILE A N 1
ATOM 2972 C CA . ILE A 1 369 ? -12.716 0.680 5.105 1.00 94.00 369 ILE A CA 1
ATOM 2973 C C . ILE A 1 369 ? -13.386 -0.645 5.489 1.00 94.00 369 ILE A C 1
ATOM 2975 O O . ILE A 1 369 ? -14.615 -0.715 5.514 1.00 94.00 369 ILE A O 1
ATOM 2979 N N . ILE A 1 370 ? -12.604 -1.676 5.834 1.00 95.38 370 ILE A N 1
ATOM 2980 C CA . ILE A 1 370 ? -13.143 -2.994 6.200 1.00 95.38 370 ILE A CA 1
ATOM 2981 C C . ILE A 1 370 ? -13.948 -2.914 7.503 1.00 95.38 370 ILE A C 1
ATOM 2983 O O . ILE A 1 370 ? -15.047 -3.465 7.561 1.00 95.38 370 ILE A O 1
ATOM 2987 N N . ALA A 1 371 ? -13.468 -2.184 8.516 1.00 94.19 371 ALA A N 1
ATOM 2988 C CA . ALA A 1 371 ? -14.213 -1.970 9.756 1.00 94.19 371 ALA A CA 1
ATOM 2989 C C . ALA A 1 371 ? -15.567 -1.295 9.483 1.00 94.19 371 ALA A C 1
ATOM 2991 O O . ALA A 1 371 ? -16.604 -1.804 9.909 1.00 94.19 371 ALA A O 1
ATOM 2992 N N . HIS A 1 372 ? -15.575 -0.219 8.689 1.00 93.69 372 HIS A N 1
ATOM 2993 C CA . HIS A 1 372 ? -16.786 0.517 8.331 1.00 93.69 372 HIS A CA 1
ATOM 2994 C C . HIS A 1 372 ? -17.820 -0.364 7.616 1.00 93.69 372 HIS A C 1
ATOM 2996 O O . HIS A 1 372 ? -18.962 -0.443 8.066 1.00 93.69 372 HIS A O 1
ATOM 3002 N N . VAL A 1 373 ? -17.436 -1.095 6.558 1.00 94.12 373 VAL A N 1
ATOM 3003 C CA . VAL A 1 373 ? -18.386 -1.961 5.824 1.00 94.12 373 VAL A CA 1
ATOM 3004 C C . VAL A 1 373 ? -18.840 -3.188 6.623 1.00 94.12 373 VAL A C 1
ATOM 3006 O O . VAL A 1 373 ? -19.776 -3.872 6.198 1.00 94.12 373 VAL A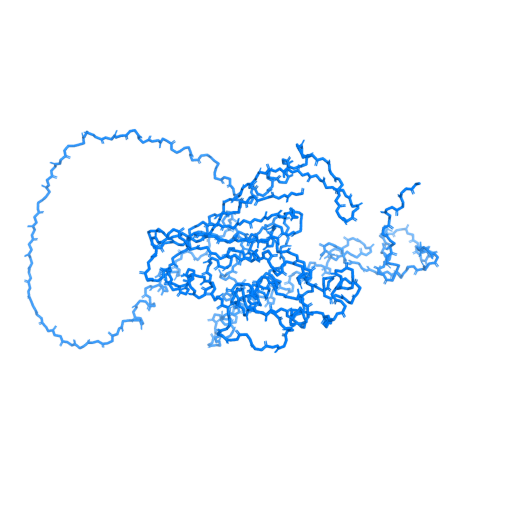 O 1
ATOM 3009 N N . CYS A 1 374 ? -18.199 -3.475 7.761 1.00 94.00 374 CYS A N 1
ATOM 3010 C CA . CYS A 1 374 ? -18.563 -4.533 8.705 1.00 94.00 374 CYS A CA 1
ATOM 3011 C C . CYS A 1 374 ? -19.246 -4.020 9.986 1.00 94.00 374 CYS A C 1
ATOM 3013 O O . CYS A 1 374 ? -19.543 -4.829 10.858 1.00 94.00 374 CYS A O 1
ATOM 3015 N N . ASN A 1 375 ? -19.534 -2.716 10.094 1.00 94.12 375 ASN A N 1
ATOM 3016 C CA . ASN A 1 375 ? -20.091 -2.071 11.294 1.00 94.12 375 ASN A CA 1
ATOM 3017 C C . ASN A 1 375 ? -19.236 -2.254 12.568 1.00 94.12 375 ASN A C 1
ATOM 3019 O O . ASN A 1 375 ? -19.762 -2.288 13.680 1.00 94.12 375 ASN A O 1
ATOM 3023 N N . LEU A 1 376 ? -17.914 -2.352 12.409 1.00 91.50 376 LEU A N 1
ATOM 3024 C CA . LEU A 1 376 ? -16.942 -2.432 13.498 1.00 91.50 376 LEU A CA 1
ATOM 3025 C C . LEU A 1 376 ? -16.245 -1.084 13.716 1.00 91.50 376 LEU A C 1
ATOM 3027 O O . LEU A 1 376 ? -16.145 -0.250 12.814 1.00 91.50 376 LEU A O 1
ATOM 3031 N N . LYS A 1 377 ? -15.696 -0.895 14.917 1.00 92.56 377 LYS A N 1
ATOM 3032 C CA . LYS A 1 377 ? -14.678 0.132 15.176 1.00 92.56 377 LYS A CA 1
ATOM 3033 C C . LYS A 1 377 ? -13.310 -0.362 14.699 1.00 92.56 377 LYS A C 1
ATOM 3035 O O . LYS A 1 377 ? -13.130 -1.545 14.425 1.00 92.56 377 LYS A O 1
ATOM 3040 N N . VAL A 1 378 ? -12.325 0.524 14.636 1.00 86.44 378 VAL A N 1
ATOM 3041 C CA . VAL A 1 378 ? -10.914 0.150 14.451 1.00 86.44 378 VAL A CA 1
ATOM 3042 C C . VAL A 1 378 ? -10.202 0.077 15.802 1.00 86.44 378 VAL A C 1
ATOM 3044 O O . VAL A 1 378 ? -10.547 0.820 16.715 1.00 86.44 378 VAL A O 1
ATOM 3047 N N . MET A 1 379 ? -9.203 -0.798 15.925 1.00 86.38 379 MET A N 1
ATOM 3048 C CA . MET A 1 379 ? -8.373 -0.945 17.126 1.00 86.38 379 MET A CA 1
ATOM 3049 C C . MET A 1 379 ? -6.913 -0.582 16.840 1.00 86.38 379 MET A C 1
ATOM 3051 O O . MET A 1 379 ? -6.460 0.492 17.227 1.00 86.38 379 MET A O 1
ATOM 3055 N N . ILE A 1 380 ? -6.158 -1.470 16.190 1.00 82.12 380 ILE A N 1
ATOM 3056 C CA . ILE A 1 380 ? -4.709 -1.334 15.994 1.00 82.12 380 ILE A CA 1
ATOM 3057 C C . ILE A 1 380 ? -4.341 -1.832 14.597 1.00 82.12 380 ILE A C 1
ATOM 3059 O O . ILE A 1 380 ? -4.832 -2.872 14.149 1.00 82.12 380 ILE A O 1
ATOM 3063 N N . ILE A 1 381 ? -3.402 -1.143 13.949 1.00 81.25 381 ILE A N 1
ATOM 3064 C CA . ILE A 1 381 ? -2.622 -1.723 12.854 1.00 81.25 381 ILE A CA 1
ATOM 3065 C C . ILE A 1 381 ? -1.230 -2.126 13.340 1.00 81.25 381 ILE A C 1
ATOM 3067 O O . ILE A 1 381 ? -0.549 -1.376 14.037 1.00 81.25 381 ILE A O 1
ATOM 3071 N N . ILE A 1 382 ? -0.793 -3.321 12.951 1.00 76.44 382 ILE A N 1
ATOM 3072 C CA . ILE A 1 382 ? 0.513 -3.885 13.280 1.00 76.44 382 ILE A CA 1
ATOM 3073 C C . ILE A 1 382 ? 1.300 -4.094 11.979 1.00 76.44 382 ILE A C 1
ATOM 3075 O O . ILE A 1 382 ? 0.986 -4.986 11.194 1.00 76.44 382 ILE A O 1
ATOM 3079 N N . GLY A 1 383 ? 2.358 -3.314 11.759 1.00 63.91 383 GLY A N 1
ATOM 3080 C CA . GLY A 1 383 ? 3.342 -3.596 10.708 1.00 63.91 383 GLY A CA 1
ATOM 3081 C C . GLY A 1 383 ? 4.417 -4.550 11.232 1.00 63.91 383 GLY A C 1
ATOM 3082 O O . GLY A 1 383 ? 5.044 -4.248 12.249 1.00 63.91 383 GLY A O 1
ATOM 3083 N N . ILE A 1 384 ? 4.644 -5.691 10.572 1.00 55.56 384 ILE A N 1
ATOM 3084 C CA . ILE A 1 384 ? 5.638 -6.710 10.968 1.00 55.56 384 ILE A CA 1
ATOM 3085 C C . ILE A 1 384 ? 6.509 -7.131 9.770 1.00 55.56 384 ILE A C 1
ATOM 3087 O O . ILE A 1 384 ? 5.956 -7.432 8.726 1.00 55.56 384 ILE A O 1
ATOM 3091 N N . LYS A 1 385 ? 7.841 -7.211 9.979 1.00 54.31 385 LYS A N 1
ATOM 3092 C CA . LYS A 1 385 ? 8.907 -7.999 9.283 1.00 54.31 385 LYS A CA 1
ATOM 3093 C C . LYS A 1 385 ? 8.824 -8.319 7.760 1.00 54.31 385 LYS A C 1
ATOM 3095 O O . LYS A 1 385 ? 7.783 -8.676 7.246 1.00 54.31 385 LYS A O 1
ATOM 3100 N N . MET A 1 386 ? 9.945 -8.598 7.080 1.00 51.84 386 MET A N 1
ATOM 3101 C CA . MET A 1 386 ? 11.112 -7.745 6.765 1.00 51.84 386 MET A CA 1
ATOM 3102 C C . MET A 1 386 ? 12.161 -8.485 5.927 1.00 51.84 386 MET A C 1
ATOM 3104 O O . MET A 1 386 ? 12.639 -9.537 6.337 1.00 51.84 386 MET A O 1
ATOM 3108 N N . ILE A 1 387 ? 12.653 -7.806 4.896 1.00 36.69 387 ILE A N 1
ATOM 3109 C CA . ILE A 1 387 ? 14.073 -7.638 4.552 1.00 36.69 387 ILE A CA 1
ATOM 3110 C C . ILE A 1 387 ? 14.221 -6.133 4.258 1.00 36.69 387 ILE A C 1
ATOM 3112 O O . 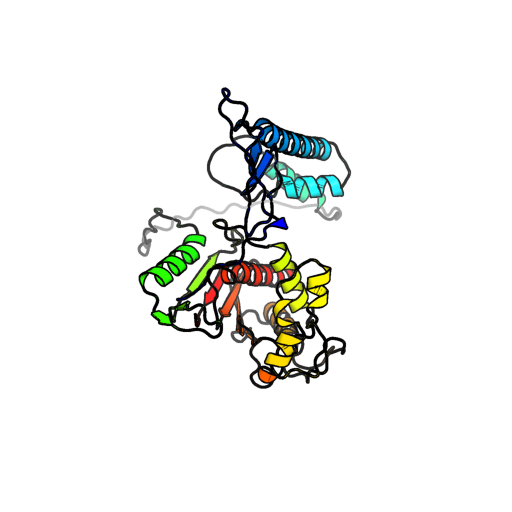ILE A 1 387 ? 13.265 -5.501 3.799 1.00 36.69 387 ILE A O 1
ATOM 3116 N N . ILE A 1 388 ? 15.375 -5.545 4.559 1.00 45.81 388 ILE A N 1
ATOM 3117 C CA . ILE A 1 388 ? 15.784 -4.243 4.014 1.00 45.81 388 ILE A CA 1
ATOM 3118 C C . ILE A 1 388 ? 16.976 -4.534 3.102 1.00 45.81 388 ILE A C 1
ATOM 3120 O O . ILE A 1 388 ? 17.877 -5.266 3.578 1.00 45.81 388 ILE A O 1
#

Foldseek 3Di:
DDPPDDQPPLVPDADQAQDDPDDDPPDDFDDDPNDTHHYDQWDADPNQIAGSPRDSVVVVCVVVVVVVVLVVLLVCLVVDPDPVSVVVNCCVPVPDPDDDDDDDPPDPPVVVVVVVVVVVVPDDDDDDDDDDDDDDDDDDDDDDDDDDDDDPPPPPPDPDDQCVLLVVVVVCLVVPFDWDQDPVRPIGGWDWWGKGKDWLQPDALQDDVDHDPVVLLVVVLVCLQVLAQQQVSCVVVVNCPCQVLQDCVLCVVLVNNVADRRRQFCFRSVCQQANPFDDDTRPDDCVPHHDNLVVVLLVCCQPPQQDFPSKGARDDPVRCSVGSHRAQFGMKHWHDDPLEIEMEIEGAADPSVHPPSSVSNNVSVVRVVSSVSNVGHYTMYMYITDID

pLDDT: mean 77.61, std 23.43, range [26.34, 98.88]

Sequence (388 aa):
MCTWQLQIATEKSFVCTIANQSQNITQRVYTINNHELAHVNCIRDLGVTIDRNLKFNQHINLIIHKAMSRAFLILKSFSSRDRLLMVKAYCTYIYTEKNPEEGCSVINNTVVVIISRMSDILKPKKENIENNSNDDEIKKTKINENGRSPKRKVDLTDSYHDEYQYLNLVKRIIETGYSKADRTGTGTLSIFGGQMRFNLRESFPLLTTKRVFWKGVVEELLWFISGSTDGNILAQKGVQIWNSNGTREFLDKCNLHHREVGDLGPIYGFQWRHFGAKYVDKHADYTGQGIDQLAQIIHTIKTNPDDRRMIMSAWNPVDIPLMALPPCHSFCQFYVANGELSCQMYQRSCDMGLGIPFNIASYSLLTYIIAHVCNLKVMIIIGIKMII

Organism: Hydra vulgaris (NCBI:txid6087)

Radius of gyration: 28.64 Å; chains: 1; bounding box: 88×70×77 Å